Protein AF-A0A0E3L094-F1 (afdb_monomer)

Mean predicted aligned error: 20.72 Å

Nearest PDB structures (foldseek):
  7uvp-assembly1_A  TM=4.834E-01  e=9.120E-01  Bacteroides thetaiotaomicron VPI-5482
  1vi7-assembly1_A  TM=6.948E-01  e=7.039E+00  Escherichia coli
  6xfu-assembly1_B  TM=4.203E-01  e=1.193E+00  Staphylococcus aureus
  7otc-assembly1_w  TM=5.070E-01  e=5.676E+00  Escherichia coli BL21(DE3)
  7w02-assembly1_A  TM=3.014E-01  e=3.499E+00  Homo sapiens

Structure (mmCIF, N/CA/C/O backbone):
data_AF-A0A0E3L094-F1
#
_entry.id   AF-A0A0E3L094-F1
#
loop_
_atom_site.group_PDB
_atom_site.id
_atom_site.type_symbol
_atom_site.label_atom_id
_atom_site.label_alt_id
_atom_site.label_comp_id
_atom_site.label_asym_id
_atom_site.label_entity_id
_atom_site.label_seq_id
_atom_site.pdbx_PDB_ins_code
_atom_site.Cartn_x
_atom_site.Cartn_y
_atom_site.Cartn_z
_atom_site.occupancy
_atom_site.B_iso_or_equiv
_atom_site.auth_seq_id
_atom_site.auth_comp_id
_atom_site.auth_asym_id
_atom_site.auth_atom_id
_atom_site.pdbx_PDB_model_num
ATOM 1 N N . MET A 1 1 ? 43.442 56.906 40.998 1.00 36.00 1 MET A N 1
ATOM 2 C CA . MET A 1 1 ? 44.327 57.584 40.016 1.00 36.00 1 MET A CA 1
ATOM 3 C C . MET A 1 1 ? 43.929 57.095 38.617 1.00 36.00 1 MET A C 1
ATOM 5 O O . MET A 1 1 ? 43.503 55.953 38.519 1.00 36.00 1 MET A O 1
ATOM 9 N N . ARG A 1 2 ? 43.922 57.948 37.580 1.00 37.84 2 ARG A N 1
ATOM 10 C CA . ARG A 1 2 ? 43.215 57.698 36.296 1.00 37.84 2 ARG A CA 1
ATOM 11 C C . ARG A 1 2 ? 43.881 56.640 35.391 1.00 37.84 2 ARG A C 1
ATOM 13 O O . ARG A 1 2 ? 45.066 56.781 35.116 1.00 37.84 2 ARG A O 1
ATOM 20 N N . LYS A 1 3 ? 43.080 55.739 34.800 1.00 34.50 3 LYS A N 1
ATOM 21 C CA . LYS A 1 3 ? 43.189 55.211 33.414 1.00 34.50 3 LYS A CA 1
ATOM 22 C C . LYS A 1 3 ? 41.757 54.926 32.924 1.00 34.50 3 LYS A C 1
ATOM 24 O O . LYS A 1 3 ? 41.025 54.219 33.598 1.00 34.50 3 LYS A O 1
ATOM 29 N N . GLN A 1 4 ? 41.217 55.746 32.023 1.00 35.09 4 GLN A N 1
ATOM 30 C CA . GLN A 1 4 ? 41.241 55.578 30.556 1.00 35.09 4 GLN A CA 1
ATOM 31 C C . GLN A 1 4 ? 40.310 54.472 30.027 1.00 35.09 4 GLN A C 1
ATOM 33 O O . GLN A 1 4 ? 40.725 53.368 29.706 1.00 35.09 4 GLN A O 1
ATOM 38 N N . ILE A 1 5 ? 39.032 54.855 29.953 1.00 41.12 5 ILE A N 1
ATOM 39 C CA . ILE A 1 5 ? 38.087 54.657 28.840 1.00 41.12 5 ILE A CA 1
ATOM 40 C C . ILE A 1 5 ? 38.673 53.922 27.612 1.00 41.12 5 ILE A C 1
ATOM 42 O O . ILE A 1 5 ? 39.533 54.476 26.931 1.00 41.12 5 ILE A O 1
ATOM 46 N N . SER A 1 6 ? 38.078 52.776 27.259 1.00 33.62 6 SER A N 1
ATOM 47 C CA . SER A 1 6 ? 38.105 52.199 25.904 1.00 33.62 6 SER A CA 1
ATOM 48 C C . SER A 1 6 ? 36.672 51.981 25.411 1.00 33.62 6 SER A C 1
ATOM 50 O O . SER A 1 6 ? 36.039 50.971 25.708 1.00 33.62 6 SER A O 1
ATOM 52 N N . VAL A 1 7 ? 36.154 52.953 24.657 1.00 39.12 7 VAL A N 1
ATOM 53 C CA . VAL A 1 7 ? 34.823 52.927 24.022 1.00 39.12 7 VAL A CA 1
ATOM 54 C C . VAL A 1 7 ? 34.957 52.264 22.650 1.00 39.12 7 VAL A C 1
ATOM 56 O O . VAL A 1 7 ? 34.974 52.935 21.628 1.00 39.12 7 VAL A O 1
ATOM 59 N N . PHE A 1 8 ? 35.149 50.941 22.634 1.00 35.56 8 PHE A N 1
ATOM 60 C CA . PHE A 1 8 ? 35.320 50.178 21.383 1.00 35.56 8 PHE A CA 1
ATOM 61 C C . PHE A 1 8 ? 34.729 48.754 21.394 1.00 35.56 8 PHE A C 1
ATOM 63 O O . PHE A 1 8 ? 34.958 47.988 20.466 1.00 35.56 8 PHE A O 1
ATOM 70 N N . LEU A 1 9 ? 33.942 48.399 22.418 1.00 34.09 9 LEU A N 1
ATOM 71 C CA . LEU A 1 9 ? 33.345 47.061 22.592 1.00 34.09 9 LEU A CA 1
ATOM 72 C C . LEU A 1 9 ? 31.808 47.082 22.715 1.00 34.09 9 LEU A C 1
ATOM 74 O O . LEU A 1 9 ? 31.210 46.216 23.342 1.00 34.09 9 LEU A O 1
ATOM 78 N N . LEU A 1 10 ? 31.165 48.089 22.116 1.00 32.78 10 LEU A N 1
ATOM 79 C CA . LEU A 1 10 ? 29.703 48.259 22.124 1.00 32.78 10 LEU A CA 1
ATOM 80 C C . LEU A 1 10 ? 29.109 48.562 20.734 1.00 32.78 10 LEU A C 1
ATOM 82 O O . LEU A 1 10 ? 27.938 48.908 20.634 1.00 32.78 10 LEU A O 1
ATOM 86 N N . LEU A 1 11 ? 29.900 48.400 19.663 1.00 32.09 11 LEU A N 1
ATOM 87 C CA . LEU A 1 11 ? 29.449 48.553 18.268 1.00 32.09 11 LEU A CA 1
ATOM 88 C C . LEU A 1 11 ? 29.483 47.247 17.449 1.00 32.09 11 LEU A C 1
ATOM 90 O O . LEU A 1 11 ? 29.076 47.241 16.295 1.00 32.09 11 LEU A O 1
ATOM 94 N N . SER A 1 12 ? 29.952 46.139 18.032 1.00 33.47 12 SER A N 1
ATOM 95 C CA . SER A 1 12 ? 30.036 44.817 17.388 1.00 33.47 12 SER A CA 1
ATOM 96 C C . SER A 1 12 ? 28.900 43.858 17.776 1.00 33.47 12 SER A C 1
ATOM 98 O O . SER A 1 12 ? 28.813 42.765 17.228 1.00 33.47 12 SER A O 1
ATOM 100 N N . ALA A 1 13 ? 28.012 44.257 18.692 1.00 33.66 13 ALA A N 1
ATOM 101 C CA . ALA A 1 13 ? 26.916 43.424 19.202 1.00 33.66 13 ALA A CA 1
ATOM 102 C C . ALA A 1 13 ? 25.556 43.658 18.503 1.00 33.66 13 ALA A C 1
ATOM 104 O O . ALA A 1 13 ? 24.552 43.107 18.939 1.00 33.66 13 ALA A O 1
ATOM 105 N N . PHE A 1 14 ? 25.506 44.476 17.443 1.00 35.62 14 PHE A N 1
ATOM 106 C CA . PHE A 1 14 ? 24.256 44.900 16.783 1.00 35.62 14 PHE A CA 1
ATOM 107 C C . PHE A 1 14 ? 24.139 44.478 15.302 1.00 35.62 14 PHE A C 1
ATOM 109 O O . PHE A 1 14 ? 23.305 45.005 14.575 1.00 35.62 14 PHE A O 1
ATOM 116 N N . LEU A 1 15 ? 24.973 43.532 14.848 1.00 35.88 15 LEU A N 1
ATOM 117 C CA . LEU A 1 15 ? 25.030 43.047 13.453 1.00 35.88 15 LEU A CA 1
ATOM 118 C C . LEU A 1 15 ? 24.872 41.516 13.315 1.00 35.88 15 LEU A C 1
ATOM 120 O O . LEU A 1 15 ? 25.255 40.946 12.302 1.00 35.88 15 LEU A O 1
ATOM 124 N N . MET A 1 16 ? 24.322 40.840 14.331 1.00 33.81 16 MET A N 1
ATOM 125 C CA . MET A 1 16 ? 24.182 39.368 14.376 1.00 33.81 16 MET A CA 1
ATOM 126 C C . MET A 1 16 ? 22.727 38.889 14.572 1.00 33.81 16 MET A C 1
ATOM 128 O O . MET A 1 16 ? 22.499 37.744 14.945 1.00 33.81 16 MET A O 1
ATOM 132 N N . PHE A 1 17 ? 21.736 39.750 14.312 1.00 35.97 17 PHE A N 1
ATOM 133 C CA . PHE A 1 17 ? 20.305 39.402 14.324 1.00 35.97 17 PHE A CA 1
ATOM 134 C C . PHE A 1 17 ? 19.626 39.818 13.010 1.00 35.97 17 PHE A C 1
ATOM 136 O O . PHE A 1 17 ? 18.722 40.647 12.984 1.00 35.97 17 PHE A O 1
ATOM 143 N N . THR A 1 18 ? 20.085 39.230 11.904 1.00 37.62 18 THR A N 1
ATOM 144 C CA . THR A 1 18 ? 19.430 39.294 10.585 1.00 37.62 18 THR A CA 1
ATOM 145 C C . THR A 1 18 ? 19.339 37.891 9.984 1.00 37.62 18 THR A C 1
ATOM 147 O O . THR A 1 18 ? 19.942 37.597 8.954 1.00 37.62 18 THR A O 1
ATOM 150 N N . GLY A 1 19 ? 18.618 37.002 10.668 1.00 36.41 19 GLY A N 1
ATOM 151 C CA . GLY A 1 19 ? 18.124 35.744 10.107 1.00 36.41 19 GLY A CA 1
ATOM 152 C C . GLY A 1 19 ? 16.609 35.854 9.959 1.00 36.41 19 GLY A C 1
ATOM 153 O O . GLY A 1 19 ? 15.951 36.217 10.928 1.00 36.41 19 GLY A O 1
ATOM 154 N N . CYS A 1 20 ? 16.079 35.568 8.767 1.00 40.06 20 CYS A N 1
ATOM 155 C CA . CYS A 1 20 ? 14.679 35.817 8.382 1.00 40.06 20 CYS A CA 1
ATOM 156 C C . CYS A 1 20 ? 14.289 37.310 8.326 1.00 40.06 20 CYS A C 1
ATOM 158 O O . CYS A 1 20 ? 13.316 37.740 8.939 1.00 40.06 20 CYS A O 1
ATOM 160 N N . ALA A 1 21 ? 15.036 38.102 7.552 1.00 34.75 21 ALA A N 1
ATOM 161 C CA . ALA A 1 21 ? 14.454 39.273 6.903 1.00 34.75 21 ALA A CA 1
ATOM 162 C C . ALA A 1 21 ? 14.001 38.835 5.505 1.00 34.75 21 ALA A C 1
ATOM 164 O O . ALA A 1 21 ? 14.849 38.600 4.643 1.00 34.75 21 ALA A O 1
ATOM 165 N N . GLU A 1 22 ? 12.691 38.693 5.297 1.00 40.03 22 GLU A N 1
ATOM 166 C CA . GLU A 1 22 ? 12.134 38.548 3.951 1.00 40.03 22 GLU A CA 1
ATOM 167 C C . GLU A 1 22 ? 12.565 39.770 3.137 1.00 40.03 22 GLU A C 1
ATOM 169 O O . GLU A 1 22 ? 12.260 40.919 3.474 1.00 40.03 22 GLU A O 1
ATOM 174 N N . ARG A 1 23 ? 13.351 39.526 2.088 1.00 38.91 23 ARG A N 1
ATOM 175 C CA . ARG A 1 23 ? 13.667 40.556 1.105 1.00 38.91 23 ARG A CA 1
ATOM 176 C C . ARG A 1 23 ? 12.340 40.859 0.401 1.00 38.91 23 ARG A C 1
ATOM 178 O O . ARG A 1 23 ? 11.725 39.900 -0.058 1.00 38.91 23 ARG A O 1
ATOM 185 N N . PRO A 1 24 ? 11.872 42.119 0.326 1.00 38.50 24 PRO A N 1
ATOM 186 C CA . PRO A 1 24 ? 10.667 42.415 -0.434 1.00 38.50 24 PRO A CA 1
ATOM 187 C C . PRO A 1 24 ? 10.935 42.001 -1.880 1.00 38.50 24 PRO A C 1
ATOM 189 O O . PRO A 1 24 ? 11.801 42.585 -2.534 1.00 38.50 24 PRO A O 1
ATOM 192 N N . SER A 1 25 ? 10.259 40.947 -2.335 1.00 47.56 25 SER A N 1
ATOM 193 C CA . SER A 1 25 ? 10.293 40.532 -3.729 1.00 47.56 25 SER A CA 1
ATOM 194 C C . SER A 1 25 ? 9.719 41.673 -4.554 1.00 47.56 25 SER A C 1
ATOM 196 O O . SER A 1 25 ? 8.613 42.141 -4.271 1.00 47.56 25 SER A O 1
ATOM 198 N N . GLU A 1 26 ? 10.454 42.129 -5.564 1.00 55.75 26 GLU A N 1
ATOM 199 C CA . GLU A 1 26 ? 9.792 42.831 -6.657 1.00 55.75 26 GLU A CA 1
ATOM 200 C C . GLU A 1 26 ? 8.804 41.832 -7.272 1.00 55.75 26 GLU A C 1
ATOM 202 O O . GLU A 1 26 ? 9.143 40.664 -7.460 1.00 55.75 26 GLU A O 1
ATOM 207 N N . ASP A 1 27 ? 7.558 42.250 -7.486 1.00 63.66 27 ASP A N 1
ATOM 208 C CA . ASP A 1 27 ? 6.545 41.364 -8.054 1.00 63.66 27 ASP A CA 1
ATOM 209 C C . ASP A 1 27 ? 6.923 41.066 -9.512 1.00 63.66 27 ASP A C 1
ATOM 211 O O . ASP A 1 27 ? 6.825 41.933 -10.384 1.00 63.66 27 ASP A O 1
ATOM 215 N N . LEU A 1 28 ? 7.390 39.844 -9.756 1.00 75.25 28 LEU A N 1
ATOM 216 C CA . LEU A 1 28 ? 7.784 39.353 -11.071 1.00 75.25 28 LEU A CA 1
ATOM 217 C C . LEU A 1 28 ? 6.557 38.810 -11.796 1.00 75.25 28 LEU A C 1
ATOM 219 O O . LEU A 1 28 ? 5.824 38.008 -11.225 1.00 75.25 28 LEU A O 1
ATOM 223 N N . TYR A 1 29 ? 6.365 39.207 -13.052 1.00 75.38 29 TYR A N 1
ATOM 224 C CA . TYR A 1 29 ? 5.239 38.774 -13.880 1.00 75.38 29 TYR A CA 1
ATOM 225 C C . TYR A 1 29 ? 5.738 38.139 -15.178 1.00 75.38 29 TYR A C 1
ATOM 227 O O . TYR A 1 29 ? 6.578 38.721 -15.869 1.00 75.38 29 TYR A O 1
ATOM 235 N N . LEU A 1 30 ? 5.175 36.986 -15.531 1.00 75.31 30 LEU A N 1
ATOM 236 C CA . LEU A 1 30 ? 5.299 36.374 -16.852 1.00 75.31 30 LEU A CA 1
ATOM 237 C C . LEU A 1 30 ? 3.997 36.568 -17.633 1.00 75.31 30 LEU A C 1
ATOM 239 O O . LEU A 1 30 ? 2.905 36.376 -17.105 1.00 75.31 30 LEU A O 1
ATOM 243 N N . ASN A 1 31 ? 4.110 36.934 -18.910 1.00 63.41 31 ASN A N 1
ATOM 244 C CA . ASN A 1 31 ? 2.956 37.040 -19.800 1.00 63.41 31 ASN A CA 1
ATOM 245 C C . ASN A 1 31 ? 2.536 35.640 -20.275 1.00 63.41 31 ASN A C 1
ATOM 247 O O . ASN A 1 31 ? 2.891 35.232 -21.378 1.00 63.41 31 ASN A O 1
ATOM 251 N N . SER A 1 32 ? 1.764 34.911 -19.472 1.00 58.75 32 SER A N 1
ATOM 252 C CA . SER A 1 32 ? 1.049 33.724 -19.953 1.00 58.75 32 SER A CA 1
ATOM 253 C C . SER A 1 32 ? -0.185 34.122 -20.767 1.00 58.75 32 SER A C 1
ATOM 255 O O . SER A 1 32 ? -0.898 35.064 -20.410 1.00 58.75 32 SER A O 1
ATOM 257 N N . THR A 1 33 ? -0.494 33.364 -21.818 1.00 58.69 33 THR A N 1
ATOM 258 C CA . THR A 1 33 ? -1.842 33.357 -22.410 1.00 58.69 33 THR A CA 1
ATOM 259 C C . THR A 1 33 ? -2.553 32.061 -22.021 1.00 58.69 33 THR A C 1
ATOM 261 O O . THR A 1 33 ? -1.911 31.116 -21.576 1.00 58.69 33 THR A O 1
ATOM 264 N N . ALA A 1 34 ? -3.875 31.983 -22.195 1.00 52.50 34 ALA A N 1
ATOM 265 C CA . ALA A 1 34 ? -4.668 30.809 -21.801 1.00 52.50 34 ALA A CA 1
ATOM 266 C C . ALA A 1 34 ? -4.335 29.500 -22.562 1.00 52.50 34 ALA A C 1
ATOM 268 O O . ALA A 1 34 ? -4.964 28.483 -22.306 1.00 52.50 34 ALA A O 1
ATOM 269 N N . TYR A 1 35 ? -3.391 29.523 -23.511 1.00 54.59 35 TYR A N 1
ATOM 270 C CA . TYR A 1 35 ? -2.998 28.355 -24.314 1.00 54.59 35 TYR A CA 1
ATOM 271 C C . TYR A 1 35 ? -1.478 28.206 -24.494 1.00 54.59 35 TYR A C 1
ATOM 273 O O . TYR A 1 35 ? -1.032 27.225 -25.076 1.00 54.59 35 TYR A O 1
ATOM 281 N N . GLU A 1 36 ? -0.682 29.153 -23.990 1.00 66.88 36 GLU A N 1
ATOM 282 C CA . GLU A 1 36 ? 0.783 29.106 -24.025 1.00 66.88 36 GLU A CA 1
ATOM 283 C C . GLU A 1 36 ? 1.291 29.380 -22.604 1.00 66.88 36 GLU A C 1
ATOM 285 O O . GLU A 1 36 ? 1.287 30.524 -22.134 1.00 66.88 36 GLU A O 1
ATOM 290 N N . LEU A 1 37 ? 1.689 28.311 -21.907 1.00 75.06 37 LEU A N 1
ATOM 291 C CA . LEU A 1 37 ? 2.358 28.386 -20.610 1.00 75.06 37 LEU A CA 1
ATOM 292 C C . LEU A 1 37 ? 3.866 28.538 -20.855 1.00 75.06 37 LEU A C 1
ATOM 294 O O . LEU A 1 37 ? 4.468 27.597 -21.363 1.00 75.06 37 LEU A O 1
ATOM 298 N N . PRO A 1 38 ? 4.504 29.665 -20.493 1.00 83.94 38 PRO A N 1
ATOM 299 C CA . PRO A 1 38 ? 5.923 29.888 -20.758 1.00 83.94 38 PRO A CA 1
ATOM 300 C C . PRO A 1 38 ? 6.786 29.228 -19.666 1.00 83.94 38 PRO A C 1
ATOM 302 O O . PRO A 1 38 ? 7.510 29.898 -18.931 1.00 83.94 38 PRO A O 1
ATOM 305 N N . LEU A 1 39 ? 6.681 27.906 -19.504 1.00 91.19 39 LEU A N 1
ATOM 306 C CA . LEU A 1 39 ? 7.348 27.149 -18.437 1.00 91.19 39 LEU A CA 1
ATOM 307 C C . LEU A 1 39 ? 8.883 27.159 -18.575 1.00 91.19 39 LEU A C 1
ATOM 309 O O . LEU A 1 39 ? 9.594 27.202 -17.572 1.00 91.19 39 LEU A O 1
ATOM 313 N N . SER A 1 40 ? 9.408 27.187 -19.801 1.00 92.06 40 SER A N 1
ATOM 314 C CA . SER A 1 40 ? 10.835 27.378 -20.078 1.00 92.06 40 SER A CA 1
ATOM 315 C C . SER A 1 40 ? 11.309 28.783 -19.679 1.00 92.06 40 SER A C 1
ATOM 317 O O . SER A 1 40 ? 12.429 28.933 -19.184 1.00 92.06 40 SER A O 1
ATOM 319 N N . GLU A 1 41 ? 10.470 29.816 -19.835 1.00 92.25 41 GLU A N 1
ATOM 320 C CA . GLU A 1 41 ? 10.781 31.172 -19.353 1.00 92.25 41 GLU A CA 1
ATOM 321 C C . GLU A 1 41 ? 10.660 31.263 -17.825 1.00 92.25 41 GLU A C 1
ATOM 323 O O . GLU A 1 41 ? 11.507 31.882 -17.183 1.00 92.25 41 GLU A O 1
ATOM 328 N N . LEU A 1 42 ? 9.675 30.578 -17.229 1.00 93.56 42 LEU A N 1
ATOM 329 C CA . LEU A 1 42 ? 9.541 30.411 -15.779 1.00 93.56 42 LEU A CA 1
ATOM 330 C C . LEU A 1 42 ? 10.774 29.735 -15.175 1.00 93.56 42 LEU A C 1
ATOM 332 O O . LEU A 1 42 ? 11.239 30.169 -14.122 1.00 93.56 42 LEU A O 1
ATOM 336 N N . TRP A 1 43 ? 11.351 28.732 -15.842 1.00 96.50 43 TRP A N 1
ATOM 337 C CA . TRP A 1 43 ? 12.612 28.132 -15.407 1.00 96.50 43 TRP A CA 1
ATOM 338 C C . TRP A 1 43 ? 13.792 29.105 -15.521 1.00 96.50 43 TRP A C 1
ATOM 340 O O . TRP A 1 43 ? 14.549 29.269 -14.565 1.00 96.50 43 TRP A O 1
ATOM 350 N N . ALA A 1 44 ? 13.932 29.808 -16.649 1.00 95.12 44 ALA A N 1
ATOM 351 C CA . ALA A 1 44 ? 14.999 30.794 -16.829 1.00 95.12 44 ALA A CA 1
ATOM 352 C C . ALA A 1 44 ? 14.929 31.927 -15.783 1.00 95.12 44 ALA A C 1
ATOM 354 O O . ALA A 1 44 ? 15.955 32.322 -15.222 1.00 95.12 44 ALA A O 1
ATOM 355 N N . LEU A 1 45 ? 13.718 32.400 -15.472 1.00 94.00 45 LEU A N 1
ATOM 356 C CA . LEU A 1 45 ? 13.454 33.350 -14.395 1.00 94.00 45 LEU A CA 1
ATOM 357 C C . LEU A 1 45 ? 13.789 32.744 -13.024 1.00 94.00 45 LEU A C 1
ATOM 359 O O . LEU A 1 45 ? 14.506 33.360 -12.242 1.00 94.00 45 LEU A O 1
ATOM 363 N N . THR A 1 46 ? 13.341 31.516 -12.752 1.00 95.00 46 THR A N 1
ATOM 364 C CA . THR A 1 46 ? 13.634 30.787 -11.507 1.00 95.00 46 THR A CA 1
ATOM 365 C C . THR A 1 46 ? 15.134 30.714 -11.239 1.00 95.00 46 THR A C 1
ATOM 367 O O . THR A 1 46 ? 15.575 31.056 -10.141 1.00 95.00 46 THR A O 1
ATOM 370 N N . VAL A 1 47 ? 15.936 30.337 -12.237 1.00 96.44 47 VAL A N 1
ATOM 371 C CA . VAL A 1 47 ? 17.400 30.268 -12.120 1.00 96.44 47 VAL A CA 1
ATOM 372 C C . VAL A 1 47 ? 18.004 31.646 -11.832 1.00 96.44 47 VAL A C 1
ATOM 374 O O . VAL A 1 47 ? 18.834 31.771 -10.930 1.00 96.44 47 VAL A O 1
ATOM 377 N N . ASN A 1 48 ? 17.561 32.690 -12.541 1.00 95.56 48 ASN A N 1
ATOM 378 C CA . ASN A 1 48 ? 18.048 34.059 -12.345 1.00 95.56 48 ASN A CA 1
ATOM 379 C C . ASN A 1 48 ? 17.770 34.593 -10.928 1.00 95.56 48 ASN A C 1
ATOM 381 O O . ASN A 1 48 ? 18.648 35.185 -10.302 1.00 95.56 48 ASN A O 1
ATOM 385 N N . GLU A 1 49 ? 16.559 34.365 -10.419 1.00 93.56 49 GLU A N 1
ATOM 386 C CA . GLU A 1 49 ? 16.069 34.968 -9.175 1.00 93.56 49 GLU A CA 1
ATOM 387 C C . GLU A 1 49 ? 16.477 34.189 -7.925 1.00 93.56 49 GLU A C 1
ATOM 389 O O . GLU A 1 49 ? 16.858 34.780 -6.909 1.00 93.56 49 GLU A O 1
ATOM 394 N N . THR A 1 50 ? 16.454 32.855 -7.995 1.00 94.25 50 THR A N 1
ATOM 395 C CA . THR A 1 50 ? 16.965 32.012 -6.908 1.00 94.25 50 THR A CA 1
ATOM 396 C C . THR A 1 50 ? 18.490 32.055 -6.845 1.00 94.25 50 THR A C 1
ATOM 398 O O . THR A 1 50 ? 19.049 31.941 -5.754 1.00 94.25 50 THR A O 1
ATOM 401 N N . GLY A 1 51 ? 19.182 32.244 -7.975 1.00 95.75 51 GLY A N 1
ATOM 402 C CA . GLY A 1 51 ? 20.641 32.152 -8.063 1.00 95.75 51 GLY A CA 1
ATOM 403 C C . GLY A 1 51 ? 21.175 30.727 -7.877 1.00 95.75 51 GLY A C 1
ATOM 404 O O . GLY A 1 51 ? 22.314 30.562 -7.434 1.00 95.75 51 GLY A O 1
ATOM 405 N N . VAL A 1 52 ? 20.346 29.714 -8.150 1.00 96.88 52 VAL A N 1
ATOM 406 C CA . VAL A 1 52 ? 20.751 28.303 -8.189 1.00 96.88 52 VAL A CA 1
ATOM 407 C C . VAL A 1 52 ? 21.634 28.028 -9.412 1.00 96.88 52 VAL A C 1
ATOM 409 O O . VAL A 1 52 ? 21.466 28.619 -10.479 1.00 96.88 52 VAL A O 1
ATOM 412 N N . GLU A 1 53 ? 22.594 27.123 -9.275 1.00 97.12 53 GLU A N 1
ATOM 413 C CA . GLU A 1 53 ? 23.433 26.653 -10.374 1.00 97.12 53 GLU A CA 1
ATOM 414 C C . GLU A 1 53 ? 22.601 25.708 -11.260 1.00 97.12 53 GLU A C 1
ATOM 416 O O . GLU A 1 53 ? 22.337 24.579 -10.855 1.00 97.12 53 GLU A O 1
ATOM 421 N N . ASN A 1 54 ? 22.180 26.159 -12.453 1.00 97.00 54 ASN A N 1
ATOM 422 C CA . ASN A 1 54 ? 21.265 25.429 -13.357 1.00 97.00 54 ASN A CA 1
ATOM 423 C C . ASN A 1 54 ? 21.598 23.930 -13.486 1.00 97.00 54 ASN A C 1
ATOM 425 O O . ASN A 1 54 ? 20.764 23.087 -13.191 1.00 97.00 54 ASN A O 1
ATOM 429 N N . GLU A 1 55 ? 22.850 23.596 -13.813 1.00 95.50 55 GLU A N 1
ATOM 430 C CA . GLU A 1 55 ? 23.317 22.212 -14.020 1.00 95.50 55 GLU A CA 1
ATOM 431 C C . GLU A 1 55 ? 23.245 21.304 -12.774 1.00 95.50 55 GLU A C 1
ATOM 433 O O . GLU A 1 55 ? 23.506 20.107 -12.870 1.00 95.50 55 GLU A O 1
ATOM 438 N N . SER A 1 56 ? 22.944 21.863 -11.598 1.00 95.00 56 SER A N 1
ATOM 439 C CA . SER A 1 56 ? 22.761 21.127 -10.340 1.00 95.00 56 SER A CA 1
ATOM 440 C C . SER A 1 56 ? 21.295 20.950 -9.938 1.00 95.00 56 SER A C 1
ATOM 442 O O . SER A 1 56 ? 21.030 20.372 -8.886 1.00 95.00 56 SER A O 1
ATOM 444 N N . ALA A 1 57 ? 20.356 21.486 -10.724 1.00 96.12 57 ALA A N 1
ATOM 445 C CA . ALA A 1 57 ? 18.941 21.437 -10.400 1.00 96.12 57 ALA A CA 1
ATOM 446 C C . ALA A 1 57 ? 18.359 20.031 -10.607 1.00 96.12 57 ALA A C 1
ATOM 448 O O . ALA A 1 57 ? 18.477 19.445 -11.682 1.00 96.12 57 ALA A O 1
ATOM 449 N N . GLU A 1 58 ? 17.680 19.539 -9.578 1.00 94.38 58 GLU A N 1
ATOM 450 C CA . GLU A 1 58 ? 17.019 18.238 -9.499 1.00 94.38 58 GLU A CA 1
ATOM 451 C C . GLU A 1 58 ? 15.552 18.482 -9.121 1.00 94.38 58 GLU A C 1
ATOM 453 O O . GLU A 1 58 ? 15.279 19.019 -8.049 1.00 94.38 58 GLU A O 1
ATOM 458 N N . LEU A 1 59 ? 14.612 18.162 -10.017 1.00 94.81 59 LEU A N 1
ATOM 459 C CA . LEU A 1 59 ? 13.177 18.356 -9.791 1.00 94.81 59 LEU A CA 1
ATOM 460 C C . LEU A 1 59 ? 12.667 17.388 -8.716 1.00 94.81 59 LEU A C 1
ATOM 462 O O . LEU A 1 59 ? 12.944 16.196 -8.800 1.00 94.81 59 LEU A O 1
ATOM 466 N N . ASP A 1 60 ? 11.888 17.874 -7.758 1.00 89.31 60 ASP A N 1
ATOM 467 C CA . ASP A 1 60 ? 11.210 17.031 -6.768 1.00 89.31 60 ASP A CA 1
ATOM 468 C C . ASP A 1 60 ? 9.724 16.868 -7.110 1.00 89.31 60 ASP A C 1
ATOM 470 O O . ASP A 1 60 ? 9.219 15.748 -7.112 1.00 89.31 60 ASP A O 1
ATOM 474 N N . GLN A 1 61 ? 9.040 17.965 -7.458 1.00 89.56 61 GLN A N 1
ATOM 475 C CA . GLN A 1 61 ? 7.618 17.962 -7.810 1.00 89.56 61 GLN A CA 1
ATOM 476 C C . GLN A 1 61 ? 7.304 19.048 -8.849 1.00 89.56 61 GLN A C 1
ATOM 478 O O . GLN A 1 61 ? 7.822 20.167 -8.792 1.00 89.56 61 GLN A O 1
ATOM 483 N N . LEU A 1 62 ? 6.395 18.752 -9.776 1.00 94.44 62 LEU A N 1
ATOM 484 C CA . LEU A 1 62 ? 5.732 19.746 -10.623 1.00 94.44 62 LEU A CA 1
ATOM 485 C C . LEU A 1 62 ? 4.224 19.539 -10.518 1.00 94.44 62 LEU A C 1
ATOM 487 O O . LEU A 1 62 ? 3.762 18.419 -10.696 1.00 94.44 62 LEU A O 1
ATOM 491 N N . VAL A 1 63 ? 3.464 20.611 -10.292 1.00 92.50 63 VAL A N 1
ATOM 492 C CA . VAL A 1 63 ? 1.996 20.610 -10.355 1.00 92.50 63 VAL A CA 1
ATOM 493 C C . VAL A 1 63 ? 1.527 21.828 -11.145 1.00 92.50 63 VAL A C 1
ATOM 495 O O . VAL A 1 63 ? 1.844 22.965 -10.802 1.00 92.50 63 VAL A O 1
ATOM 498 N N . ILE A 1 64 ? 0.749 21.613 -12.201 1.00 91.31 64 ILE A N 1
ATOM 499 C CA . ILE A 1 64 ? 0.135 22.671 -13.012 1.00 91.31 64 ILE A CA 1
ATOM 500 C C . ILE A 1 64 ? -1.365 22.428 -13.034 1.00 91.31 64 ILE A C 1
ATOM 502 O O . ILE A 1 64 ? -1.814 21.342 -13.398 1.00 91.31 64 ILE A O 1
ATOM 506 N N . ARG A 1 65 ? -2.146 23.444 -12.673 1.00 88.75 65 ARG A N 1
ATOM 507 C CA . ARG A 1 65 ? -3.606 23.359 -12.628 1.00 88.75 65 ARG A CA 1
ATOM 508 C C . ARG A 1 65 ? -4.226 24.434 -13.510 1.00 88.75 65 ARG A C 1
ATOM 510 O O . ARG A 1 65 ? -3.933 25.616 -13.349 1.00 88.75 65 ARG A O 1
ATOM 517 N N . MET A 1 66 ? -5.089 24.017 -14.429 1.00 86.44 66 MET A N 1
ATOM 518 C CA . MET A 1 66 ? -5.878 24.867 -15.318 1.00 86.44 66 MET A CA 1
ATOM 519 C C . MET A 1 66 ? -7.367 24.555 -15.162 1.00 86.44 66 MET A C 1
ATOM 521 O O . MET A 1 66 ? -7.766 23.398 -15.024 1.00 86.44 66 MET A O 1
ATOM 525 N N . GLN A 1 67 ? -8.187 25.600 -15.201 1.00 82.94 67 GLN A N 1
ATOM 526 C CA . GLN A 1 67 ? -9.644 25.528 -15.105 1.00 82.94 67 GLN A CA 1
ATOM 527 C C . GLN A 1 67 ? -10.270 25.002 -16.408 1.00 82.94 67 GLN A C 1
ATOM 529 O O . GLN A 1 67 ? -9.637 25.021 -17.463 1.00 82.94 67 GLN A O 1
ATOM 534 N N . ASP A 1 68 ? -11.556 24.635 -16.368 1.00 79.06 68 ASP A N 1
ATOM 535 C CA . ASP A 1 68 ? -12.354 24.239 -17.548 1.00 79.06 68 ASP A CA 1
ATOM 536 C C . ASP A 1 68 ? -12.427 25.322 -18.646 1.00 79.06 68 ASP A C 1
ATOM 538 O O . ASP A 1 68 ? -12.848 25.053 -19.765 1.00 79.06 68 ASP A O 1
ATOM 542 N N . SER A 1 69 ? -12.028 26.561 -18.347 1.00 78.62 69 SER A N 1
ATOM 543 C CA . SER A 1 69 ? -11.898 27.663 -19.310 1.00 78.62 69 SER A CA 1
ATOM 544 C C . SER A 1 69 ? -10.569 27.675 -20.083 1.00 78.62 69 SER A C 1
ATOM 546 O O . SER A 1 69 ? -10.359 28.576 -20.898 1.00 78.62 69 SER A O 1
ATOM 548 N N . GLY A 1 70 ? -9.637 26.768 -19.769 1.00 77.00 70 GLY A N 1
ATOM 549 C CA . GLY A 1 70 ? -8.227 26.844 -20.172 1.00 77.00 70 GLY A CA 1
ATOM 550 C C . GLY A 1 70 ? -7.409 27.883 -19.389 1.00 77.00 70 GLY A C 1
ATOM 551 O O . GLY A 1 70 ? -6.221 28.052 -19.631 1.00 77.00 70 GLY A O 1
ATOM 552 N N . THR A 1 71 ? -8.008 28.611 -18.440 1.00 82.75 71 THR A N 1
ATOM 553 C CA . THR A 1 71 ? -7.270 29.597 -17.633 1.00 82.75 71 THR A CA 1
ATOM 554 C C . THR A 1 71 ? -6.378 28.896 -16.608 1.00 82.75 71 THR A C 1
ATOM 556 O O . THR A 1 71 ? -6.849 28.031 -15.869 1.00 82.75 71 THR A O 1
ATOM 559 N N . LEU A 1 72 ? -5.105 29.293 -16.539 1.00 85.75 72 LEU A N 1
ATOM 560 C CA . LEU A 1 72 ? -4.176 28.861 -15.495 1.00 85.75 72 LEU A CA 1
ATOM 561 C C . LEU A 1 72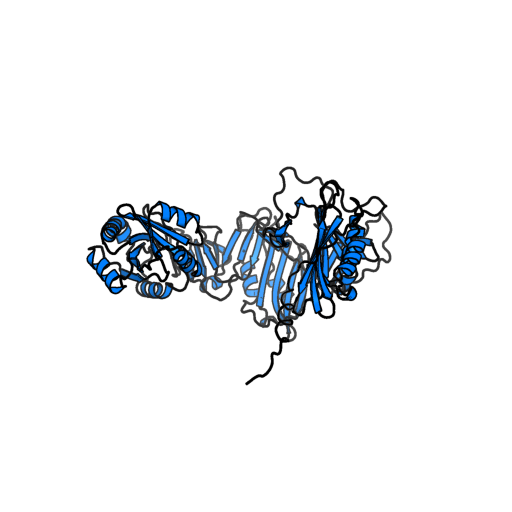 ? -4.701 29.256 -14.108 1.00 85.75 72 LEU A C 1
ATOM 563 O O . LEU A 1 72 ? -5.026 30.415 -13.882 1.00 85.75 72 LEU A O 1
ATOM 567 N N . GLU A 1 73 ? -4.732 28.304 -13.178 1.00 88.81 73 GLU A N 1
ATOM 568 C CA . GLU A 1 73 ? -4.996 28.547 -11.756 1.00 88.81 73 GLU A CA 1
ATOM 569 C C . GLU A 1 73 ? -3.670 28.747 -11.002 1.00 88.81 73 GLU A C 1
ATOM 571 O O . GLU A 1 73 ? -3.497 29.732 -10.282 1.00 88.81 73 GLU A O 1
ATOM 576 N N . TYR A 1 74 ? -2.710 27.832 -11.196 1.00 90.75 74 TYR A N 1
ATOM 577 C CA . TYR A 1 74 ? -1.323 27.989 -10.747 1.00 90.75 74 TYR A CA 1
ATOM 578 C C . TYR A 1 74 ? -0.357 27.002 -11.421 1.00 90.75 74 TYR A C 1
ATOM 580 O O . TYR A 1 74 ? -0.749 25.931 -11.890 1.00 90.75 74 TYR A O 1
ATOM 588 N N . VAL A 1 75 ? 0.931 27.346 -11.376 1.00 93.06 75 VAL A N 1
ATOM 589 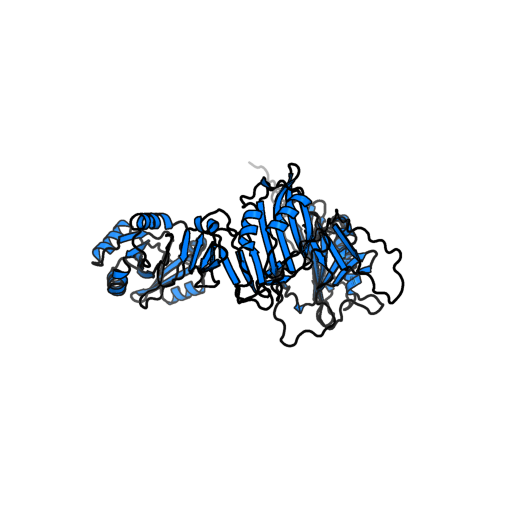C CA . VAL A 1 75 ? 2.063 26.412 -11.479 1.00 93.06 75 VAL A CA 1
ATOM 590 C C . VAL A 1 75 ? 2.755 26.360 -10.121 1.00 93.06 75 VAL A C 1
ATOM 592 O O . VAL A 1 75 ? 3.019 27.406 -9.528 1.00 93.06 75 VAL A O 1
ATOM 595 N N . PHE A 1 76 ? 3.070 25.165 -9.640 1.00 94.19 76 PHE A N 1
ATOM 596 C CA . PHE A 1 76 ? 3.911 24.908 -8.477 1.00 94.19 76 PHE A CA 1
ATOM 597 C C . PHE A 1 76 ? 5.070 24.001 -8.896 1.00 94.19 76 PHE A C 1
ATOM 599 O O . PHE A 1 76 ? 4.868 23.006 -9.587 1.00 94.19 76 PHE A O 1
ATOM 606 N N . LEU A 1 77 ? 6.282 24.385 -8.514 1.00 95.06 77 LEU A N 1
ATOM 607 C CA . LEU A 1 77 ? 7.533 23.747 -8.902 1.00 95.06 77 LEU A CA 1
ATOM 608 C C . LEU A 1 77 ? 8.410 23.627 -7.655 1.00 95.06 77 LEU A C 1
ATOM 610 O O . LEU A 1 77 ? 8.815 24.641 -7.087 1.00 95.06 77 LEU A O 1
ATOM 614 N N . GLU A 1 78 ? 8.722 22.403 -7.254 1.00 94.38 78 GLU A N 1
ATOM 615 C CA . GLU A 1 78 ? 9.604 22.097 -6.130 1.00 94.38 78 GLU A CA 1
ATOM 616 C C . GLU A 1 78 ? 10.854 21.379 -6.645 1.00 94.38 78 GLU A C 1
ATOM 618 O O . GLU A 1 78 ? 10.762 20.452 -7.450 1.00 94.38 78 GLU A O 1
ATOM 623 N N . PHE A 1 79 ? 12.038 21.849 -6.253 1.00 95.31 79 PHE A N 1
ATOM 624 C CA . PHE A 1 79 ? 13.309 21.311 -6.738 1.00 95.31 79 PHE A CA 1
ATOM 625 C C . PHE A 1 79 ? 14.460 21.575 -5.761 1.00 95.31 79 PHE A C 1
ATOM 627 O O . PHE A 1 79 ? 14.438 22.517 -4.966 1.00 95.31 79 PHE A O 1
ATOM 634 N N . ARG A 1 80 ? 15.528 20.788 -5.864 1.00 95.25 80 ARG A N 1
ATOM 635 C CA . ARG A 1 80 ? 16.794 20.994 -5.143 1.00 95.25 80 ARG A CA 1
ATOM 636 C C . ARG A 1 80 ? 17.856 21.506 -6.096 1.00 95.25 80 ARG A C 1
ATOM 638 O O . ARG A 1 80 ? 17.808 21.247 -7.292 1.00 95.25 80 ARG A O 1
ATOM 645 N N . GLY A 1 81 ? 18.851 22.202 -5.567 1.00 95.88 81 GLY A N 1
ATOM 646 C CA . GLY A 1 81 ? 20.031 22.575 -6.340 1.00 95.88 81 GLY A CA 1
ATOM 647 C C . GLY A 1 81 ? 21.101 23.246 -5.496 1.00 95.88 81 GLY A C 1
ATOM 648 O O . GLY A 1 81 ? 20.872 23.633 -4.348 1.00 95.88 81 GLY A O 1
ATOM 649 N N . ILE A 1 82 ? 22.291 23.390 -6.064 1.00 95.06 82 ILE A N 1
ATOM 650 C CA . ILE A 1 82 ? 23.423 24.048 -5.421 1.00 95.06 82 ILE A CA 1
ATOM 651 C C . ILE A 1 82 ? 23.300 25.559 -5.617 1.00 95.06 82 ILE A C 1
ATOM 653 O O . ILE A 1 82 ? 23.138 26.056 -6.728 1.00 95.06 82 ILE A O 1
ATOM 657 N N . LYS A 1 83 ? 23.417 26.310 -4.525 1.00 94.94 83 LYS A N 1
ATOM 658 C CA . LYS A 1 83 ? 23.481 27.770 -4.520 1.00 94.94 83 LYS A CA 1
ATOM 659 C C . LYS A 1 83 ? 24.679 28.205 -3.693 1.00 94.94 83 LYS A C 1
ATOM 661 O O . LYS A 1 83 ? 24.749 27.954 -2.493 1.00 94.94 83 LYS A O 1
ATOM 666 N N . SER A 1 84 ? 25.632 28.886 -4.332 1.00 94.50 84 SER A N 1
ATOM 667 C CA . SER A 1 84 ? 26.881 29.325 -3.682 1.00 94.50 84 SER A CA 1
ATOM 668 C C . SER A 1 84 ? 27.656 28.181 -2.997 1.00 94.50 84 SER A C 1
ATOM 670 O O . SER A 1 84 ? 28.277 28.392 -1.954 1.00 94.50 84 SER A O 1
ATOM 672 N N . GLY A 1 85 ? 27.622 26.973 -3.574 1.00 93.00 85 GLY A N 1
ATOM 673 C CA . GLY A 1 85 ? 28.306 25.789 -3.039 1.00 93.00 85 GLY A CA 1
ATOM 674 C C . GLY A 1 85 ? 27.588 25.024 -1.915 1.00 93.00 85 GLY A C 1
ATOM 675 O O . GLY A 1 85 ? 28.171 24.079 -1.387 1.00 93.00 85 GLY A O 1
ATOM 676 N N . GLU A 1 86 ? 26.355 25.382 -1.541 1.00 93.31 86 GLU A N 1
ATOM 677 C CA . GLU A 1 86 ? 25.521 24.608 -0.603 1.00 93.31 86 GLU A CA 1
ATOM 678 C C . GLU A 1 86 ? 24.229 24.125 -1.280 1.00 93.31 86 GLU A C 1
ATOM 680 O O . GLU A 1 86 ? 23.675 24.829 -2.121 1.00 93.31 86 GLU A O 1
ATOM 685 N N . TRP A 1 87 ? 23.724 22.946 -0.897 1.00 94.00 87 TRP A N 1
ATOM 686 C CA . TRP A 1 87 ? 22.421 22.457 -1.359 1.00 94.00 87 TRP A CA 1
ATOM 687 C C . TRP A 1 87 ? 21.269 23.236 -0.706 1.00 94.00 87 TRP A C 1
ATOM 689 O O . TRP A 1 87 ? 21.129 23.279 0.522 1.00 94.00 87 TRP A O 1
ATOM 699 N N . GLY A 1 88 ? 20.428 23.821 -1.552 1.00 93.56 88 GLY A N 1
ATOM 700 C CA . GLY A 1 88 ? 19.138 24.399 -1.206 1.00 93.56 88 GLY A CA 1
ATOM 701 C C . GLY A 1 88 ? 17.992 23.575 -1.787 1.00 93.56 88 GLY A C 1
ATOM 702 O O . GLY A 1 88 ? 18.163 22.830 -2.751 1.00 93.56 88 GLY A O 1
ATOM 703 N N . HIS A 1 89 ? 16.826 23.732 -1.180 1.00 94.19 89 HIS A N 1
ATOM 704 C CA . HIS A 1 89 ? 15.544 23.235 -1.651 1.00 94.19 89 HIS A CA 1
ATOM 705 C C . HIS A 1 89 ? 14.637 24.441 -1.891 1.00 94.19 89 HIS A C 1
ATOM 707 O O . HIS A 1 89 ? 14.557 25.348 -1.056 1.00 94.19 89 HIS A O 1
ATOM 713 N N . PHE A 1 90 ? 14.012 24.481 -3.058 1.00 95.06 90 PHE A N 1
ATOM 714 C CA . PHE A 1 90 ? 13.374 25.654 -3.628 1.00 95.06 90 PHE A CA 1
ATOM 715 C C . PHE A 1 90 ? 11.937 25.323 -4.009 1.00 95.06 90 PHE A C 1
ATOM 717 O O . PHE A 1 90 ? 11.683 24.363 -4.727 1.00 95.06 90 PHE A O 1
ATOM 724 N N . GLN A 1 91 ? 11.012 26.165 -3.562 1.00 94.50 91 GLN A N 1
ATOM 725 C CA . GLN A 1 91 ? 9.609 26.125 -3.961 1.00 94.50 91 GLN A CA 1
ATOM 726 C C . GLN A 1 91 ? 9.323 27.371 -4.788 1.00 94.50 91 GLN A C 1
ATOM 728 O O . GLN A 1 91 ? 9.574 28.481 -4.317 1.00 94.50 91 GLN A O 1
ATOM 733 N N . VAL A 1 92 ? 8.787 27.212 -5.992 1.00 94.44 92 VAL A N 1
ATOM 734 C CA . VAL A 1 92 ? 8.395 28.299 -6.893 1.00 94.44 92 VAL A CA 1
ATOM 735 C C . VAL A 1 92 ? 6.919 28.150 -7.222 1.00 94.44 92 VAL A C 1
ATOM 737 O O . VAL A 1 92 ? 6.445 27.059 -7.530 1.00 94.44 92 VAL A O 1
ATOM 740 N N . ARG A 1 93 ? 6.183 29.258 -7.173 1.00 92.94 93 ARG A N 1
ATOM 741 C CA . ARG A 1 93 ? 4.765 29.309 -7.513 1.00 92.94 93 ARG A CA 1
ATOM 742 C C . ARG A 1 93 ? 4.482 30.466 -8.459 1.00 92.94 93 ARG A C 1
ATOM 744 O O . ARG A 1 93 ? 4.806 31.607 -8.132 1.00 92.94 93 ARG A O 1
ATOM 751 N N . MET A 1 94 ? 3.834 30.167 -9.580 1.00 92.12 94 MET A N 1
ATOM 752 C CA . MET A 1 94 ? 3.202 31.146 -10.466 1.00 92.12 94 MET A CA 1
ATOM 753 C C . MET A 1 94 ? 1.683 31.076 -10.278 1.00 92.12 94 MET A C 1
ATOM 755 O O . MET A 1 94 ? 1.131 29.977 -10.271 1.00 92.12 94 MET A O 1
ATOM 759 N N . ASP A 1 95 ? 1.009 32.210 -10.096 1.00 88.69 95 ASP A N 1
ATOM 760 C CA . ASP A 1 95 ? -0.457 32.270 -9.972 1.00 88.69 95 ASP A CA 1
ATOM 761 C C . ASP A 1 95 ? -1.170 32.604 -11.300 1.00 88.69 95 ASP A C 1
ATOM 763 O O . ASP A 1 95 ? -0.531 32.830 -12.329 1.00 88.69 95 ASP A O 1
ATOM 767 N N . GLU A 1 96 ? -2.508 32.642 -11.272 1.00 87.38 96 GLU A N 1
ATOM 768 C CA . GLU A 1 96 ? -3.380 32.999 -12.406 1.00 87.38 96 GLU A CA 1
ATOM 769 C C . GLU A 1 96 ? -3.081 34.371 -13.048 1.00 87.38 96 GLU A C 1
ATOM 771 O O . GLU A 1 96 ? -3.453 34.610 -14.196 1.00 87.38 96 GLU A O 1
ATOM 776 N N . SER A 1 97 ? -2.398 35.280 -12.339 1.00 85.38 97 SER A N 1
ATOM 777 C CA . SER A 1 97 ? -1.989 36.590 -12.863 1.00 85.38 97 SER A CA 1
ATOM 778 C C . SER A 1 97 ? -0.617 36.570 -13.549 1.00 85.38 97 SER A C 1
ATOM 780 O O . SER A 1 97 ? -0.148 37.608 -14.021 1.00 85.38 97 SER A O 1
ATOM 782 N N . GLY A 1 98 ? 0.040 35.406 -13.587 1.00 85.88 98 GLY A N 1
ATOM 783 C CA . GLY A 1 98 ? 1.423 35.252 -14.031 1.00 85.88 98 GLY A CA 1
ATOM 784 C C . GLY A 1 98 ? 2.445 35.744 -13.005 1.00 85.88 98 GLY A C 1
ATOM 785 O O . GLY A 1 98 ? 3.630 35.838 -13.333 1.00 85.88 98 GLY A O 1
ATOM 786 N N . LYS A 1 99 ? 2.023 36.073 -11.773 1.00 88.69 99 LYS A N 1
ATOM 787 C CA . LYS A 1 99 ? 2.927 36.526 -10.713 1.00 88.69 99 LYS A CA 1
ATOM 788 C C . LYS A 1 99 ? 3.724 35.345 -10.174 1.00 88.69 99 LYS A C 1
ATOM 790 O O . LYS A 1 99 ? 3.145 34.357 -9.725 1.00 88.69 99 LYS A O 1
ATOM 795 N N . VAL A 1 100 ? 5.048 35.471 -10.172 1.00 90.12 100 VAL A N 1
ATOM 796 C CA . VAL A 1 100 ? 5.979 34.444 -9.692 1.00 90.12 100 VAL A CA 1
ATOM 797 C C . VAL A 1 100 ? 6.481 34.793 -8.292 1.00 90.12 100 VAL A C 1
ATOM 799 O O . VAL A 1 100 ? 6.932 35.905 -8.022 1.00 90.12 100 VAL A O 1
ATOM 802 N N . SER A 1 101 ? 6.424 33.811 -7.399 1.00 90.19 101 SER A N 1
ATOM 803 C CA . SER A 1 101 ? 6.935 33.860 -6.029 1.00 90.19 101 SER A CA 1
ATOM 804 C C . SER A 1 101 ? 7.800 32.631 -5.759 1.00 90.19 101 SER A C 1
ATOM 806 O O . SER A 1 101 ? 7.578 31.578 -6.357 1.00 90.19 101 SER A O 1
ATOM 808 N N . TRP A 1 102 ? 8.795 32.743 -4.878 1.00 92.88 102 TRP A N 1
ATOM 809 C CA . TRP A 1 102 ? 9.652 31.612 -4.528 1.00 92.88 102 TRP A CA 1
ATOM 810 C C . TRP A 1 102 ? 10.128 31.646 -3.075 1.00 92.88 102 TRP A C 1
ATOM 812 O O . TRP A 1 102 ? 10.146 32.695 -2.428 1.00 92.88 102 TRP A O 1
ATOM 822 N N . ARG A 1 103 ? 10.509 30.475 -2.561 1.00 90.44 103 ARG A N 1
ATOM 823 C CA . ARG A 1 103 ? 11.041 30.248 -1.212 1.00 90.44 103 ARG A CA 1
ATOM 824 C C . ARG A 1 103 ? 12.250 29.318 -1.292 1.00 90.44 103 ARG A C 1
ATOM 826 O O . ARG A 1 103 ? 12.332 28.482 -2.184 1.00 90.44 103 ARG A O 1
ATOM 833 N N . GLU A 1 104 ? 13.176 29.467 -0.351 1.00 92.00 104 GLU A N 1
ATOM 834 C CA . GLU A 1 104 ? 14.380 28.639 -0.219 1.00 92.00 104 GLU A CA 1
ATOM 835 C C . GLU A 1 104 ? 14.485 28.117 1.215 1.00 92.00 104 GLU A C 1
ATOM 837 O O . GLU A 1 104 ? 14.334 28.873 2.180 1.00 92.00 104 GLU A O 1
ATOM 842 N N . SER A 1 105 ? 14.808 26.835 1.356 1.00 90.12 105 SER A N 1
ATOM 843 C CA . SER A 1 105 ? 15.212 26.203 2.606 1.00 90.12 105 SER A CA 1
ATOM 844 C C . SER A 1 105 ? 16.570 25.515 2.434 1.00 90.12 105 SER A C 1
ATOM 846 O O . SER A 1 105 ? 16.890 24.964 1.384 1.00 90.12 105 SER A O 1
ATOM 848 N N . LYS A 1 106 ? 17.413 25.555 3.473 1.00 89.31 106 LYS A N 1
ATOM 849 C CA . LYS A 1 106 ? 18.690 24.826 3.459 1.00 89.31 106 LYS A CA 1
ATOM 850 C C . LYS A 1 106 ? 18.455 23.361 3.781 1.00 89.31 106 LYS A C 1
ATOM 852 O O . LYS A 1 106 ? 17.844 23.061 4.807 1.00 89.31 106 LYS A O 1
ATOM 857 N N . VAL A 1 107 ? 19.025 22.470 2.977 1.00 87.25 107 VAL A N 1
ATOM 858 C CA . VAL A 1 107 ? 18.923 21.021 3.174 1.00 87.25 107 VAL A CA 1
ATOM 859 C C . VAL A 1 107 ? 20.285 20.390 3.451 1.00 87.25 107 VAL A C 1
ATOM 861 O O . VAL A 1 107 ? 21.338 20.948 3.145 1.00 87.25 107 VAL A O 1
ATOM 864 N N . LYS A 1 108 ? 20.269 19.232 4.115 1.00 81.25 108 LYS A N 1
ATOM 865 C CA . LYS A 1 108 ? 21.456 18.426 4.417 1.00 81.25 108 LYS A CA 1
ATOM 866 C C . LYS A 1 108 ? 21.107 16.954 4.263 1.00 81.25 108 LYS A C 1
ATOM 868 O O . LYS A 1 108 ? 20.212 16.476 4.951 1.00 81.25 108 LYS A O 1
ATOM 873 N N . GLY A 1 109 ? 21.861 16.257 3.429 1.00 73.56 109 GLY A N 1
ATOM 874 C CA . GLY A 1 109 ? 21.694 14.838 3.150 1.00 73.56 109 GLY A CA 1
ATOM 875 C C . GLY A 1 109 ? 2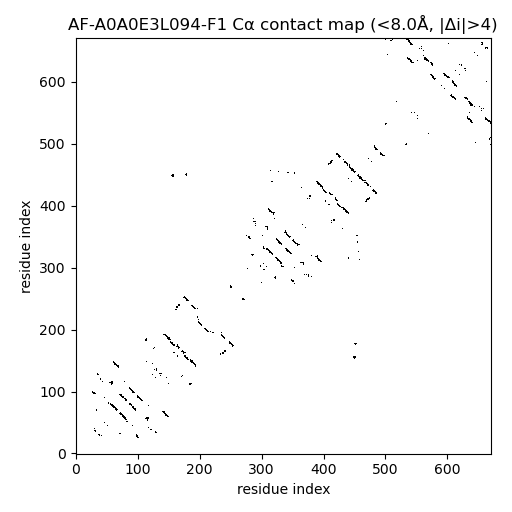2.259 14.512 1.775 1.00 73.56 109 GLY A C 1
ATOM 876 O O . GLY A 1 109 ? 22.489 15.422 0.977 1.00 73.56 109 GLY A O 1
ATOM 877 N N . ASP A 1 110 ? 22.475 13.227 1.523 1.00 73.62 110 ASP A N 1
ATOM 878 C CA . ASP A 1 110 ? 22.564 12.718 0.159 1.00 73.62 110 ASP A CA 1
ATOM 879 C C . ASP A 1 110 ? 21.131 12.464 -0.317 1.00 73.62 110 ASP A C 1
ATOM 881 O O . ASP A 1 110 ? 20.346 11.823 0.387 1.00 73.62 110 ASP A O 1
ATOM 885 N N . PHE A 1 111 ? 20.785 12.990 -1.489 1.00 74.44 111 PHE A N 1
ATOM 886 C CA . PHE A 1 111 ? 19.460 12.849 -2.085 1.00 74.44 111 PHE A CA 1
ATOM 887 C C . PHE A 1 111 ? 19.516 11.889 -3.281 1.00 74.44 111 PHE A C 1
ATOM 889 O O . PHE A 1 111 ? 20.540 11.839 -3.971 1.00 74.44 111 PHE A O 1
ATOM 896 N N . PRO A 1 112 ? 18.452 11.108 -3.546 1.00 75.12 112 PRO A N 1
ATOM 897 C CA . PRO A 1 112 ? 18.357 10.359 -4.789 1.00 75.12 112 PRO A CA 1
ATOM 898 C C . PRO A 1 112 ? 18.252 11.354 -5.946 1.00 75.12 112 PRO A C 1
ATOM 900 O O . PRO A 1 112 ? 17.384 12.229 -5.932 1.00 75.12 112 PRO A O 1
ATOM 903 N N . LYS A 1 113 ? 19.140 11.210 -6.933 1.00 82.00 113 LYS A N 1
ATOM 904 C CA . LYS A 1 113 ? 19.130 12.049 -8.131 1.00 82.00 113 LYS A CA 1
ATOM 905 C C . LYS A 1 113 ? 17.802 11.917 -8.863 1.00 82.00 113 LYS A C 1
ATOM 907 O O . LYS A 1 113 ? 17.374 10.799 -9.146 1.00 82.00 113 LYS A O 1
ATOM 912 N N . SER A 1 114 ? 17.215 13.046 -9.217 1.00 86.81 114 SER A N 1
ATOM 913 C CA . SER A 1 114 ? 16.064 13.137 -10.112 1.00 86.81 114 SER A CA 1
ATOM 914 C C . SER A 1 114 ? 16.451 13.857 -11.407 1.00 86.81 114 SER A C 1
ATOM 916 O O . SER A 1 114 ? 17.629 14.139 -11.657 1.00 86.81 114 SER A O 1
ATOM 918 N N . ASN A 1 115 ? 15.471 14.122 -12.268 1.00 89.75 115 ASN A N 1
ATOM 919 C CA . ASN A 1 115 ? 15.722 14.753 -13.557 1.00 89.75 115 ASN A CA 1
ATOM 920 C C . ASN A 1 115 ? 15.765 16.278 -13.404 1.00 89.75 115 ASN A C 1
ATOM 922 O O . ASN A 1 115 ? 15.101 16.864 -12.549 1.00 89.75 115 ASN A O 1
ATOM 926 N N . HIS A 1 116 ? 16.533 16.941 -14.266 1.00 95.19 116 HIS A N 1
ATOM 927 C CA . HIS A 1 116 ? 16.565 18.399 -14.307 1.00 95.19 116 HIS A CA 1
ATOM 928 C C . HIS A 1 116 ? 15.167 18.956 -14.674 1.00 95.19 116 HIS A C 1
ATOM 930 O O . HIS A 1 116 ? 14.516 18.390 -15.557 1.00 95.19 116 HIS A O 1
ATOM 936 N N . PRO A 1 117 ? 14.693 20.074 -14.083 1.00 95.56 117 PRO A N 1
ATOM 937 C CA . PRO A 1 117 ? 13.348 20.601 -14.350 1.00 95.56 117 PRO A CA 1
ATOM 938 C C . PRO A 1 117 ? 13.056 20.923 -15.826 1.00 95.56 117 PRO A C 1
ATOM 940 O O . PRO A 1 117 ? 11.970 20.646 -16.326 1.00 95.56 117 PRO A O 1
ATOM 943 N N . LEU A 1 118 ? 14.021 21.499 -16.554 1.00 94.44 118 LEU A N 1
ATOM 944 C CA . LEU A 1 118 ? 13.792 22.014 -17.914 1.00 94.44 118 LEU A CA 1
ATOM 945 C C . LEU A 1 118 ? 13.310 20.968 -18.953 1.00 94.44 118 LEU A C 1
ATOM 947 O O . LEU A 1 118 ? 12.384 21.301 -19.690 1.00 94.44 118 LEU A O 1
ATOM 951 N N . PRO A 1 119 ? 13.874 19.742 -19.058 1.00 92.56 119 PRO A N 1
ATOM 952 C CA . PRO A 1 119 ? 13.279 18.661 -19.852 1.00 92.56 119 PRO A CA 1
ATOM 953 C C . PRO A 1 119 ? 11.792 18.418 -19.561 1.00 92.56 119 PRO A C 1
ATOM 955 O O . PRO A 1 119 ? 10.990 18.448 -20.490 1.00 92.56 119 PRO A O 1
ATOM 958 N N . VAL A 1 120 ? 11.418 18.269 -18.284 1.00 94.19 120 VAL A N 1
ATOM 959 C CA . VAL A 1 120 ? 10.032 18.025 -17.839 1.00 94.19 120 VAL A CA 1
ATOM 960 C C . VAL A 1 120 ? 9.114 19.164 -18.284 1.00 94.19 120 VAL A C 1
ATOM 962 O O . VAL A 1 120 ? 8.089 18.937 -18.925 1.00 94.19 120 VAL A O 1
ATOM 965 N N . LEU A 1 121 ? 9.521 20.407 -18.013 1.00 93.62 121 LEU A N 1
ATOM 966 C CA . LEU A 1 121 ? 8.751 21.601 -18.362 1.00 93.62 121 LEU A CA 1
ATOM 967 C C . LEU A 1 121 ? 8.528 21.712 -19.878 1.00 93.62 121 LEU A C 1
ATOM 969 O O . LEU A 1 121 ? 7.406 21.976 -20.300 1.00 93.62 121 LEU A O 1
ATOM 973 N N . LYS A 1 122 ? 9.541 21.412 -20.703 1.00 90.75 122 LYS A N 1
ATOM 974 C CA . LYS A 1 122 ? 9.412 21.398 -22.173 1.00 90.75 122 LYS A CA 1
ATOM 975 C C . LYS A 1 122 ? 8.428 20.354 -22.691 1.00 90.75 122 LYS A C 1
ATOM 977 O O . LYS A 1 122 ? 7.757 20.612 -23.693 1.00 90.75 122 LYS A O 1
ATOM 982 N N . VAL A 1 123 ? 8.335 19.189 -22.046 1.00 90.44 123 VAL A N 1
ATOM 983 C CA . VAL A 1 123 ? 7.317 18.186 -22.397 1.00 90.44 123 VAL A CA 1
ATOM 984 C C . VAL A 1 123 ? 5.932 18.759 -22.149 1.00 90.44 123 VAL A C 1
ATOM 986 O O . VAL A 1 123 ? 5.096 18.727 -23.048 1.00 90.44 123 VAL A O 1
ATOM 989 N N . VAL A 1 124 ? 5.706 19.356 -20.976 1.00 89.38 124 VAL A N 1
ATOM 990 C CA . VAL A 1 124 ? 4.406 19.947 -20.638 1.00 89.38 124 VAL A CA 1
ATOM 991 C C . VAL A 1 124 ? 4.058 21.127 -21.551 1.00 89.38 124 VAL A C 1
ATOM 993 O O . VAL A 1 124 ? 2.922 21.204 -22.009 1.00 89.38 124 VAL A O 1
ATOM 996 N N . GLU A 1 125 ? 5.018 21.987 -21.909 1.00 86.69 125 GLU A N 1
ATOM 997 C CA . GLU A 1 125 ? 4.816 23.032 -22.927 1.00 86.69 125 GLU A CA 1
ATOM 998 C C . GLU A 1 125 ? 4.392 22.431 -24.272 1.00 86.69 125 GLU A C 1
ATOM 1000 O O . GLU A 1 125 ? 3.425 22.887 -24.879 1.00 86.69 125 GLU A O 1
ATOM 1005 N N . THR A 1 126 ? 5.087 21.394 -24.741 1.00 82.88 126 THR A N 1
ATOM 1006 C CA . THR A 1 126 ? 4.871 20.830 -26.083 1.00 82.88 126 THR A CA 1
ATOM 1007 C C . THR A 1 126 ? 3.568 20.031 -26.181 1.00 82.88 126 THR A C 1
ATOM 1009 O O . THR A 1 126 ? 2.852 20.137 -27.177 1.00 82.88 126 THR A O 1
ATOM 1012 N N . VAL A 1 127 ? 3.247 19.244 -25.151 1.00 76.88 127 VAL A N 1
ATOM 1013 C CA . VAL A 1 127 ? 2.019 18.436 -25.056 1.00 76.88 127 VAL A CA 1
ATOM 1014 C C . VAL A 1 127 ? 0.807 19.330 -24.768 1.00 76.88 127 VAL A C 1
ATOM 1016 O O . VAL A 1 127 ? -0.239 19.170 -25.397 1.00 76.88 127 VAL A O 1
ATOM 1019 N N . GLY A 1 128 ? 0.957 20.304 -23.863 1.00 67.81 128 GLY A N 1
ATOM 1020 C CA . GLY A 1 128 ? -0.115 21.193 -23.412 1.00 67.81 128 GLY A CA 1
ATOM 1021 C C . GLY A 1 128 ? -0.491 22.299 -24.401 1.00 67.81 128 GLY A C 1
ATOM 1022 O O . GLY A 1 128 ? -1.674 22.599 -24.533 1.00 67.81 128 GLY A O 1
ATOM 1023 N N . SER A 1 129 ? 0.465 22.866 -25.150 1.00 62.38 129 SER A N 1
ATOM 1024 C CA . SER A 1 129 ? 0.184 23.986 -26.076 1.00 62.38 129 SER A CA 1
ATOM 1025 C C . SER A 1 129 ? -0.565 23.574 -27.352 1.00 62.38 129 SER A C 1
ATOM 1027 O O . SER A 1 129 ? -0.809 24.418 -28.208 1.00 62.38 129 SER A O 1
ATOM 1029 N N . GLY A 1 130 ? -0.903 22.286 -27.514 1.00 56.09 130 GLY A N 1
ATOM 1030 C CA . GLY A 1 130 ? -1.697 21.776 -28.633 1.00 56.09 130 GLY A CA 1
ATOM 1031 C C . GLY A 1 130 ? -1.087 22.113 -29.993 1.00 56.09 130 GLY A C 1
ATOM 1032 O O . GLY A 1 130 ? -1.530 23.049 -30.659 1.00 56.09 130 GLY A O 1
ATOM 1033 N N . GLY A 1 131 ? -0.083 21.334 -30.414 1.00 43.53 131 GLY A N 1
ATOM 1034 C CA . GLY A 1 131 ? 0.651 21.543 -31.668 1.00 43.53 131 GLY A CA 1
ATOM 1035 C C . GLY A 1 131 ? -0.247 21.956 -32.844 1.00 43.53 131 GLY A C 1
ATOM 1036 O O . GLY A 1 131 ? -1.356 21.442 -33.011 1.00 43.53 131 GLY A O 1
ATOM 1037 N N . SER A 1 132 ? 0.243 22.892 -33.670 1.00 37.53 132 SER A N 1
ATOM 1038 C CA . SER A 1 132 ? -0.532 23.730 -34.612 1.00 37.53 132 SER A CA 1
ATOM 1039 C C . SER A 1 132 ? -1.339 22.991 -35.703 1.00 37.53 132 SER A C 1
ATOM 1041 O O . SER A 1 132 ? -1.943 23.626 -36.566 1.00 37.53 132 SER A O 1
ATOM 1043 N N . SER A 1 133 ? -1.336 21.660 -35.681 1.00 38.06 133 SER A N 1
ATOM 1044 C CA . SER A 1 133 ? -2.166 20.729 -36.445 1.00 38.06 133 SER A CA 1
ATOM 1045 C C . SER A 1 133 ? -3.576 20.509 -35.873 1.00 38.06 133 SER A C 1
ATOM 1047 O O . SER A 1 133 ? -4.377 19.848 -36.528 1.00 38.06 133 SER A O 1
ATOM 1049 N N . GLY A 1 134 ? -3.913 21.059 -34.699 1.00 35.44 134 GLY A N 1
ATOM 1050 C CA . GLY A 1 134 ? -5.282 21.020 -34.152 1.00 35.44 134 GLY A CA 1
ATOM 1051 C C . GLY A 1 134 ? -5.672 19.702 -33.472 1.00 35.44 134 GLY A C 1
ATOM 1052 O O . GLY A 1 134 ? -6.855 19.431 -33.291 1.00 35.44 134 GLY A O 1
ATOM 1053 N N . SER A 1 135 ? -4.678 18.897 -33.097 1.00 41.88 135 SER A N 1
ATOM 1054 C CA . SER A 1 135 ? -4.809 17.609 -32.409 1.00 41.88 135 SER A CA 1
ATOM 1055 C C . SER A 1 135 ? -4.169 17.679 -31.016 1.00 41.88 135 SER A C 1
ATOM 1057 O O . SER A 1 135 ? -3.266 16.906 -30.701 1.00 41.88 135 SER A O 1
ATOM 1059 N N . GLY A 1 136 ? -4.562 18.673 -30.214 1.00 53.53 136 GLY A N 1
ATOM 1060 C CA . GLY A 1 136 ? -4.154 18.735 -28.809 1.00 53.53 136 GLY A CA 1
ATOM 1061 C C . GLY A 1 136 ? -4.769 17.570 -28.035 1.00 53.53 136 GLY A C 1
ATOM 1062 O O . GLY A 1 136 ? -5.937 17.251 -28.248 1.00 53.53 136 GLY A O 1
ATOM 1063 N N . PHE A 1 137 ? -3.994 16.952 -27.142 1.00 56.88 137 PHE A N 1
ATOM 1064 C CA . PHE A 1 137 ? -4.428 15.784 -26.365 1.00 56.88 137 PHE A CA 1
ATOM 1065 C C . PHE A 1 137 ? -5.641 16.054 -25.463 1.00 56.88 137 PHE A C 1
ATOM 1067 O O . PHE A 1 137 ? -6.384 15.135 -25.137 1.00 56.88 137 PHE A O 1
ATOM 1074 N N . PHE A 1 138 ? -5.876 17.319 -25.107 1.00 58.62 138 PHE A N 1
ATOM 1075 C CA . PHE A 1 138 ? -6.993 17.734 -24.268 1.00 58.62 138 PHE A CA 1
ATOM 1076 C C . PHE A 1 138 ? -7.961 18.628 -25.038 1.00 58.62 138 PHE A C 1
ATOM 1078 O O . PHE A 1 138 ? -7.607 19.709 -25.513 1.00 58.62 138 PHE A O 1
ATOM 1085 N N . ALA A 1 139 ? -9.217 18.187 -25.121 1.00 54.59 139 ALA A N 1
ATOM 1086 C CA . ALA A 1 139 ? -10.320 19.059 -25.496 1.00 54.59 139 ALA A CA 1
ATOM 1087 C C . ALA A 1 139 ? -10.586 20.039 -24.332 1.00 54.59 139 ALA A C 1
ATOM 1089 O O . ALA A 1 139 ? -10.811 19.578 -23.213 1.00 54.59 139 ALA A O 1
ATOM 1090 N N . PRO A 1 140 ? -10.610 21.368 -24.559 1.00 52.75 140 PRO A N 1
ATOM 1091 C CA . PRO A 1 140 ? -10.661 22.384 -23.497 1.00 52.75 140 PRO A CA 1
ATOM 1092 C C . PRO A 1 140 ? -12.053 22.541 -22.843 1.00 52.75 140 PRO A C 1
ATOM 1094 O O . PRO A 1 140 ? -12.463 23.646 -22.512 1.00 52.75 140 PRO A O 1
ATOM 1097 N N . SER A 1 141 ? -12.827 21.459 -22.725 1.00 58.81 141 SER A N 1
ATOM 1098 C CA . SER A 1 141 ? -14.161 21.419 -22.101 1.00 58.81 141 SER A CA 1
ATOM 1099 C C . SER A 1 141 ? -14.159 20.850 -20.679 1.00 58.81 141 SER A C 1
ATOM 1101 O O . SER A 1 141 ? -15.177 20.911 -19.991 1.00 58.81 141 SER A O 1
ATOM 1103 N N . ARG A 1 142 ? -13.027 20.289 -20.255 1.00 66.69 142 ARG A N 1
ATOM 1104 C CA . ARG A 1 142 ? -12.684 19.886 -18.889 1.00 66.69 142 ARG A CA 1
ATOM 1105 C C . ARG A 1 142 ? -11.271 20.429 -18.664 1.00 66.69 142 ARG A C 1
ATOM 1107 O O . ARG A 1 142 ? -10.484 20.422 -19.610 1.00 66.69 142 ARG A O 1
ATOM 1114 N N . GLY A 1 143 ? -10.972 20.961 -17.482 1.00 76.31 143 GLY A N 1
ATOM 1115 C CA . GLY A 1 143 ? -9.680 21.592 -17.203 1.00 76.31 143 GLY A CA 1
ATOM 1116 C C . GLY A 1 143 ? -8.509 20.609 -17.270 1.00 76.31 143 GLY A C 1
ATOM 1117 O O . GLY A 1 143 ? -8.667 19.453 -17.665 1.00 76.31 143 GLY A O 1
ATOM 1118 N N . LEU A 1 144 ? -7.330 21.039 -16.822 1.00 84.69 144 LEU A N 1
ATOM 1119 C CA . LEU A 1 144 ? -6.137 20.191 -16.829 1.00 84.69 144 LEU A CA 1
ATOM 1120 C C . LEU A 1 144 ? -5.420 20.219 -15.483 1.00 84.69 144 LEU A C 1
ATOM 1122 O O . LEU A 1 144 ? -5.096 21.287 -14.970 1.00 84.69 144 LEU A O 1
ATOM 1126 N N . LEU A 1 145 ? -5.127 19.040 -14.944 1.00 87.69 145 LEU A N 1
ATOM 1127 C CA . LEU A 1 145 ? -4.153 18.850 -13.880 1.00 87.69 145 LEU A CA 1
ATOM 1128 C C . LEU A 1 145 ? -2.964 18.089 -14.466 1.00 87.69 145 LEU A C 1
ATOM 1130 O O . LEU A 1 145 ? -3.106 16.930 -14.848 1.00 87.69 145 LEU A O 1
ATOM 1134 N N . VAL A 1 146 ? -1.801 18.731 -14.520 1.00 90.38 146 VAL A N 1
ATOM 1135 C CA . VAL A 1 146 ? -0.533 18.066 -14.834 1.00 90.38 146 VAL A CA 1
ATOM 1136 C C . VAL A 1 146 ? 0.243 17.890 -13.540 1.00 90.38 146 VAL A C 1
ATOM 1138 O O . VAL A 1 146 ? 0.395 18.859 -12.795 1.00 90.38 146 VAL A O 1
ATOM 1141 N N . HIS A 1 147 ? 0.755 16.692 -13.285 1.00 92.00 147 HIS A N 1
ATOM 1142 C CA . HIS A 1 147 ? 1.774 16.469 -12.263 1.00 92.00 147 HIS A CA 1
ATOM 1143 C C . HIS A 1 147 ? 2.972 15.718 -12.842 1.00 92.00 147 HIS A C 1
ATOM 1145 O O . HIS A 1 147 ? 2.837 15.012 -13.841 1.00 92.00 147 HIS A O 1
ATOM 1151 N N . ALA A 1 148 ? 4.151 15.905 -12.252 1.00 92.06 148 ALA A N 1
ATOM 1152 C CA . ALA A 1 148 ? 5.321 15.090 -12.556 1.00 92.06 148 ALA A CA 1
ATOM 1153 C C . ALA A 1 148 ? 5.897 14.512 -11.264 1.00 92.06 148 ALA A C 1
ATOM 1155 O O . ALA A 1 148 ? 6.340 15.271 -10.399 1.00 92.06 148 ALA A O 1
ATOM 1156 N N . ASP A 1 149 ? 5.901 13.183 -11.189 1.00 82.50 149 ASP A N 1
ATOM 1157 C CA . ASP A 1 149 ? 6.364 12.405 -10.044 1.00 82.50 149 ASP A CA 1
ATOM 1158 C C . ASP A 1 149 ? 7.653 11.648 -10.379 1.00 82.50 149 ASP A C 1
ATOM 1160 O O . ASP A 1 149 ? 7.952 11.354 -11.543 1.00 82.50 149 ASP A O 1
ATOM 1164 N N . PHE A 1 150 ? 8.410 11.299 -9.337 1.00 85.56 150 PHE A N 1
ATOM 1165 C CA . PHE A 1 150 ? 9.634 10.511 -9.441 1.00 85.56 150 PHE A CA 1
ATOM 1166 C C . PHE A 1 150 ? 9.471 9.156 -8.765 1.00 85.56 150 PHE A C 1
ATOM 1168 O O . PHE A 1 150 ? 9.352 9.058 -7.544 1.00 85.56 150 PHE A O 1
ATOM 1175 N N . LEU A 1 151 ? 9.500 8.101 -9.575 1.00 82.75 151 LEU A N 1
ATOM 1176 C CA . LEU A 1 151 ? 9.285 6.724 -9.143 1.00 82.75 151 LEU A CA 1
ATOM 1177 C C . LEU A 1 151 ? 10.562 5.902 -9.313 1.00 82.75 151 LEU A C 1
ATOM 1179 O O . LEU A 1 151 ? 11.352 6.156 -10.215 1.00 82.75 151 LEU A O 1
ATOM 1183 N N . ALA A 1 152 ? 10.762 4.916 -8.440 1.00 79.31 152 ALA A N 1
ATOM 1184 C CA . ALA A 1 152 ? 11.875 3.970 -8.481 1.00 79.31 152 ALA A CA 1
ATOM 1185 C C . ALA A 1 152 ? 11.376 2.565 -8.103 1.00 79.31 152 ALA A C 1
ATOM 1187 O O . ALA A 1 152 ? 10.415 2.432 -7.347 1.00 79.31 152 ALA A O 1
ATOM 1188 N N . GLY A 1 153 ? 12.038 1.513 -8.592 1.00 75.25 153 GLY A N 1
ATOM 1189 C CA . GLY A 1 153 ? 11.617 0.119 -8.412 1.00 75.25 153 GLY A CA 1
ATOM 1190 C C . GLY A 1 153 ? 11.450 -0.619 -9.741 1.00 75.25 153 GLY A C 1
ATOM 1191 O O . GLY A 1 153 ? 12.117 -0.287 -10.722 1.00 75.25 153 GLY A O 1
ATOM 1192 N N . SER A 1 154 ? 10.580 -1.633 -9.762 1.00 72.69 154 SER A N 1
ATOM 1193 C CA . SER A 1 154 ? 10.098 -2.267 -10.999 1.00 72.69 154 SER A CA 1
ATOM 1194 C C . SER A 1 154 ? 8.619 -1.918 -11.155 1.00 72.69 154 SER A C 1
ATOM 1196 O O . SER A 1 154 ? 7.846 -2.250 -10.264 1.00 72.69 154 SER A O 1
ATOM 1198 N N . ILE A 1 155 ? 8.255 -1.171 -12.201 1.00 76.25 155 ILE A N 1
ATOM 1199 C CA . ILE A 1 155 ? 6.894 -0.651 -12.433 1.00 76.25 155 ILE A CA 1
ATOM 1200 C C . ILE A 1 155 ? 6.671 -0.513 -13.938 1.00 76.25 155 ILE A C 1
ATOM 1202 O O . ILE A 1 155 ? 7.543 0.013 -14.640 1.00 76.25 155 ILE A O 1
ATOM 1206 N N . GLY A 1 156 ? 5.485 -0.896 -14.407 1.00 80.62 156 GLY A N 1
ATOM 1207 C CA . GLY A 1 156 ? 5.094 -0.781 -15.804 1.00 80.62 156 GLY A CA 1
ATOM 1208 C C . GLY A 1 156 ? 3.735 -0.186 -16.075 1.00 80.62 156 GLY A C 1
ATOM 1209 O O . GLY A 1 156 ? 2.879 0.003 -15.207 1.00 80.62 156 GLY A O 1
ATOM 1210 N N . TYR A 1 157 ? 3.585 0.118 -17.354 1.00 83.75 157 TYR A N 1
ATOM 1211 C CA . TYR A 1 157 ? 2.488 0.865 -17.922 1.00 83.75 157 TYR A CA 1
ATOM 1212 C C . TYR A 1 157 ? 2.117 0.200 -19.249 1.00 83.75 157 TYR A C 1
ATOM 1214 O O . TYR A 1 157 ? 2.978 -0.015 -20.105 1.00 83.75 157 TYR A O 1
ATOM 1222 N N . GLY A 1 158 ? 0.833 -0.117 -19.419 1.00 79.88 158 GLY A N 1
ATOM 1223 C CA . GLY A 1 158 ? 0.246 -0.558 -20.686 1.00 79.88 158 GLY A CA 1
ATOM 1224 C C . GLY A 1 158 ? -0.783 0.451 -21.202 1.00 79.88 158 GLY A C 1
ATOM 1225 O O . GLY A 1 158 ? -1.374 1.181 -20.406 1.00 79.88 158 GLY A O 1
ATOM 1226 N N . GLY A 1 159 ? -0.999 0.463 -22.521 1.00 66.38 159 GLY A N 1
ATOM 1227 C CA . GLY A 1 159 ? -1.883 1.395 -23.245 1.00 66.38 159 GLY A CA 1
ATOM 1228 C C . GLY A 1 159 ? -3.387 1.341 -22.924 1.00 66.38 159 GLY A C 1
ATOM 1229 O O . GLY A 1 159 ? -4.172 2.015 -23.577 1.00 66.38 159 GLY A O 1
ATOM 1230 N N . GLU A 1 160 ? -3.813 0.537 -21.948 1.00 65.69 160 GLU A N 1
ATOM 1231 C CA . GLU A 1 160 ? -5.152 0.593 -21.352 1.00 65.69 160 GLU A CA 1
ATOM 1232 C C . GLU A 1 160 ? -4.997 0.395 -19.828 1.00 65.69 160 GLU A C 1
ATOM 1234 O O . GLU A 1 160 ? -4.258 -0.502 -19.412 1.00 65.69 160 GLU A O 1
ATOM 1239 N N . PRO A 1 161 ? -5.642 1.209 -18.965 1.00 68.75 161 PRO A N 1
ATOM 1240 C CA . PRO A 1 161 ? -6.585 2.293 -19.269 1.00 68.75 161 PRO A CA 1
ATOM 1241 C C . PRO A 1 161 ? -5.931 3.659 -19.582 1.00 68.75 161 PRO A C 1
ATOM 1243 O O . PRO A 1 161 ? -6.640 4.663 -19.621 1.00 68.75 161 PRO A O 1
ATOM 1246 N N . TYR A 1 162 ? -4.606 3.726 -19.748 1.00 78.56 162 TYR A N 1
ATOM 1247 C CA . TYR A 1 162 ? -3.860 4.976 -19.941 1.00 78.56 162 TYR A CA 1
ATOM 1248 C C . TYR A 1 162 ? -3.397 5.139 -21.388 1.00 78.56 162 TYR A C 1
ATOM 1250 O O . TYR A 1 162 ? -2.773 4.222 -21.916 1.00 78.56 162 TYR A O 1
ATOM 1258 N N . ASP A 1 163 ? -3.546 6.328 -21.976 1.00 84.88 163 ASP A N 1
ATOM 1259 C CA . ASP A 1 163 ? -2.757 6.653 -23.170 1.00 84.88 163 ASP A CA 1
ATOM 1260 C C . ASP A 1 163 ? -1.298 6.882 -22.746 1.00 84.88 163 ASP A C 1
ATOM 1262 O O . ASP A 1 163 ? -1.015 7.705 -21.868 1.00 84.88 163 ASP A O 1
ATOM 1266 N N . LEU A 1 164 ? -0.363 6.159 -23.366 1.00 90.00 164 LEU A N 1
ATOM 1267 C CA . LEU A 1 164 ? 1.063 6.240 -23.057 1.00 90.00 164 LEU A CA 1
ATOM 1268 C C . LEU A 1 164 ? 1.840 6.920 -24.182 1.00 90.00 164 LEU A C 1
ATOM 1270 O O . LEU A 1 164 ? 1.680 6.580 -25.355 1.00 90.00 164 LEU A O 1
ATOM 1274 N N . TYR A 1 165 ? 2.765 7.805 -23.815 1.00 91.75 165 TYR A N 1
ATOM 1275 C CA . TYR A 1 165 ? 3.684 8.438 -24.753 1.00 91.75 165 TYR A CA 1
ATOM 1276 C C . TYR A 1 165 ? 5.119 8.466 -24.230 1.00 91.75 165 TYR A C 1
ATOM 1278 O O . TYR A 1 165 ? 5.382 8.725 -23.056 1.00 91.75 165 TYR A O 1
ATOM 1286 N N . LEU A 1 166 ? 6.068 8.290 -25.141 1.00 92.12 166 LEU A N 1
ATOM 1287 C CA . LEU A 1 166 ? 7.451 8.702 -24.958 1.00 92.12 166 LEU A CA 1
ATOM 1288 C C . LEU A 1 166 ? 7.627 10.094 -25.562 1.00 92.12 166 LEU A C 1
ATOM 1290 O O . LEU A 1 166 ? 7.288 10.307 -26.725 1.00 92.12 166 LEU A O 1
ATOM 1294 N N . PHE A 1 167 ? 8.193 11.035 -24.815 1.00 91.75 167 PHE A N 1
ATOM 1295 C CA . PHE A 1 167 ? 8.619 12.309 -25.373 1.00 91.75 167 PHE A CA 1
ATOM 1296 C C . PHE A 1 167 ? 10.053 12.203 -25.903 1.00 91.75 167 PHE A C 1
ATOM 1298 O O . PHE A 1 167 ? 11.016 12.356 -25.151 1.00 91.75 167 PHE A O 1
ATOM 1305 N N . GLU A 1 168 ? 10.173 11.942 -27.204 1.00 84.44 168 GLU A N 1
ATOM 1306 C CA . GLU A 1 168 ? 11.438 11.763 -27.925 1.00 84.44 168 GLU A CA 1
ATOM 1307 C C . GLU A 1 168 ? 11.566 12.829 -29.020 1.00 84.44 168 GLU A C 1
ATOM 1309 O O . GLU A 1 168 ? 10.584 13.171 -29.687 1.00 84.44 168 GLU A O 1
ATOM 1314 N N . ASN A 1 169 ? 12.765 13.384 -29.231 1.00 83.50 169 ASN A N 1
ATOM 1315 C CA . ASN A 1 169 ? 13.036 14.313 -30.342 1.00 83.50 169 ASN A CA 1
ATOM 1316 C C . ASN A 1 169 ? 12.051 15.514 -30.454 1.00 83.50 169 ASN A C 1
ATOM 1318 O O . ASN A 1 169 ? 11.817 16.054 -31.541 1.00 83.50 169 ASN A O 1
ATOM 1322 N N . GLY A 1 170 ? 11.471 15.952 -29.329 1.00 81.75 170 GLY A N 1
ATOM 1323 C CA . GLY A 1 170 ? 10.496 17.049 -29.274 1.00 81.75 170 GLY A CA 1
ATOM 1324 C C . GLY A 1 170 ? 9.063 16.670 -29.674 1.00 81.75 170 GLY A C 1
ATOM 1325 O O . GLY A 1 170 ? 8.290 17.553 -30.047 1.00 81.75 170 GLY A O 1
ATOM 1326 N N . LYS A 1 171 ? 8.703 15.381 -29.646 1.00 84.50 171 LYS A N 1
ATOM 1327 C CA . LYS A 1 171 ? 7.362 14.873 -29.967 1.00 84.50 171 LYS A CA 1
ATOM 1328 C C . LYS A 1 171 ? 6.919 13.810 -28.969 1.00 84.50 171 LYS A C 1
ATOM 1330 O O . LYS A 1 171 ? 7.722 12.995 -28.537 1.00 84.50 171 LYS A O 1
ATOM 1335 N N . ALA A 1 172 ? 5.620 13.770 -28.684 1.00 85.88 172 ALA A N 1
ATOM 1336 C CA . ALA A 1 172 ? 4.994 12.620 -28.044 1.00 85.88 172 ALA A CA 1
ATOM 1337 C C . ALA A 1 172 ? 4.824 11.492 -29.081 1.00 85.88 172 ALA A C 1
ATOM 1339 O O . ALA A 1 172 ? 4.105 11.656 -30.068 1.00 85.88 172 ALA A O 1
ATOM 1340 N N . VAL A 1 173 ? 5.509 10.371 -28.869 1.00 88.50 173 VAL A N 1
ATOM 1341 C CA . VAL A 1 173 ? 5.430 9.141 -29.667 1.00 88.50 173 VAL A CA 1
ATOM 1342 C C . VAL A 1 173 ? 4.597 8.126 -28.877 1.00 88.50 173 VAL A C 1
ATOM 1344 O O . VAL A 1 173 ? 4.941 7.870 -27.724 1.00 88.50 173 VAL A O 1
ATOM 1347 N N . PRO A 1 174 ? 3.502 7.572 -29.428 1.00 88.12 174 PRO A N 1
ATOM 1348 C CA . PRO A 1 174 ? 2.628 6.672 -28.679 1.00 88.12 174 PRO A CA 1
ATOM 1349 C C . PRO A 1 174 ? 3.317 5.342 -28.351 1.00 88.12 174 PRO A C 1
ATOM 1351 O O . PRO A 1 174 ? 4.074 4.797 -29.161 1.00 88.12 174 PRO A O 1
ATOM 1354 N N . LEU A 1 175 ? 3.020 4.806 -27.170 1.00 85.88 175 LEU A N 1
ATOM 1355 C CA . LEU A 1 175 ? 3.505 3.519 -26.675 1.00 85.88 175 LEU A CA 1
ATOM 1356 C C . LEU A 1 175 ? 2.328 2.568 -26.426 1.00 85.88 175 LEU A C 1
ATOM 1358 O O . LEU A 1 175 ? 1.309 2.975 -25.877 1.00 85.88 175 LEU A O 1
ATOM 1362 N N . ASP A 1 176 ? 2.499 1.290 -26.759 1.00 83.94 176 ASP A N 1
ATOM 1363 C CA . ASP A 1 176 ? 1.623 0.214 -26.278 1.00 83.94 176 ASP A CA 1
ATOM 1364 C C . ASP A 1 176 ? 2.040 -0.237 -24.861 1.00 83.94 176 ASP A C 1
ATOM 1366 O O . ASP A 1 176 ? 1.195 -0.672 -24.069 1.00 83.94 176 ASP A O 1
ATOM 1370 N N . ARG A 1 177 ? 3.346 -0.152 -24.540 1.00 81.25 177 ARG A N 1
ATOM 1371 C CA . ARG A 1 177 ? 3.943 -0.611 -23.270 1.00 81.25 177 ARG A CA 1
ATOM 1372 C C . ARG A 1 177 ? 5.222 0.166 -22.907 1.00 81.25 177 ARG A C 1
ATOM 1374 O O . ARG A 1 177 ? 6.003 0.527 -23.789 1.00 81.25 177 ARG A O 1
ATOM 1381 N N . ILE A 1 178 ? 5.504 0.317 -21.613 1.00 85.88 178 ILE A N 1
ATOM 1382 C CA . ILE A 1 178 ? 6.844 0.635 -21.079 1.00 85.88 178 ILE A CA 1
ATOM 1383 C C . ILE A 1 178 ? 6.982 0.142 -19.633 1.00 85.88 178 ILE A C 1
ATOM 1385 O O . ILE A 1 178 ? 6.059 0.302 -18.837 1.00 85.88 178 ILE A O 1
ATOM 1389 N N . GLU A 1 179 ? 8.142 -0.410 -19.270 1.00 81.75 179 GLU A N 1
ATOM 1390 C CA . GLU A 1 179 ? 8.510 -0.670 -17.868 1.00 81.75 179 GLU A CA 1
ATOM 1391 C C . GLU A 1 179 ? 9.848 -0.083 -17.501 1.00 81.75 179 GLU A C 1
ATOM 1393 O O . GLU A 1 179 ? 10.809 -0.110 -18.270 1.00 81.75 179 GLU A O 1
ATOM 1398 N N . PHE A 1 180 ? 9.930 0.266 -16.228 1.00 80.56 180 PHE A N 1
ATOM 1399 C CA . PHE A 1 180 ? 11.144 0.597 -15.526 1.00 80.56 180 PHE A CA 1
ATOM 1400 C C . PHE A 1 180 ? 11.490 -0.495 -14.531 1.00 80.56 180 PHE A C 1
ATOM 1402 O O . PHE A 1 180 ? 10.648 -1.268 -14.079 1.00 80.56 180 PHE A O 1
ATOM 1409 N N . GLY A 1 181 ? 12.773 -0.570 -14.207 1.00 72.31 181 GLY A N 1
ATOM 1410 C CA . GLY A 1 181 ? 13.306 -1.617 -13.351 1.00 72.31 181 GLY A CA 1
ATOM 1411 C C . GLY A 1 181 ? 14.611 -1.209 -12.696 1.00 72.31 181 GLY A C 1
ATOM 1412 O O . GLY A 1 181 ? 15.553 -2.008 -12.632 1.00 72.31 181 GLY A O 1
ATOM 1413 N N . SER A 1 182 ? 14.667 0.053 -12.280 1.00 74.00 182 SER A N 1
ATOM 1414 C CA . SER A 1 182 ? 15.851 0.748 -11.799 1.00 74.00 182 SER A CA 1
ATOM 1415 C C . SER A 1 182 ? 15.671 1.206 -10.355 1.00 74.00 182 SER A C 1
ATOM 1417 O O . SER A 1 182 ? 14.577 1.561 -9.922 1.00 74.00 182 SER A O 1
ATOM 1419 N N . ARG A 1 183 ? 16.777 1.232 -9.605 1.00 75.94 183 ARG A N 1
ATOM 1420 C CA . ARG A 1 183 ? 16.841 1.912 -8.300 1.00 75.94 183 ARG A CA 1
ATOM 1421 C C . ARG A 1 183 ? 17.085 3.419 -8.445 1.00 75.94 183 ARG A C 1
ATOM 1423 O O . ARG A 1 183 ? 16.961 4.141 -7.463 1.00 75.94 183 ARG A O 1
ATOM 1430 N N . GLU A 1 184 ? 17.453 3.878 -9.640 1.00 82.44 184 GLU A N 1
ATOM 1431 C CA . GLU A 1 184 ? 17.515 5.299 -9.979 1.00 82.44 184 GLU A CA 1
ATOM 1432 C C . GLU A 1 184 ? 16.113 5.774 -10.390 1.00 82.44 184 GLU A C 1
ATOM 1434 O O . GLU A 1 184 ? 15.509 5.120 -11.248 1.00 82.44 184 GLU A O 1
ATOM 1439 N N . PRO A 1 185 ? 15.587 6.872 -9.813 1.00 86.38 185 PRO A N 1
ATOM 1440 C CA . PRO A 1 185 ? 14.253 7.351 -10.148 1.00 86.38 185 PRO A CA 1
ATOM 1441 C C . PRO A 1 185 ? 14.110 7.765 -11.614 1.00 86.38 185 PRO A C 1
ATOM 1443 O O . PRO A 1 185 ? 15.013 8.396 -12.165 1.00 86.38 185 PRO A O 1
ATOM 1446 N N . TRP A 1 186 ? 12.967 7.471 -12.230 1.00 93.19 186 TRP A N 1
ATOM 1447 C CA . TRP A 1 186 ? 12.536 8.033 -13.517 1.00 93.19 186 TRP A CA 1
ATOM 1448 C C . TRP A 1 186 ? 11.393 9.031 -13.303 1.00 93.19 186 TRP A C 1
ATOM 1450 O O . TRP A 1 186 ? 10.719 8.993 -12.272 1.00 93.19 186 TRP A O 1
ATOM 1460 N N . CYS A 1 187 ? 11.168 9.919 -14.272 1.00 93.81 187 CYS A N 1
ATOM 1461 C CA . CYS A 1 187 ? 10.062 10.865 -14.247 1.00 93.81 187 CYS A CA 1
ATOM 1462 C C . CYS A 1 187 ? 8.820 10.267 -14.923 1.00 93.81 187 CYS A C 1
ATOM 1464 O O . CYS A 1 187 ? 8.891 9.770 -16.050 1.00 93.81 187 CYS A O 1
ATOM 1466 N N . GLN A 1 188 ? 7.673 10.350 -14.255 1.00 93.56 188 GLN A N 1
ATOM 1467 C CA . GLN A 1 188 ? 6.361 10.100 -14.844 1.00 93.56 188 GLN A CA 1
ATOM 1468 C C . GLN A 1 188 ? 5.601 11.426 -14.891 1.00 93.56 188 GLN A C 1
ATOM 1470 O O . GLN A 1 188 ? 5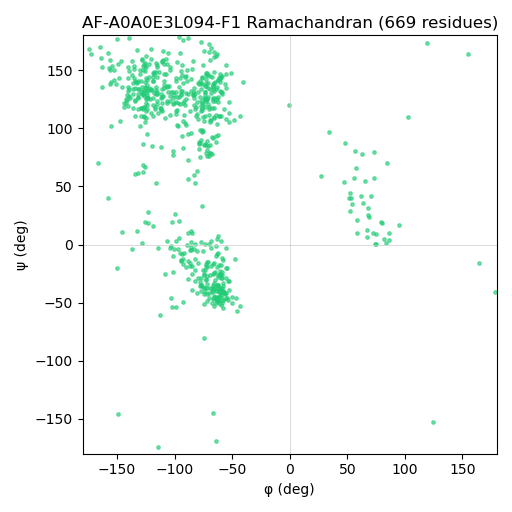.313 12.004 -13.846 1.00 93.56 188 GLN A O 1
ATOM 1475 N N . ILE A 1 189 ? 5.262 11.907 -16.089 1.00 94.44 189 ILE A N 1
ATOM 1476 C CA . ILE A 1 189 ? 4.427 13.101 -16.262 1.00 94.44 189 ILE A CA 1
ATOM 1477 C C . ILE A 1 189 ? 3.001 12.641 -16.546 1.00 94.44 189 ILE A C 1
ATOM 1479 O O . ILE A 1 189 ? 2.754 11.910 -17.503 1.00 94.44 189 ILE A O 1
ATOM 1483 N N . VAL A 1 190 ? 2.062 13.069 -15.715 1.00 91.19 190 VAL A N 1
ATOM 1484 C CA . VAL A 1 190 ? 0.668 12.634 -15.735 1.00 91.19 190 VAL A CA 1
ATOM 1485 C C . VAL A 1 190 ? -0.220 13.825 -16.059 1.00 91.19 190 VAL A C 1
ATOM 1487 O O . VAL A 1 190 ? -0.128 14.867 -15.411 1.00 91.19 190 VAL A O 1
ATOM 1490 N N . PHE A 1 191 ? -1.108 13.665 -17.035 1.00 89.69 191 PHE A N 1
ATOM 1491 C CA . PHE A 1 191 ? -2.088 14.669 -17.429 1.00 89.69 191 PHE A CA 1
ATOM 1492 C C . PHE A 1 191 ? -3.499 14.114 -17.187 1.00 89.69 191 PHE A C 1
ATOM 1494 O O . PHE A 1 191 ? -3.899 13.134 -17.815 1.00 89.69 191 PHE A O 1
ATOM 1501 N N . ASN A 1 192 ? -4.245 14.754 -16.285 1.00 85.56 192 ASN A N 1
ATOM 1502 C CA . ASN A 1 192 ? -5.556 14.319 -15.800 1.00 85.56 192 ASN A CA 1
ATOM 1503 C C . ASN A 1 192 ? -6.615 15.414 -15.967 1.00 85.56 192 ASN A C 1
ATOM 1505 O O . ASN A 1 192 ? -6.307 16.609 -15.906 1.00 85.56 192 ASN A O 1
ATOM 1509 N N . SER A 1 193 ? -7.890 15.022 -16.035 1.00 79.62 193 SER A N 1
ATOM 1510 C CA . SER A 1 193 ? -8.981 15.972 -15.788 1.00 79.62 193 SER A CA 1
ATOM 1511 C C . SER A 1 193 ? -9.040 16.355 -14.286 1.00 79.62 193 SER A C 1
ATOM 1513 O O . SER A 1 193 ? -8.890 15.484 -13.425 1.00 79.62 193 SER A O 1
ATOM 1515 N N . PRO A 1 194 ? -9.271 17.633 -13.910 1.00 64.56 194 PRO A N 1
ATOM 1516 C CA . PRO A 1 194 ? -9.303 18.082 -12.511 1.00 64.56 194 PRO A CA 1
ATOM 1517 C C . PRO A 1 194 ? -10.349 17.403 -11.622 1.00 64.56 194 PRO A C 1
ATOM 1519 O O . PRO A 1 194 ? -10.238 17.476 -10.402 1.00 64.56 194 PRO A O 1
ATOM 1522 N N . GLY A 1 195 ? -11.360 16.755 -12.210 1.00 61.34 195 GLY A N 1
ATOM 1523 C CA . GLY A 1 195 ? -12.342 15.960 -11.470 1.00 61.34 195 GLY A CA 1
ATOM 1524 C C . GLY A 1 195 ? -11.784 14.640 -10.926 1.00 61.34 195 GLY A C 1
ATOM 1525 O O . GLY A 1 195 ? -12.358 14.099 -9.988 1.00 61.34 195 GLY A O 1
ATOM 1526 N N . ALA A 1 196 ? -10.669 14.139 -11.470 1.00 56.09 196 ALA A N 1
ATOM 1527 C CA . ALA A 1 196 ? -10.086 12.859 -11.070 1.00 56.09 196 ALA A CA 1
ATOM 1528 C C . ALA A 1 196 ? -9.201 12.939 -9.808 1.00 56.09 196 ALA A C 1
ATOM 1530 O O . ALA A 1 196 ? -8.985 11.921 -9.152 1.00 56.09 196 ALA A O 1
ATOM 1531 N N . CYS A 1 197 ? -8.677 14.121 -9.444 1.00 53.72 197 CYS A N 1
ATOM 1532 C CA . CYS A 1 197 ? -7.829 14.303 -8.255 1.00 53.72 197 CYS A CA 1
ATOM 1533 C C . CYS A 1 197 ? -8.077 15.657 -7.561 1.00 53.72 197 CYS A C 1
ATOM 1535 O O . CYS A 1 197 ? -7.783 16.720 -8.109 1.00 53.72 197 CYS A O 1
ATOM 1537 N N . ASN A 1 198 ? -8.531 15.627 -6.303 1.00 49.53 198 ASN A N 1
ATOM 1538 C CA . ASN A 1 198 ? -8.782 16.820 -5.480 1.00 49.53 198 ASN A CA 1
ATOM 1539 C C . ASN A 1 198 ? -7.510 17.392 -4.808 1.00 49.53 198 ASN A C 1
ATOM 1541 O O . ASN A 1 198 ? -7.480 17.643 -3.603 1.00 49.53 198 ASN A O 1
ATOM 1545 N N . THR A 1 199 ? -6.456 17.660 -5.581 1.00 52.69 199 THR A N 1
ATOM 1546 C CA . THR A 1 199 ? -5.234 18.293 -5.055 1.00 52.69 199 THR A CA 1
ATOM 1547 C C . THR A 1 199 ? -5.451 19.789 -4.803 1.00 52.69 199 THR A C 1
ATOM 1549 O O . THR A 1 199 ? -5.750 20.549 -5.731 1.00 52.69 199 THR A O 1
ATOM 1552 N N . THR A 1 200 ? -5.268 20.243 -3.553 1.00 52.59 200 THR A N 1
ATOM 1553 C CA . THR A 1 200 ? -5.235 21.678 -3.205 1.00 52.59 200 THR A CA 1
ATOM 1554 C C . THR A 1 200 ? -4.005 22.051 -2.378 1.00 52.59 200 THR A C 1
ATOM 1556 O O . THR A 1 200 ? -3.838 21.625 -1.234 1.00 52.59 200 THR A O 1
ATOM 1559 N N . ILE A 1 201 ? -3.170 22.929 -2.938 1.00 51.84 201 ILE A N 1
ATOM 1560 C CA . ILE A 1 201 ? -2.020 23.523 -2.249 1.00 51.84 201 ILE A CA 1
ATOM 1561 C C . ILE A 1 201 ? -2.507 24.699 -1.396 1.00 51.84 201 ILE A C 1
ATOM 1563 O O . ILE A 1 201 ? -3.011 25.697 -1.922 1.00 51.84 201 ILE A O 1
ATOM 1567 N N . LYS A 1 202 ? -2.348 24.604 -0.072 1.00 55.91 202 LYS A N 1
ATOM 1568 C CA . LYS A 1 202 ? -2.728 25.666 0.869 1.00 55.91 202 LYS A CA 1
ATOM 1569 C C . LYS A 1 202 ? -1.479 26.358 1.396 1.00 55.91 202 LYS A C 1
ATOM 1571 O O . LYS A 1 202 ? -0.607 25.736 1.994 1.00 55.91 202 LYS A O 1
ATOM 1576 N N . GLU A 1 203 ? -1.416 27.670 1.207 1.00 48.38 203 GLU A N 1
ATOM 1577 C CA . GLU A 1 203 ? -0.425 28.501 1.884 1.00 48.38 203 GLU A CA 1
ATOM 1578 C C . GLU A 1 203 ? -0.870 28.718 3.338 1.00 48.38 203 GLU A C 1
ATOM 1580 O O . GLU A 1 203 ? -1.995 29.156 3.600 1.00 48.38 203 GLU A O 1
ATOM 1585 N N . ASP A 1 204 ? -0.019 28.355 4.300 1.00 55.38 204 ASP A N 1
ATOM 1586 C CA . ASP A 1 204 ? -0.312 28.547 5.719 1.00 55.38 204 ASP A CA 1
ATOM 1587 C C . ASP A 1 204 ? -0.114 30.015 6.155 1.00 55.38 204 ASP A C 1
ATOM 1589 O O . ASP A 1 204 ? 0.370 30.869 5.413 1.00 55.38 204 ASP A O 1
ATOM 1593 N N . LYS A 1 205 ? -0.467 30.344 7.404 1.00 48.44 205 LYS A N 1
ATOM 1594 C CA . LYS A 1 205 ? -0.336 31.721 7.930 1.00 48.44 205 LYS A CA 1
ATOM 1595 C C . LYS A 1 205 ? 1.114 32.203 8.117 1.00 48.44 205 LYS A C 1
ATOM 1597 O O . LYS A 1 205 ? 1.310 33.342 8.537 1.00 48.44 205 LYS A O 1
ATOM 1602 N N . LYS A 1 206 ? 2.111 31.353 7.866 1.00 48.97 206 LYS A N 1
ATOM 1603 C CA . LYS A 1 206 ? 3.545 31.673 7.822 1.00 48.97 206 LYS A CA 1
ATOM 1604 C C . LYS A 1 206 ? 4.075 31.675 6.381 1.00 48.97 206 LYS A C 1
ATO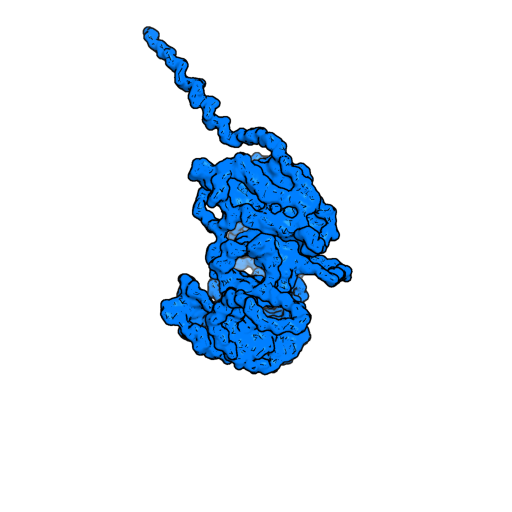M 1606 O O . LYS A 1 206 ? 5.274 31.850 6.184 1.00 48.97 206 LYS A O 1
ATOM 1611 N N . GLY A 1 207 ? 3.202 31.469 5.394 1.00 49.09 207 GLY A N 1
ATOM 1612 C CA . GLY A 1 207 ? 3.558 31.370 3.990 1.00 49.09 207 GLY A CA 1
ATOM 1613 C C . GLY A 1 207 ? 4.030 29.984 3.542 1.00 49.09 207 GLY A C 1
ATOM 1614 O O . GLY A 1 207 ? 4.394 29.815 2.385 1.00 49.09 207 GLY A O 1
ATOM 1615 N N . VAL A 1 208 ? 4.067 28.974 4.414 1.00 47.91 208 VAL A N 1
ATOM 1616 C CA . VAL A 1 208 ? 4.516 27.637 4.005 1.00 47.91 208 VAL A CA 1
ATOM 1617 C C . VAL A 1 208 ? 3.454 27.035 3.089 1.00 47.91 208 VAL A C 1
ATOM 1619 O O . VAL A 1 208 ? 2.310 26.838 3.510 1.00 47.91 208 VAL A O 1
ATOM 1622 N N . PHE A 1 209 ? 3.829 26.742 1.844 1.00 50.09 209 PHE A N 1
ATOM 1623 C CA . PHE A 1 209 ? 3.001 25.958 0.938 1.00 50.09 209 PHE A CA 1
ATOM 1624 C C . PHE A 1 209 ? 2.978 24.524 1.463 1.00 50.09 209 PHE A C 1
ATOM 1626 O O . PHE A 1 209 ? 3.983 23.822 1.414 1.00 50.09 209 PHE A O 1
ATOM 1633 N N . ASN A 1 210 ? 1.843 24.124 2.030 1.00 47.34 210 ASN A N 1
ATOM 1634 C CA . ASN A 1 210 ? 1.597 22.747 2.421 1.00 47.34 210 ASN A CA 1
ATOM 1635 C C . ASN A 1 210 ? 0.603 22.168 1.421 1.00 47.34 210 ASN A C 1
ATOM 1637 O O . ASN A 1 210 ? -0.513 22.681 1.264 1.00 47.34 210 ASN A O 1
ATOM 1641 N N . GLU A 1 211 ? 1.000 21.099 0.746 1.00 46.97 211 GLU A N 1
ATOM 1642 C CA . GLU A 1 211 ? 0.058 20.310 -0.025 1.00 46.97 211 GLU A CA 1
ATOM 1643 C C . GLU A 1 211 ? -0.920 19.636 0.943 1.00 46.97 211 GLU A C 1
ATOM 1645 O O . GLU A 1 211 ? -0.518 18.957 1.889 1.00 46.97 211 GLU A O 1
ATOM 1650 N N . VAL A 1 212 ? -2.222 19.847 0.736 1.00 38.50 212 VAL A N 1
ATOM 1651 C CA . VAL A 1 212 ? -3.246 19.023 1.379 1.00 38.50 212 VAL A CA 1
ATOM 1652 C C . VAL A 1 212 ? -3.725 18.028 0.338 1.00 38.50 212 VAL A C 1
ATOM 1654 O O . VAL A 1 212 ? -4.799 18.176 -0.243 1.00 38.50 212 VAL A O 1
ATOM 1657 N N . ILE A 1 213 ? -2.892 17.009 0.122 1.00 40.34 213 ILE A N 1
ATOM 1658 C CA . ILE A 1 213 ? -3.338 15.729 -0.416 1.00 40.34 213 ILE A CA 1
ATOM 1659 C C . ILE A 1 213 ? -4.341 15.185 0.605 1.00 40.34 213 ILE A C 1
ATOM 1661 O O . ILE A 1 213 ? -3.968 14.849 1.733 1.00 40.34 213 ILE A O 1
ATOM 1665 N N . SER A 1 214 ? -5.630 15.132 0.261 1.00 32.06 214 SER A N 1
ATOM 1666 C CA . SER A 1 214 ? -6.567 14.333 1.050 1.00 32.06 214 SER A CA 1
ATOM 1667 C C . SER A 1 214 ? -6.125 12.878 0.929 1.00 32.06 214 SER A C 1
ATOM 1669 O O . SER A 1 214 ? -5.993 12.366 -0.182 1.00 32.06 214 SER A O 1
ATOM 1671 N N . SER A 1 215 ? -5.902 12.204 2.059 1.00 29.53 215 SER A N 1
ATOM 1672 C CA . SER A 1 215 ? -5.312 10.854 2.150 1.00 29.53 215 SER A CA 1
ATOM 1673 C C . SER A 1 215 ? -6.117 9.729 1.473 1.00 29.53 215 SER A C 1
ATOM 1675 O O . SER A 1 215 ? -5.775 8.563 1.607 1.00 29.53 215 SER A O 1
ATOM 1677 N N . GLU A 1 216 ? -7.177 10.078 0.749 1.00 29.06 216 GLU A N 1
ATOM 1678 C CA . GLU A 1 216 ? -7.977 9.230 -0.141 1.00 29.06 216 GLU A CA 1
ATOM 1679 C C . GLU A 1 216 ? -7.397 9.152 -1.572 1.00 29.06 216 GLU A C 1
ATOM 1681 O O . GLU A 1 216 ? -7.916 8.416 -2.410 1.00 29.06 216 GLU A O 1
ATOM 1686 N N . SER A 1 217 ? -6.329 9.904 -1.877 1.00 33.19 217 SER A N 1
ATOM 1687 C CA . SER A 1 217 ? -5.754 10.024 -3.231 1.00 33.19 217 SER A CA 1
ATOM 1688 C C . SER A 1 217 ? -4.508 9.166 -3.504 1.00 33.19 217 SER A C 1
ATOM 1690 O O . SER A 1 217 ? -3.774 9.408 -4.457 1.00 33.19 217 SER A O 1
ATOM 1692 N N . SER A 1 218 ? -4.357 8.051 -2.785 1.00 28.70 218 SER A N 1
ATOM 1693 C CA . SER A 1 218 ? -3.766 6.846 -3.382 1.00 28.70 218 SER A CA 1
ATOM 1694 C C . SER A 1 218 ? -4.754 6.254 -4.404 1.00 28.70 218 SER A C 1
ATOM 1696 O O . SER A 1 218 ? -5.461 5.308 -4.076 1.00 28.70 218 SER A O 1
ATOM 1698 N N . LEU A 1 219 ? -4.857 6.868 -5.594 1.00 35.22 219 LEU A N 1
ATOM 1699 C CA . LEU A 1 219 ? -5.680 6.457 -6.754 1.00 35.22 219 LEU A CA 1
ATOM 1700 C C . LEU A 1 219 ? -6.953 5.644 -6.418 1.00 35.22 219 LEU A C 1
ATOM 1702 O O . LEU A 1 219 ? -7.149 4.529 -6.905 1.00 35.22 219 LEU A O 1
ATOM 1706 N N . THR A 1 220 ? -7.852 6.223 -5.620 1.00 26.75 220 THR A N 1
ATOM 1707 C CA . THR A 1 220 ? -9.188 5.658 -5.389 1.00 26.75 220 THR A CA 1
ATOM 1708 C C . THR A 1 220 ? -10.186 6.373 -6.296 1.00 26.75 220 THR A C 1
ATOM 1710 O O . THR A 1 220 ? -10.400 7.575 -6.150 1.00 26.75 220 THR A O 1
ATOM 1713 N N . ILE A 1 221 ? -10.797 5.650 -7.240 1.00 29.39 221 ILE A N 1
ATOM 1714 C CA . ILE A 1 221 ? -11.811 6.204 -8.152 1.00 29.39 221 ILE A CA 1
ATOM 1715 C C . ILE A 1 221 ? -13.042 6.599 -7.326 1.00 29.39 221 ILE A C 1
ATOM 1717 O O . ILE A 1 221 ? -13.771 5.734 -6.839 1.00 29.39 221 ILE A O 1
ATOM 1721 N N . SER A 1 222 ? -13.281 7.898 -7.164 1.00 25.12 222 SER A N 1
ATOM 1722 C CA . SER A 1 222 ? -14.473 8.417 -6.493 1.00 25.12 222 SER A CA 1
ATOM 1723 C C . SER A 1 222 ? -15.670 8.487 -7.446 1.00 25.12 222 SER A C 1
ATOM 1725 O O . SER A 1 222 ? -15.566 9.077 -8.516 1.00 25.12 222 SER A O 1
ATOM 1727 N N . GLU A 1 223 ? -16.789 7.907 -7.007 1.00 27.14 223 GLU A N 1
ATOM 1728 C CA . GLU A 1 223 ? -18.171 8.047 -7.505 1.00 27.14 223 GLU A CA 1
ATOM 1729 C C . GLU A 1 223 ? -18.374 8.254 -9.020 1.00 27.14 223 GLU A C 1
ATOM 1731 O O . GLU A 1 223 ? -18.429 9.371 -9.539 1.00 27.14 223 GLU A O 1
ATOM 1736 N N . VAL A 1 224 ? -18.652 7.146 -9.717 1.00 30.11 224 VAL A N 1
ATOM 1737 C CA . VAL A 1 224 ? -19.286 7.178 -11.042 1.00 30.11 224 VAL A CA 1
ATOM 1738 C C . VAL A 1 224 ? -20.670 7.821 -10.914 1.00 30.11 224 VAL A C 1
ATOM 1740 O O . VAL A 1 224 ? -21.594 7.243 -10.345 1.00 30.11 224 VAL A O 1
ATOM 1743 N N . ASN A 1 225 ? -20.810 9.022 -11.472 1.00 30.16 225 ASN A N 1
ATOM 1744 C CA . ASN A 1 225 ? -22.089 9.701 -11.659 1.00 30.16 225 ASN A CA 1
ATOM 1745 C C . ASN A 1 225 ? -23.047 8.786 -12.452 1.00 30.16 225 ASN A C 1
ATOM 1747 O O . ASN A 1 225 ? -22.644 8.219 -13.466 1.00 30.16 225 ASN A O 1
ATOM 1751 N N . GLU A 1 226 ? -24.315 8.660 -12.036 1.00 31.02 226 GLU A N 1
ATOM 1752 C CA . GLU A 1 226 ? -25.303 7.742 -12.651 1.00 31.02 226 GLU A CA 1
ATOM 1753 C C . GLU A 1 226 ? -25.559 8.011 -14.152 1.00 31.02 226 GLU A C 1
ATOM 1755 O O . GLU A 1 226 ? -26.148 7.191 -14.857 1.00 31.02 226 GLU A O 1
ATOM 1760 N N . ASN A 1 227 ? -25.080 9.148 -14.660 1.00 34.22 227 ASN A N 1
ATOM 1761 C CA . ASN A 1 227 ? -24.932 9.420 -16.083 1.00 34.22 227 ASN A CA 1
ATOM 1762 C C . ASN A 1 227 ? -23.503 9.043 -16.507 1.00 34.22 227 ASN A C 1
ATOM 1764 O O . ASN A 1 227 ? -22.586 9.854 -16.372 1.00 34.22 227 ASN A O 1
ATOM 1768 N N . GLY A 1 228 ? -23.323 7.808 -16.991 1.00 30.56 228 GLY A N 1
ATOM 1769 C CA . GLY A 1 228 ? -22.013 7.283 -17.393 1.00 30.56 228 GLY A CA 1
ATOM 1770 C C . GLY A 1 228 ? -21.292 8.156 -18.438 1.00 30.56 228 GLY A C 1
ATOM 1771 O O . GLY A 1 228 ? -21.950 8.883 -19.189 1.00 30.56 228 GLY A O 1
ATOM 1772 N N . PRO A 1 229 ? -19.947 8.103 -18.496 1.00 33.25 229 PRO A N 1
ATOM 1773 C CA . PRO A 1 229 ? -19.153 9.000 -19.329 1.00 33.25 229 PRO A CA 1
ATOM 1774 C C . PRO A 1 229 ? -19.488 8.862 -20.820 1.00 33.25 229 PRO A C 1
ATOM 1776 O O . PRO A 1 229 ? -19.654 7.757 -21.341 1.00 33.25 229 PRO A O 1
ATOM 1779 N N . GLU A 1 230 ? -19.542 9.996 -21.527 1.00 37.03 230 GLU A N 1
ATOM 1780 C CA . GLU A 1 230 ? -19.563 9.991 -22.993 1.00 37.03 230 GLU A CA 1
ATOM 1781 C C . GLU A 1 230 ? -18.292 9.300 -23.525 1.00 37.03 230 GLU A C 1
ATOM 1783 O O . GLU A 1 230 ? -17.189 9.644 -23.089 1.00 37.03 230 GLU A O 1
ATOM 1788 N N . PRO A 1 231 ? -18.407 8.345 -24.465 1.00 33.34 231 PRO A N 1
ATOM 1789 C CA . PRO A 1 231 ? -17.252 7.620 -24.979 1.00 33.34 231 PRO A CA 1
ATOM 1790 C C . PRO A 1 231 ? -16.404 8.518 -25.891 1.00 33.34 231 PRO A C 1
ATOM 1792 O O . PRO A 1 231 ? -16.914 9.024 -26.893 1.00 33.34 231 PRO A O 1
ATOM 1795 N N . GLY A 1 232 ? -15.103 8.663 -25.608 1.00 46.88 232 GLY A N 1
ATOM 1796 C CA . GLY A 1 232 ? -14.186 9.256 -26.593 1.00 46.88 232 GLY A CA 1
ATOM 1797 C C . GLY A 1 232 ? -12.805 9.740 -26.142 1.00 46.88 232 GLY A C 1
ATOM 1798 O O . GLY A 1 232 ? -11.975 9.957 -27.019 1.00 46.88 232 GLY A O 1
ATOM 1799 N N . LEU A 1 233 ? -12.536 9.923 -24.845 1.00 49.22 233 LEU A N 1
ATOM 1800 C CA . LEU A 1 233 ? -11.230 10.379 -24.337 1.00 49.22 233 LEU A CA 1
ATOM 1801 C C . LEU A 1 233 ? -10.867 9.621 -23.048 1.00 49.22 233 LEU A C 1
ATOM 1803 O O . LEU A 1 233 ? -11.745 9.494 -22.192 1.00 49.22 233 LEU A O 1
ATOM 1807 N N . PRO A 1 234 ? -9.622 9.138 -22.885 1.00 55.03 234 PRO A N 1
ATOM 1808 C CA . PRO A 1 234 ? -9.154 8.598 -21.615 1.00 55.03 234 PRO A CA 1
ATOM 1809 C C . PRO A 1 234 ? -8.928 9.732 -20.608 1.00 55.03 234 PRO A C 1
ATOM 1811 O O . PRO A 1 234 ? -8.401 10.790 -20.947 1.00 55.03 234 PRO A O 1
ATOM 1814 N N . ASP A 1 235 ? -9.314 9.511 -19.351 1.00 68.25 235 ASP A N 1
ATOM 1815 C CA . ASP A 1 235 ? -9.203 10.524 -18.288 1.00 68.25 235 ASP A CA 1
ATOM 1816 C C . ASP A 1 235 ? -7.758 10.728 -17.774 1.00 68.25 235 ASP A C 1
ATOM 1818 O O . ASP A 1 235 ? -7.517 11.631 -16.964 1.00 68.25 235 ASP A O 1
ATOM 1822 N N . HIS A 1 236 ? -6.807 9.913 -18.255 1.00 80.62 236 HIS A N 1
ATOM 1823 C CA . HIS A 1 236 ? -5.413 9.852 -17.810 1.00 80.62 236 HIS A CA 1
ATOM 1824 C C . HIS A 1 236 ? -4.444 9.623 -18.983 1.00 80.62 236 HIS A C 1
ATOM 1826 O O . HIS A 1 236 ? -4.508 8.588 -19.650 1.00 80.62 236 HIS A O 1
ATOM 1832 N N . ILE A 1 237 ? -3.497 10.545 -19.181 1.00 88.31 237 ILE A N 1
ATOM 1833 C CA . ILE A 1 237 ? -2.389 10.400 -20.141 1.00 88.31 237 ILE A CA 1
ATOM 1834 C C . ILE A 1 237 ? -1.059 10.379 -19.390 1.00 88.31 237 ILE A C 1
ATOM 1836 O O . ILE A 1 237 ? -0.815 11.232 -18.535 1.00 88.31 237 ILE A O 1
ATOM 1840 N N . LEU A 1 238 ? -0.188 9.428 -19.730 1.00 92.06 238 LEU A N 1
ATOM 1841 C CA . LEU A 1 238 ? 1.147 9.274 -19.157 1.00 92.06 238 LEU A CA 1
ATOM 1842 C C . LEU A 1 238 ? 2.220 9.579 -20.201 1.00 92.06 238 LEU A C 1
ATOM 1844 O O . LEU A 1 238 ? 2.204 9.026 -21.300 1.00 92.06 238 LEU A O 1
ATOM 1848 N N . VAL A 1 239 ? 3.178 10.434 -19.847 1.00 93.94 239 VAL A N 1
ATOM 1849 C CA . VAL A 1 239 ? 4.298 10.814 -20.710 1.00 93.94 239 VAL A CA 1
ATOM 1850 C C . VAL A 1 239 ? 5.625 10.593 -19.986 1.00 93.94 239 VAL A C 1
ATOM 1852 O O . VAL A 1 239 ? 5.832 11.083 -18.875 1.00 93.94 239 VAL A O 1
ATOM 1855 N N . PHE A 1 240 ? 6.532 9.870 -20.639 1.00 94.69 240 PHE A N 1
ATOM 1856 C CA . PHE A 1 240 ? 7.876 9.549 -20.152 1.00 94.69 240 PHE A CA 1
ATOM 1857 C C . PHE A 1 240 ? 8.947 10.296 -20.952 1.00 94.69 240 PHE A C 1
ATOM 1859 O O . PHE A 1 240 ? 8.704 10.725 -22.081 1.00 94.69 240 PHE A O 1
ATOM 1866 N N . LEU A 1 241 ? 10.142 10.454 -20.383 1.00 93.69 241 LEU A N 1
ATOM 1867 C CA . LEU A 1 241 ? 11.249 11.184 -21.008 1.00 93.69 241 LEU A CA 1
ATOM 1868 C C . LEU A 1 241 ? 12.207 10.251 -21.759 1.00 93.69 241 LEU A C 1
ATOM 1870 O O . LEU A 1 241 ? 12.546 9.179 -21.264 1.00 93.69 241 LEU A O 1
ATOM 1874 N N . GLU A 1 242 ? 12.735 10.712 -22.896 1.00 91.06 242 GLU A N 1
ATOM 1875 C CA . GLU A 1 242 ? 13.855 10.066 -23.606 1.00 91.06 242 GLU A CA 1
ATOM 1876 C C . GLU A 1 242 ? 15.071 9.827 -22.682 1.00 91.06 242 GLU A C 1
ATOM 1878 O O . GLU A 1 242 ? 15.666 8.749 -22.699 1.00 91.06 242 GLU A O 1
ATOM 1883 N N . ASP A 1 243 ? 15.374 10.785 -21.796 1.00 88.50 243 ASP A N 1
ATOM 1884 C CA . ASP A 1 243 ? 16.458 10.697 -20.801 1.00 88.50 243 ASP A CA 1
ATOM 1885 C C . ASP A 1 243 ? 16.272 9.561 -19.769 1.00 88.50 243 ASP A C 1
ATOM 1887 O O . ASP A 1 243 ? 17.244 9.153 -19.131 1.00 88.50 243 ASP A O 1
ATOM 1891 N N . ASP A 1 244 ? 15.050 9.042 -19.599 1.00 90.62 244 ASP A N 1
ATOM 1892 C CA . ASP A 1 244 ? 14.734 7.953 -18.666 1.00 90.62 244 ASP A CA 1
ATOM 1893 C C . ASP A 1 244 ? 14.745 6.563 -19.325 1.00 90.62 244 ASP A C 1
ATOM 1895 O O . ASP A 1 244 ? 14.676 5.548 -18.630 1.00 90.62 244 ASP A O 1
ATOM 1899 N N . LEU A 1 245 ? 14.887 6.470 -20.652 1.00 87.06 245 LEU A N 1
ATOM 1900 C CA . LEU A 1 245 ? 14.875 5.190 -21.376 1.00 87.06 245 LEU A CA 1
ATOM 1901 C C . LEU A 1 245 ? 15.993 4.229 -20.961 1.00 87.06 245 LEU A C 1
ATOM 1903 O O . LEU A 1 245 ? 15.848 3.017 -21.078 1.00 87.06 245 LEU A O 1
ATOM 1907 N N . ASN A 1 246 ? 17.107 4.745 -20.446 1.00 83.19 246 ASN A N 1
ATOM 1908 C CA . ASN A 1 246 ? 18.189 3.927 -19.894 1.00 83.19 246 ASN A CA 1
ATOM 1909 C C . ASN A 1 246 ? 17.838 3.273 -18.538 1.00 83.19 246 ASN A C 1
ATOM 1911 O O . ASN A 1 246 ? 18.539 2.353 -18.115 1.00 83.19 246 ASN A O 1
ATOM 1915 N N . LYS A 1 247 ? 16.772 3.735 -17.867 1.00 87.50 247 LYS A N 1
ATOM 1916 C CA . LYS A 1 247 ? 16.179 3.151 -16.649 1.00 87.50 247 LYS A CA 1
ATOM 1917 C C . LYS A 1 247 ? 15.052 2.162 -16.991 1.00 87.50 247 LYS A C 1
ATOM 1919 O O . LYS A 1 247 ? 14.659 1.365 -16.130 1.00 87.50 247 LYS A O 1
ATOM 1924 N N . ALA A 1 248 ? 14.542 2.213 -18.225 1.00 82.56 248 ALA A N 1
ATOM 1925 C CA . ALA A 1 248 ? 13.532 1.301 -18.738 1.00 82.56 248 ALA A CA 1
ATOM 1926 C C . ALA A 1 248 ? 14.118 -0.100 -19.002 1.00 82.56 248 ALA A C 1
ATOM 1928 O O . ALA A 1 248 ? 15.253 -0.243 -19.461 1.00 82.56 248 ALA A O 1
ATOM 1929 N N . ARG A 1 249 ? 13.344 -1.154 -18.716 1.00 78.19 249 ARG A N 1
ATOM 1930 C CA . ARG A 1 249 ? 13.688 -2.545 -19.065 1.00 78.19 249 ARG A CA 1
ATOM 1931 C C . ARG A 1 249 ? 13.188 -2.935 -20.457 1.00 78.19 249 ARG A C 1
ATOM 1933 O O . ARG A 1 249 ? 13.838 -3.757 -21.097 1.00 78.19 249 ARG A O 1
ATOM 1940 N N . CYS A 1 250 ? 12.086 -2.345 -20.927 1.00 81.19 250 CYS A N 1
ATOM 1941 C CA . CYS A 1 250 ? 11.727 -2.269 -22.341 1.00 81.19 250 CYS A CA 1
ATOM 1942 C C . CYS A 1 250 ? 10.636 -1.235 -22.618 1.00 81.19 250 CYS A C 1
ATOM 1944 O O . CYS A 1 250 ? 10.034 -0.659 -21.710 1.00 81.19 250 CYS A O 1
ATOM 1946 N N . VAL A 1 251 ? 10.443 -1.003 -23.914 1.00 82.19 251 VAL A N 1
ATOM 1947 C CA . VAL A 1 251 ? 9.555 -0.016 -24.516 1.00 82.19 251 VAL A CA 1
ATOM 1948 C C . VAL A 1 251 ? 8.933 -0.675 -25.745 1.00 82.19 251 VAL A C 1
ATOM 1950 O O . VAL A 1 251 ? 9.655 -1.211 -26.587 1.00 82.19 251 VAL A O 1
ATOM 1953 N N . GLU A 1 252 ? 7.611 -0.635 -25.864 1.00 83.75 252 GLU A N 1
ATOM 1954 C CA . GLU A 1 252 ? 6.869 -1.097 -27.038 1.00 83.75 252 GLU A CA 1
ATOM 1955 C C . GLU A 1 252 ? 6.118 0.099 -27.610 1.00 83.75 252 GLU A C 1
ATOM 1957 O O . GLU A 1 252 ? 5.206 0.641 -26.988 1.00 83.75 252 GLU A O 1
ATOM 1962 N N . TYR A 1 253 ? 6.549 0.544 -28.786 1.00 84.81 253 TYR A N 1
ATOM 1963 C CA . TYR A 1 253 ? 5.917 1.637 -29.513 1.00 84.81 253 TYR A CA 1
ATOM 1964 C C . TYR A 1 253 ? 4.594 1.178 -30.115 1.00 84.81 253 TYR A C 1
ATOM 1966 O O . TYR A 1 253 ? 4.543 0.111 -30.729 1.00 84.81 253 TYR A O 1
ATOM 1974 N N . ALA A 1 254 ? 3.558 2.009 -30.002 1.00 81.50 254 ALA A N 1
ATOM 1975 C CA . ALA A 1 254 ? 2.263 1.694 -30.583 1.00 81.50 254 ALA A CA 1
ATOM 1976 C C . ALA A 1 254 ? 2.366 1.635 -32.110 1.00 81.50 254 ALA A C 1
ATOM 1978 O O . ALA A 1 254 ? 2.782 2.595 -32.768 1.00 81.50 254 ALA A O 1
ATOM 1979 N N . VAL A 1 255 ? 1.977 0.502 -32.694 1.00 76.06 255 VAL A N 1
ATOM 1980 C CA . VAL A 1 255 ? 1.999 0.343 -34.151 1.00 76.06 255 VAL A CA 1
ATOM 1981 C C . VAL A 1 255 ? 0.824 1.111 -34.753 1.00 76.06 255 VAL A C 1
ATOM 1983 O O . VAL A 1 255 ? -0.328 0.684 -34.638 1.00 76.06 255 VAL A O 1
ATOM 1986 N N . GLU A 1 256 ? 1.105 2.215 -35.456 1.00 59.78 256 GLU A N 1
ATOM 1987 C CA . GLU A 1 256 ? 0.097 2.894 -36.276 1.00 59.78 256 GLU A CA 1
ATOM 1988 C C . GLU A 1 256 ? -0.559 1.879 -37.227 1.00 59.78 256 GLU A C 1
ATOM 1990 O O . GLU A 1 256 ? 0.077 1.351 -38.148 1.00 59.78 256 GLU A O 1
ATOM 1995 N N . LYS A 1 257 ? -1.857 1.615 -37.016 1.00 45.25 257 LYS A N 1
ATOM 1996 C CA . LYS A 1 257 ? -2.692 0.784 -37.894 1.00 45.25 257 LYS A CA 1
ATOM 1997 C C . LYS A 1 257 ? -2.892 1.495 -39.233 1.00 45.25 257 LYS A C 1
ATOM 1999 O O . LYS A 1 257 ? -3.930 2.094 -39.494 1.00 45.25 257 LYS A O 1
ATOM 2004 N N . THR A 1 258 ? -1.874 1.434 -40.081 1.00 44.19 258 THR A N 1
ATOM 2005 C CA . THR A 1 258 ? -1.931 1.925 -41.455 1.00 44.19 258 THR A CA 1
ATOM 2006 C C . THR A 1 258 ? -2.714 0.939 -42.317 1.00 44.19 258 THR A C 1
ATOM 2008 O O . THR A 1 258 ? -2.367 -0.239 -42.430 1.00 44.19 258 THR A O 1
ATOM 2011 N N . ASP A 1 259 ? -3.792 1.421 -42.937 1.00 44.19 259 ASP A N 1
ATOM 2012 C CA . ASP A 1 259 ? -4.657 0.618 -43.803 1.00 44.19 259 ASP A CA 1
ATOM 2013 C C . ASP A 1 259 ? -3.902 0.113 -45.052 1.00 44.19 259 ASP A C 1
ATOM 2015 O O . ASP A 1 259 ? -3.860 0.759 -46.101 1.00 44.19 259 ASP A O 1
ATOM 2019 N N . GLY A 1 260 ? -3.349 -1.100 -44.964 1.00 45.97 260 GLY A N 1
ATOM 2020 C CA . GLY A 1 260 ? -3.048 -1.938 -46.129 1.00 45.97 260 GLY A CA 1
ATOM 2021 C C . GLY A 1 260 ? -1.632 -1.886 -46.716 1.00 45.97 260 GLY A C 1
ATOM 2022 O O . GLY A 1 260 ? -1.452 -2.367 -47.837 1.00 45.97 260 GLY A O 1
ATOM 2023 N N . SER A 1 261 ? -0.619 -1.379 -46.005 1.00 36.00 261 SER A N 1
ATOM 2024 C CA . SER A 1 261 ? 0.796 -1.493 -46.418 1.00 36.00 261 SER A CA 1
ATOM 2025 C C . SER A 1 261 ? 1.604 -2.444 -45.528 1.00 36.00 261 SER A C 1
ATOM 2027 O O . SER A 1 261 ? 1.511 -2.398 -44.308 1.00 36.00 261 SER A O 1
ATOM 2029 N N . SER A 1 262 ? 2.408 -3.313 -46.153 1.00 36.59 262 SER A N 1
ATOM 2030 C CA . SER A 1 262 ? 3.214 -4.333 -45.464 1.00 36.59 262 SER A CA 1
ATOM 2031 C C . SER A 1 262 ? 4.263 -3.704 -44.533 1.00 36.59 262 SER A C 1
ATOM 2033 O O . SER A 1 262 ? 4.969 -2.799 -44.983 1.00 36.59 262 SER A O 1
ATOM 2035 N N . PRO A 1 263 ? 4.440 -4.206 -43.295 1.00 37.97 263 PRO A N 1
ATOM 2036 C CA . PRO A 1 263 ? 5.437 -3.677 -42.373 1.00 37.97 263 PRO A CA 1
ATOM 2037 C C . PRO A 1 263 ? 6.849 -4.062 -42.827 1.00 37.97 263 PRO A C 1
ATOM 2039 O O . PRO A 1 263 ? 7.150 -5.241 -43.020 1.00 37.97 263 PRO A O 1
ATOM 2042 N N . LEU A 1 264 ? 7.712 -3.060 -42.983 1.00 34.62 264 LEU A N 1
ATOM 2043 C CA . LEU A 1 264 ? 9.157 -3.215 -43.127 1.00 34.62 264 LEU A CA 1
ATOM 2044 C C . LEU A 1 264 ? 9.851 -2.129 -42.299 1.00 34.62 264 LEU A C 1
ATOM 2046 O O . LEU A 1 264 ? 9.582 -0.944 -42.475 1.00 34.62 264 LEU A O 1
ATOM 2050 N N . ASP A 1 265 ? 10.748 -2.580 -41.425 1.00 35.62 265 ASP A N 1
ATOM 2051 C CA . ASP A 1 265 ? 11.813 -1.819 -40.768 1.00 35.62 265 ASP A CA 1
ATOM 2052 C C . ASP A 1 265 ? 11.408 -0.563 -39.966 1.00 35.62 265 ASP A C 1
ATOM 2054 O O . ASP A 1 265 ? 11.972 0.518 -40.140 1.00 35.62 265 ASP A O 1
ATOM 2058 N N . LEU A 1 266 ? 10.524 -0.745 -38.978 1.00 37.25 266 LEU A N 1
ATOM 2059 C CA . LEU A 1 266 ? 10.623 0.003 -37.718 1.00 37.25 266 LEU A CA 1
ATOM 2060 C C . LEU A 1 266 ? 11.454 -0.826 -36.731 1.00 37.25 266 LEU A C 1
ATOM 2062 O O . LEU A 1 266 ? 11.162 -1.996 -36.480 1.00 37.25 266 LEU A O 1
ATOM 2066 N N . ILE A 1 267 ? 12.532 -0.233 -36.217 1.00 38.78 267 ILE A N 1
ATOM 2067 C CA . ILE A 1 267 ? 13.495 -0.920 -35.353 1.00 38.78 267 ILE A CA 1
ATOM 2068 C C . ILE A 1 267 ? 12.871 -1.083 -33.965 1.00 38.78 267 ILE A C 1
ATOM 2070 O O . ILE A 1 267 ? 12.922 -0.173 -33.145 1.00 38.78 267 ILE A O 1
ATOM 2074 N N . SER A 1 268 ? 12.313 -2.265 -33.700 1.00 37.56 268 SER A N 1
ATOM 2075 C CA . SER A 1 268 ? 11.955 -2.704 -32.349 1.00 37.56 268 SER A CA 1
ATOM 2076 C C . SER A 1 268 ? 13.224 -2.799 -31.492 1.00 37.56 268 SER A C 1
ATOM 2078 O O . SER A 1 268 ? 13.948 -3.799 -31.512 1.00 37.56 268 SER A O 1
ATOM 2080 N N . THR A 1 269 ? 13.536 -1.730 -30.756 1.00 42.19 269 THR A N 1
ATOM 2081 C CA . THR A 1 269 ? 14.611 -1.717 -29.760 1.00 42.19 269 THR A CA 1
ATOM 2082 C C . THR A 1 269 ? 14.162 -2.401 -28.476 1.00 42.19 269 THR A C 1
ATOM 2084 O O . THR A 1 269 ? 13.940 -1.761 -27.455 1.00 42.19 269 THR A O 1
ATOM 2087 N N . GLY A 1 270 ? 14.104 -3.729 -28.537 1.00 43.12 270 GLY A N 1
ATOM 2088 C CA . GLY A 1 270 ? 14.451 -4.586 -27.412 1.00 43.12 270 GLY A CA 1
ATOM 2089 C C . GLY A 1 270 ? 13.601 -4.453 -26.151 1.00 43.12 270 GLY A C 1
ATOM 2090 O O . GLY A 1 270 ? 14.116 -4.076 -25.103 1.00 43.12 270 GLY A O 1
ATOM 2091 N N . CYS A 1 271 ? 12.407 -5.041 -26.179 1.00 40.88 271 CYS A N 1
ATOM 2092 C CA . CYS A 1 271 ? 12.126 -6.015 -25.126 1.00 40.88 271 CYS A CA 1
ATOM 2093 C C . CYS A 1 271 ? 13.071 -7.193 -25.364 1.00 40.88 271 CYS A C 1
ATOM 2095 O O . CYS A 1 271 ? 12.788 -8.076 -26.171 1.00 40.88 271 CYS A O 1
ATOM 2097 N N . THR A 1 272 ? 14.254 -7.166 -24.738 1.00 41.53 272 THR A N 1
ATOM 2098 C CA . THR A 1 272 ? 15.125 -8.344 -24.717 1.00 41.53 272 THR A CA 1
ATOM 2099 C C . THR A 1 272 ? 14.461 -9.392 -23.844 1.00 41.53 272 THR A C 1
ATOM 2101 O O . THR A 1 272 ? 14.749 -9.478 -22.650 1.00 41.53 272 THR A O 1
ATOM 2104 N N . GLU A 1 273 ? 13.573 -10.178 -24.457 1.00 41.97 273 GLU A N 1
ATOM 2105 C CA . GLU A 1 273 ? 13.081 -11.430 -23.904 1.00 41.97 273 GLU A CA 1
ATOM 2106 C C . GLU A 1 273 ? 14.285 -12.239 -23.439 1.00 41.97 273 GLU A C 1
ATOM 2108 O O . GLU A 1 273 ? 15.058 -12.793 -24.229 1.00 41.97 273 GLU A O 1
ATOM 2113 N N . LYS A 1 274 ? 14.450 -12.319 -22.123 1.00 34.25 274 LYS A N 1
ATOM 2114 C CA . LYS A 1 274 ? 15.396 -13.231 -21.503 1.00 34.25 274 LYS A CA 1
ATOM 2115 C C . LYS A 1 274 ? 14.748 -14.615 -21.457 1.00 34.25 274 LYS A C 1
ATOM 2117 O O . LYS A 1 274 ? 14.485 -15.132 -20.381 1.00 34.25 274 LYS A O 1
ATOM 2122 N N . THR A 1 275 ? 14.478 -15.147 -22.654 1.00 36.22 275 THR A N 1
ATOM 2123 C CA . THR A 1 275 ? 13.847 -16.447 -22.935 1.00 36.22 275 THR A CA 1
ATOM 2124 C C . THR A 1 275 ? 12.572 -16.708 -22.135 1.00 36.22 275 THR A C 1
ATOM 2126 O O . THR A 1 275 ? 12.605 -17.376 -21.106 1.00 36.22 275 THR A O 1
ATOM 2129 N N . LEU A 1 276 ? 11.434 -16.261 -22.679 1.00 41.47 276 LEU A N 1
ATOM 2130 C CA . LEU A 1 276 ? 10.151 -16.920 -22.439 1.00 41.47 276 LEU A CA 1
ATOM 2131 C C . LEU A 1 276 ? 10.218 -18.336 -23.043 1.00 41.47 276 LEU A C 1
ATOM 2133 O O . LEU A 1 276 ? 9.854 -18.548 -24.199 1.00 41.47 276 LEU A O 1
ATOM 2137 N N . GLU A 1 277 ? 10.691 -19.319 -22.275 1.00 43.66 277 GLU A N 1
ATOM 2138 C CA . GLU A 1 277 ? 10.348 -20.718 -22.553 1.00 43.66 277 GLU A CA 1
ATOM 2139 C C . GLU A 1 277 ? 8.895 -20.922 -22.110 1.00 43.66 277 GLU A C 1
ATOM 2141 O O . GLU A 1 277 ? 8.597 -21.263 -20.969 1.00 43.66 277 GLU A O 1
ATOM 2146 N N . THR A 1 278 ? 7.964 -20.601 -23.015 1.00 51.12 278 THR A N 1
ATOM 2147 C CA . THR A 1 278 ? 6.527 -20.695 -22.752 1.00 51.12 278 THR A CA 1
ATOM 2148 C C . THR A 1 278 ? 6.097 -22.157 -22.711 1.00 51.12 278 THR A C 1
ATOM 2150 O O . THR A 1 278 ? 5.689 -22.736 -23.722 1.00 51.12 278 THR A O 1
ATOM 2153 N N . VAL A 1 279 ? 6.169 -22.762 -21.531 1.00 60.28 279 VAL A N 1
ATOM 2154 C CA . VAL A 1 279 ? 5.501 -24.036 -21.271 1.00 60.28 279 VAL A CA 1
ATOM 2155 C C . VAL A 1 279 ? 4.018 -23.760 -21.022 1.00 60.28 279 VAL A C 1
ATOM 2157 O O . VAL A 1 279 ? 3.647 -22.767 -20.393 1.00 60.28 279 VAL A O 1
ATOM 2160 N N . ALA A 1 280 ? 3.161 -24.605 -21.593 1.00 67.19 280 ALA A N 1
ATOM 2161 C CA . ALA A 1 280 ? 1.716 -24.496 -21.457 1.00 67.19 280 ALA A CA 1
ATOM 2162 C C . ALA A 1 280 ? 1.220 -25.471 -20.387 1.00 67.19 280 ALA A C 1
ATOM 2164 O O . ALA A 1 280 ? 1.286 -26.684 -20.586 1.00 67.19 280 ALA A O 1
ATOM 2165 N N . LEU A 1 281 ? 0.681 -24.934 -19.296 1.00 73.75 281 LEU A N 1
ATOM 2166 C CA . LEU A 1 281 ? -0.240 -25.661 -18.428 1.00 73.75 281 LEU A CA 1
ATOM 2167 C C . LEU A 1 281 ? -1.605 -25.716 -19.121 1.00 73.75 281 LEU A C 1
ATOM 2169 O O . LEU A 1 281 ? -2.013 -24.757 -19.773 1.00 73.75 281 LEU A O 1
ATOM 2173 N N . THR A 1 282 ? -2.347 -26.810 -18.983 1.00 68.88 282 THR A N 1
ATOM 2174 C CA . THR A 1 282 ? -3.731 -26.894 -19.480 1.00 68.88 282 THR A CA 1
ATOM 2175 C C . THR A 1 282 ? -4.691 -26.978 -18.298 1.00 68.88 282 THR A C 1
ATOM 2177 O O . THR A 1 282 ? -5.056 -28.088 -17.913 1.00 68.88 282 THR A O 1
ATOM 2180 N N . PRO A 1 283 ? -5.085 -25.841 -17.690 1.00 65.62 283 PRO A N 1
ATOM 2181 C CA . PRO A 1 283 ? -6.000 -25.855 -16.559 1.00 65.62 283 PRO A CA 1
ATOM 2182 C C . PRO A 1 283 ? -7.391 -26.327 -17.001 1.00 65.62 283 PRO A C 1
ATOM 2184 O O . PRO A 1 283 ? -8.057 -25.679 -17.814 1.00 65.62 283 PRO A O 1
ATOM 2187 N N . GLU A 1 284 ? -7.839 -27.453 -16.452 1.00 76.00 284 GLU A N 1
ATOM 2188 C CA . GLU A 1 284 ? -9.213 -27.926 -16.615 1.00 76.00 284 GLU A CA 1
ATOM 2189 C C . GLU A 1 284 ? -10.182 -27.054 -15.789 1.00 76.00 284 GLU A C 1
ATOM 2191 O O . GLU A 1 284 ? -9.827 -26.558 -14.715 1.00 76.00 284 GLU A O 1
ATOM 2196 N N . PRO A 1 285 ? -11.435 -26.847 -16.237 1.00 74.00 285 PRO A N 1
ATOM 2197 C CA . PRO A 1 285 ? -12.417 -26.115 -15.451 1.00 74.00 285 PRO A CA 1
ATOM 2198 C C . PRO A 1 285 ? -12.623 -26.738 -14.065 1.00 74.00 285 PRO A C 1
ATOM 2200 O O . PRO A 1 285 ? -12.796 -27.954 -13.918 1.00 74.00 285 PRO A O 1
ATOM 2203 N N . TYR A 1 286 ? -12.719 -25.868 -13.060 1.00 77.38 286 TYR A N 1
ATOM 2204 C CA . TYR A 1 286 ? -12.840 -26.195 -11.639 1.00 77.38 286 TYR A CA 1
ATOM 2205 C C . TYR A 1 286 ? -11.613 -26.858 -10.988 1.00 77.38 286 TYR A C 1
ATOM 2207 O O . TYR A 1 286 ? -11.718 -27.249 -9.826 1.00 77.38 286 TYR A O 1
ATOM 2215 N N . GLU A 1 287 ? -10.487 -26.972 -11.690 1.00 81.88 287 GLU A N 1
ATOM 2216 C CA . GLU A 1 287 ? -9.228 -27.499 -11.159 1.00 81.88 287 GLU A CA 1
ATOM 2217 C C . GLU A 1 287 ? -8.149 -26.405 -11.232 1.00 81.88 287 GLU A C 1
ATOM 2219 O O . GLU A 1 287 ? -8.135 -25.575 -12.144 1.00 81.88 287 GLU A O 1
ATOM 2224 N N . LEU A 1 288 ? -7.268 -26.363 -10.232 1.00 84.00 288 LEU A N 1
ATOM 2225 C CA . LEU A 1 288 ? -6.130 -25.446 -10.181 1.00 84.00 288 LEU A CA 1
ATOM 2226 C C . LEU A 1 288 ? -4.863 -26.302 -10.310 1.00 84.00 288 LEU A C 1
ATOM 2228 O O . LEU A 1 288 ? -4.663 -27.143 -9.445 1.00 84.00 288 LEU A O 1
ATOM 2232 N N . PRO A 1 289 ? -4.027 -26.148 -11.353 1.00 87.38 289 PRO A N 1
ATOM 2233 C CA . PRO A 1 289 ? -2.812 -26.949 -11.525 1.00 87.38 289 PRO A CA 1
ATOM 2234 C C . PRO A 1 289 ? -1.618 -26.292 -10.808 1.00 87.38 289 PRO A C 1
ATOM 2236 O O . PRO A 1 289 ? -0.617 -25.944 -11.432 1.00 87.38 289 PRO A O 1
ATOM 2239 N N . LEU A 1 290 ? -1.733 -26.043 -9.502 1.00 93.62 290 LEU A N 1
ATOM 2240 C CA . LEU A 1 290 ? -0.731 -25.302 -8.725 1.00 93.62 290 LEU A CA 1
ATOM 2241 C C . LEU A 1 290 ? 0.493 -26.153 -8.364 1.00 93.62 290 LEU A C 1
ATOM 2243 O O . LEU A 1 290 ? 1.612 -25.645 -8.384 1.00 93.62 290 LEU A O 1
ATOM 2247 N N . SER A 1 291 ? 0.309 -27.442 -8.082 1.00 93.44 291 SER A N 1
ATOM 2248 C CA . SER A 1 291 ? 1.407 -28.392 -7.881 1.00 93.44 291 SER A CA 1
ATOM 2249 C C . SER A 1 291 ? 2.171 -28.632 -9.188 1.00 93.44 291 SER A C 1
ATOM 2251 O O . SER A 1 291 ? 3.399 -28.666 -9.188 1.00 93.44 291 SER A O 1
ATOM 2253 N N . GLU A 1 292 ? 1.468 -28.705 -10.325 1.00 92.31 292 GLU A N 1
ATOM 2254 C CA . GLU A 1 292 ? 2.097 -28.798 -11.654 1.00 92.31 292 GLU A CA 1
ATOM 2255 C C . GLU A 1 292 ? 2.836 -27.497 -12.019 1.00 92.31 292 GLU A C 1
ATOM 2257 O O . GLU A 1 292 ? 3.964 -27.540 -12.512 1.00 92.31 292 GLU A O 1
ATOM 2262 N N . LEU A 1 293 ? 2.251 -26.333 -11.702 1.00 93.38 293 LEU A N 1
ATOM 2263 C CA . LEU A 1 293 ? 2.918 -25.033 -11.803 1.00 93.38 293 LEU A CA 1
ATOM 2264 C C . LEU A 1 293 ? 4.181 -24.969 -10.936 1.00 93.38 293 LEU A C 1
ATOM 2266 O O . LEU A 1 293 ? 5.170 -24.378 -11.368 1.00 93.38 293 LEU A O 1
ATOM 2270 N N . TRP A 1 294 ? 4.181 -25.567 -9.743 1.00 96.50 294 TRP A N 1
ATOM 2271 C CA . TRP A 1 294 ? 5.368 -25.617 -8.892 1.00 96.50 294 TRP A CA 1
ATOM 2272 C C . TRP A 1 294 ? 6.478 -26.487 -9.488 1.00 96.50 294 TRP A C 1
ATOM 2274 O O . TRP A 1 294 ? 7.608 -26.016 -9.628 1.00 96.50 294 TRP A O 1
ATOM 2284 N N . ASP A 1 295 ? 6.161 -27.716 -9.904 1.00 93.50 295 ASP A N 1
ATOM 2285 C CA . ASP A 1 295 ? 7.125 -28.608 -10.561 1.00 93.50 295 ASP A CA 1
ATOM 2286 C C . ASP A 1 295 ? 7.731 -27.940 -11.805 1.00 93.50 295 ASP A C 1
ATOM 2288 O O . ASP A 1 295 ? 8.945 -27.981 -12.024 1.00 93.50 295 ASP A O 1
ATOM 2292 N N . LEU A 1 296 ? 6.903 -27.262 -12.603 1.00 91.31 296 LEU A N 1
ATOM 2293 C CA . LEU A 1 296 ? 7.354 -26.471 -13.742 1.00 91.31 296 LEU A CA 1
ATOM 2294 C C . LEU A 1 296 ? 8.258 -25.305 -13.310 1.00 91.31 296 LEU A C 1
ATOM 2296 O O . LEU A 1 296 ? 9.353 -25.138 -13.841 1.00 91.31 296 LEU A O 1
ATOM 2300 N N . THR A 1 297 ? 7.838 -24.534 -12.306 1.00 93.00 297 THR A N 1
ATOM 2301 C CA . THR A 1 297 ? 8.590 -23.397 -11.754 1.00 93.00 297 THR A CA 1
ATOM 2302 C C . THR A 1 297 ? 9.994 -23.803 -11.324 1.00 93.00 297 THR A C 1
ATOM 2304 O O . THR A 1 297 ? 10.962 -23.124 -11.669 1.00 93.00 297 THR A O 1
ATOM 2307 N N . VAL A 1 298 ? 10.138 -24.917 -10.603 1.00 94.88 298 VAL A N 1
ATOM 2308 C CA . VAL A 1 298 ? 11.444 -25.413 -10.150 1.00 94.88 298 VAL A CA 1
ATOM 2309 C C . VAL A 1 298 ? 12.340 -25.759 -11.339 1.00 94.88 298 VAL A C 1
ATOM 2311 O O . VAL A 1 298 ? 13.501 -25.340 -11.380 1.00 94.88 298 VAL A O 1
ATOM 2314 N N . ASN A 1 299 ? 11.795 -26.479 -12.324 1.00 91.88 299 ASN A N 1
ATOM 2315 C CA . ASN A 1 299 ? 12.538 -26.907 -13.507 1.00 91.88 299 ASN A CA 1
ATOM 2316 C C . ASN A 1 299 ? 13.005 -25.721 -14.371 1.00 91.88 299 ASN A C 1
ATOM 2318 O O . ASN A 1 299 ? 14.176 -25.674 -14.751 1.00 91.88 299 ASN A O 1
ATOM 2322 N N . GLU A 1 300 ? 12.127 -24.750 -14.637 1.00 86.94 300 GLU A N 1
ATOM 2323 C CA . GLU A 1 300 ? 12.404 -23.633 -15.552 1.00 86.94 300 GLU A CA 1
ATOM 2324 C C . GLU A 1 300 ? 13.236 -22.513 -14.908 1.00 86.94 300 GLU A C 1
ATOM 2326 O O . GLU A 1 300 ? 14.174 -21.986 -15.511 1.00 86.94 300 GLU A O 1
ATOM 2331 N N . THR A 1 301 ? 12.944 -22.146 -13.655 1.00 87.50 301 THR A N 1
ATOM 2332 C CA . THR A 1 301 ? 13.665 -21.051 -12.975 1.00 87.50 301 THR A CA 1
ATOM 2333 C C . THR A 1 301 ? 15.080 -21.447 -12.542 1.00 87.50 301 THR A C 1
ATOM 2335 O O . THR A 1 301 ? 15.953 -20.576 -12.386 1.00 87.50 301 THR A O 1
ATOM 2338 N N . GLY A 1 302 ? 15.303 -22.750 -12.326 1.00 91.31 302 GLY A N 1
ATOM 2339 C CA . GLY A 1 302 ? 16.514 -23.318 -11.741 1.00 91.31 302 GLY A CA 1
ATOM 2340 C C . GLY A 1 302 ? 16.716 -22.967 -10.264 1.00 91.31 302 GLY A C 1
ATOM 2341 O O . GLY A 1 302 ? 17.867 -22.904 -9.822 1.00 91.31 302 GLY A O 1
ATOM 2342 N N . VAL A 1 303 ? 15.638 -22.667 -9.530 1.00 94.62 303 VAL A N 1
ATOM 2343 C CA . VAL A 1 303 ? 15.666 -22.471 -8.073 1.00 94.62 303 VAL A CA 1
ATOM 2344 C C . VAL A 1 303 ? 15.936 -23.791 -7.342 1.00 94.62 303 VAL A C 1
ATOM 2346 O O . VAL A 1 303 ? 15.509 -24.865 -7.762 1.00 94.62 303 VAL A O 1
ATOM 2349 N N . GLU A 1 304 ? 16.666 -23.715 -6.237 1.00 95.62 304 GLU A N 1
ATOM 2350 C CA . GLU A 1 304 ? 16.952 -24.834 -5.346 1.00 95.62 304 GLU A CA 1
ATOM 2351 C C . GLU A 1 304 ? 15.705 -25.072 -4.477 1.00 95.62 304 GLU A C 1
ATOM 2353 O O . GLU A 1 304 ? 15.465 -24.340 -3.517 1.00 95.62 304 GLU A O 1
ATOM 2358 N N . ASN A 1 305 ? 14.877 -26.052 -4.862 1.00 96.19 305 ASN A N 1
ATOM 2359 C CA . ASN A 1 305 ? 13.549 -26.335 -4.297 1.00 96.19 305 ASN A CA 1
ATOM 2360 C C . ASN A 1 305 ? 13.533 -26.336 -2.757 1.00 96.19 305 ASN A C 1
ATOM 2362 O O . ASN A 1 305 ? 12.711 -25.673 -2.139 1.00 96.19 305 ASN A O 1
ATOM 2366 N N . GLU A 1 306 ? 14.509 -26.988 -2.123 1.00 94.69 306 GLU A N 1
ATOM 2367 C CA . GLU A 1 306 ? 14.637 -27.093 -0.664 1.00 94.69 306 GLU A CA 1
ATOM 2368 C C . GLU A 1 306 ? 14.881 -25.750 0.056 1.00 94.69 306 GLU A C 1
ATOM 2370 O O . GLU A 1 306 ? 14.835 -25.695 1.285 1.00 94.69 306 GLU A O 1
ATOM 2375 N N . THR A 1 307 ? 15.160 -24.676 -0.687 1.00 93.81 307 THR A N 1
ATOM 2376 C CA . THR A 1 307 ? 15.354 -23.309 -0.173 1.00 93.81 307 THR A CA 1
ATOM 2377 C C . THR A 1 307 ? 14.160 -22.389 -0.432 1.00 93.81 307 THR A C 1
ATOM 2379 O O . THR A 1 307 ? 14.188 -21.230 -0.016 1.00 93.81 307 THR A O 1
ATOM 2382 N N . ALA A 1 308 ? 13.128 -22.873 -1.132 1.00 94.94 308 ALA A N 1
ATOM 2383 C CA . ALA A 1 308 ? 11.990 -22.058 -1.516 1.00 94.94 308 ALA A CA 1
ATOM 2384 C C . ALA A 1 308 ? 11.139 -21.654 -0.302 1.00 94.94 308 ALA A C 1
ATOM 2386 O O . ALA A 1 308 ? 10.737 -22.493 0.503 1.00 94.94 308 ALA A O 1
ATOM 2387 N N . ALA A 1 309 ? 10.834 -20.362 -0.207 1.00 94.00 309 ALA A N 1
ATOM 2388 C CA . ALA A 1 309 ? 10.093 -19.744 0.884 1.00 94.00 309 ALA A CA 1
ATOM 2389 C C . ALA A 1 309 ? 8.989 -18.846 0.304 1.00 94.00 309 ALA A C 1
ATOM 2391 O O . ALA A 1 309 ? 9.267 -17.874 -0.403 1.00 94.00 309 ALA A O 1
ATOM 2392 N N . PHE A 1 310 ? 7.731 -19.189 0.571 1.00 94.50 310 PHE A N 1
ATOM 2393 C CA . PHE A 1 310 ? 6.557 -18.541 -0.017 1.00 94.50 310 PHE A CA 1
ATOM 2394 C C . PHE A 1 310 ? 6.439 -17.045 0.334 1.00 94.50 310 PHE A C 1
ATOM 2396 O O . PHE A 1 310 ? 6.718 -16.639 1.464 1.00 94.50 310 PHE A O 1
ATOM 2403 N N . SER A 1 311 ? 5.970 -16.223 -0.614 1.00 92.00 311 SER A N 1
ATOM 2404 C CA . SER A 1 311 ? 5.611 -14.818 -0.368 1.00 92.00 311 SER A CA 1
ATOM 2405 C C . SER A 1 311 ? 4.107 -14.577 -0.507 1.00 92.00 311 SER A C 1
ATOM 2407 O O . SER A 1 311 ? 3.496 -14.151 0.473 1.00 92.00 311 SER A O 1
ATOM 2409 N N . ASN A 1 312 ? 3.527 -14.836 -1.686 1.00 92.62 312 ASN A N 1
ATOM 2410 C CA . ASN A 1 312 ? 2.119 -14.563 -2.001 1.00 92.62 312 ASN A CA 1
ATOM 2411 C C . ASN A 1 312 ? 1.623 -15.478 -3.146 1.00 92.62 312 ASN A C 1
ATOM 2413 O O . ASN A 1 312 ? 2.406 -15.860 -4.018 1.00 92.62 312 ASN A O 1
ATOM 2417 N N . LEU A 1 313 ? 0.330 -15.815 -3.155 1.00 96.25 313 LEU A N 1
ATOM 2418 C CA . LEU A 1 313 ? -0.379 -16.420 -4.287 1.00 96.25 313 LEU A CA 1
ATOM 2419 C C . LEU A 1 313 ? -1.658 -15.626 -4.558 1.00 96.25 313 LEU A C 1
ATOM 2421 O O . LEU A 1 313 ? -2.481 -15.454 -3.660 1.00 96.25 313 LEU A O 1
ATOM 2425 N N . LYS A 1 314 ? -1.888 -15.267 -5.820 1.00 94.25 314 LYS A N 1
ATOM 2426 C CA . LYS A 1 314 ? -3.141 -14.684 -6.306 1.00 94.25 314 LYS A CA 1
ATOM 2427 C C . LYS A 1 314 ? -3.673 -15.517 -7.466 1.00 94.25 314 LYS A C 1
ATOM 2429 O O . LYS A 1 314 ? -2.925 -15.873 -8.370 1.00 94.25 314 LYS A O 1
ATOM 2434 N N . VAL A 1 315 ? -4.967 -15.821 -7.463 1.00 93.19 315 VAL A N 1
ATOM 2435 C CA . VAL A 1 315 ? -5.638 -16.581 -8.527 1.00 93.19 315 VAL A CA 1
ATOM 2436 C C . VAL A 1 315 ? -6.918 -15.859 -8.929 1.00 93.19 315 VAL A C 1
ATOM 2438 O O . VAL A 1 315 ? -7.777 -15.601 -8.088 1.00 93.19 315 VAL A O 1
ATOM 2441 N N . SER A 1 316 ? -7.074 -15.568 -10.220 1.00 90.81 316 SER A N 1
ATOM 2442 C CA . SER A 1 316 ? -8.321 -15.071 -10.808 1.00 90.81 316 SER A CA 1
ATOM 2443 C C . SER A 1 316 ? -9.009 -16.194 -11.575 1.00 90.81 316 SER A C 1
ATOM 2445 O O . SER A 1 316 ? -8.407 -16.846 -12.433 1.00 90.81 316 SER A O 1
ATOM 2447 N N . ILE A 1 317 ? -10.282 -16.428 -11.270 1.00 89.81 317 ILE A N 1
ATOM 2448 C CA . ILE A 1 317 ? -11.069 -17.540 -11.799 1.00 89.81 317 ILE A CA 1
ATOM 2449 C C . ILE A 1 317 ? -12.288 -16.968 -12.522 1.00 89.81 317 ILE A C 1
ATOM 2451 O O . ILE A 1 317 ? -13.081 -16.227 -11.941 1.00 89.81 317 ILE A O 1
ATOM 2455 N N . GLY A 1 318 ? -12.463 -17.344 -13.785 1.00 87.12 318 GLY A N 1
ATOM 2456 C CA . GLY A 1 318 ? -13.547 -16.864 -14.635 1.00 87.12 318 GLY A CA 1
ATOM 2457 C C . GLY A 1 318 ? -14.944 -17.376 -14.261 1.00 87.12 318 GLY A C 1
ATOM 2458 O O . GLY A 1 318 ? -15.082 -18.302 -13.453 1.00 87.12 318 GLY A O 1
ATOM 2459 N N . PRO A 1 319 ? -16.006 -16.850 -14.907 1.00 84.38 319 PRO A N 1
ATOM 2460 C CA . PRO A 1 319 ? -17.389 -17.306 -14.715 1.00 84.38 319 PRO A CA 1
ATOM 2461 C C . PRO A 1 319 ? -17.581 -18.820 -14.908 1.00 84.38 319 PRO A C 1
ATOM 2463 O O . PRO A 1 319 ? -18.402 -19.444 -14.242 1.00 84.38 319 PRO A O 1
ATOM 2466 N N . GLN A 1 320 ? -16.792 -19.442 -15.793 1.00 82.56 320 GLN A N 1
ATOM 2467 C CA . GLN A 1 320 ? -16.832 -20.888 -16.062 1.00 82.56 320 GLN A CA 1
ATOM 2468 C C . GLN A 1 320 ? -15.970 -21.721 -15.095 1.00 82.56 320 GLN A C 1
ATOM 2470 O O . GLN A 1 320 ? -15.737 -22.901 -15.346 1.00 82.56 320 GLN A O 1
ATOM 2475 N N . ARG A 1 321 ? -15.479 -21.118 -14.001 1.00 80.19 321 ARG A N 1
ATOM 2476 C CA . ARG A 1 321 ? -14.537 -21.719 -13.038 1.00 80.19 321 ARG A CA 1
ATOM 2477 C C . ARG A 1 321 ? -13.208 -22.182 -13.656 1.00 80.19 321 ARG A C 1
ATOM 2479 O O . ARG A 1 321 ? -12.510 -23.003 -13.072 1.00 80.19 321 ARG A O 1
ATOM 2486 N N . SER A 1 322 ? -12.843 -21.638 -14.813 1.00 83.12 322 SER A N 1
ATOM 2487 C CA . SER A 1 322 ? -11.513 -21.764 -15.410 1.00 83.12 322 SER A CA 1
ATOM 2488 C C . SER A 1 322 ? -10.558 -20.730 -14.798 1.00 83.12 322 SER A C 1
ATOM 2490 O O . SER A 1 322 ? -10.944 -19.558 -14.721 1.00 83.12 322 SER A O 1
ATOM 2492 N N . PRO A 1 323 ? -9.327 -21.099 -14.412 1.00 85.19 323 PRO A N 1
ATOM 2493 C CA . PRO A 1 323 ? -8.261 -20.138 -14.143 1.00 85.19 323 PRO A CA 1
ATOM 2494 C C . PRO A 1 323 ? -8.076 -19.192 -15.333 1.00 85.19 323 PRO A C 1
ATOM 2496 O O . PRO A 1 323 ? -7.854 -19.630 -16.460 1.00 85.19 323 PRO A O 1
ATOM 2499 N N . GLU A 1 324 ? -8.200 -17.892 -15.089 1.00 85.75 324 GLU A N 1
ATOM 2500 C CA . GLU A 1 324 ? -7.852 -16.850 -16.061 1.00 85.75 324 GLU A CA 1
ATOM 2501 C C . GLU A 1 324 ? -6.493 -16.226 -15.753 1.00 85.75 324 GLU A C 1
ATOM 2503 O O . GLU A 1 324 ? -5.863 -15.657 -16.644 1.00 85.75 324 GLU A O 1
ATOM 2508 N N . HIS A 1 325 ? -6.059 -16.311 -14.495 1.00 87.88 325 HIS A N 1
ATOM 2509 C CA . HIS A 1 325 ? -4.800 -15.753 -14.040 1.00 87.88 325 HIS A CA 1
ATOM 2510 C C . HIS A 1 325 ? -4.296 -16.465 -12.783 1.00 87.88 325 HIS A C 1
ATOM 2512 O O . HIS A 1 325 ? -5.092 -16.741 -11.883 1.00 87.88 325 HIS A O 1
ATOM 2518 N N . ILE A 1 326 ? -2.998 -16.746 -12.713 1.00 92.25 326 ILE A N 1
ATOM 2519 C CA . ILE A 1 326 ? -2.300 -17.193 -11.503 1.00 92.25 326 ILE A CA 1
ATOM 2520 C C . ILE A 1 326 ? -1.034 -16.349 -11.370 1.00 92.25 326 ILE A C 1
ATOM 2522 O O . ILE A 1 326 ? -0.294 -16.203 -12.336 1.00 92.25 326 ILE A O 1
ATOM 2526 N N . LEU A 1 327 ? -0.769 -15.849 -10.170 1.00 93.31 327 LEU A N 1
ATOM 2527 C CA . LEU A 1 327 ? 0.458 -15.171 -9.772 1.00 93.31 327 LEU A CA 1
ATOM 2528 C C . LEU A 1 327 ? 0.991 -15.862 -8.516 1.00 93.31 327 LEU A C 1
ATOM 2530 O O . LEU A 1 327 ? 0.325 -15.859 -7.485 1.00 93.31 327 LEU A O 1
ATOM 2534 N N . LEU A 1 328 ? 2.191 -16.434 -8.604 1.00 95.62 328 LEU A N 1
ATOM 2535 C CA . LEU A 1 328 ? 2.945 -17.003 -7.489 1.00 95.62 328 LEU A CA 1
ATOM 2536 C C . LEU A 1 328 ? 4.243 -16.215 -7.257 1.00 95.62 328 LEU A C 1
ATOM 2538 O O . LEU A 1 328 ? 5.099 -16.138 -8.137 1.00 95.62 328 LEU A O 1
ATOM 2542 N N . GLU A 1 329 ? 4.426 -15.707 -6.040 1.00 93.62 329 GLU A N 1
ATOM 2543 C CA . GLU A 1 329 ? 5.645 -15.030 -5.596 1.00 93.62 329 GLU A CA 1
ATOM 2544 C C . GLU A 1 329 ? 6.339 -15.796 -4.471 1.00 93.62 329 GLU A C 1
ATOM 2546 O O . GLU A 1 329 ? 5.710 -16.210 -3.490 1.00 93.62 329 GLU A O 1
ATOM 2551 N N . PHE A 1 330 ? 7.661 -15.937 -4.563 1.00 94.56 330 PHE A N 1
ATOM 2552 C CA . PHE A 1 330 ? 8.459 -16.634 -3.556 1.00 94.56 330 PHE A CA 1
ATOM 2553 C C . PHE A 1 330 ? 9.935 -16.215 -3.579 1.00 94.56 330 PHE A C 1
ATOM 2555 O O . PHE A 1 330 ? 10.441 -15.605 -4.520 1.00 94.56 330 PHE A O 1
ATOM 2562 N N . TRP A 1 331 ? 10.642 -16.567 -2.513 1.00 94.06 331 TRP A N 1
ATOM 2563 C CA . TRP A 1 331 ? 12.089 -16.434 -2.382 1.00 94.06 331 TRP A CA 1
ATOM 2564 C C . TRP A 1 331 ? 12.752 -17.796 -2.547 1.00 94.06 331 TRP A C 1
ATOM 2566 O O . TRP A 1 331 ? 12.173 -18.808 -2.167 1.00 94.06 331 TRP A O 1
ATOM 2576 N N . GLY A 1 332 ? 13.982 -17.833 -3.049 1.00 94.06 332 GLY A N 1
ATOM 2577 C CA . GLY A 1 332 ? 14.787 -19.054 -3.031 1.00 94.06 332 GLY A CA 1
ATOM 2578 C C . GLY A 1 332 ? 16.221 -18.825 -3.488 1.00 94.06 332 GLY A C 1
ATOM 2579 O O . GLY A 1 332 ? 16.544 -17.800 -4.101 1.00 94.06 332 GLY A O 1
ATOM 2580 N N . GLU A 1 333 ? 17.100 -19.780 -3.203 1.00 93.44 333 GLU A N 1
ATOM 2581 C CA . GLU A 1 333 ? 18.455 -19.779 -3.736 1.00 93.44 333 GLU A CA 1
ATOM 2582 C C . GLU A 1 333 ? 18.484 -20.298 -5.174 1.00 93.44 333 GLU A C 1
ATOM 2584 O O . GLU A 1 333 ? 17.838 -21.276 -5.534 1.00 93.44 333 GLU A O 1
ATOM 2589 N N . ARG A 1 334 ? 19.275 -19.646 -6.022 1.00 90.81 334 ARG A N 1
ATOM 2590 C CA . ARG A 1 334 ? 19.614 -20.141 -7.354 1.00 90.81 334 ARG A CA 1
ATOM 2591 C C . ARG A 1 334 ? 21.100 -19.969 -7.580 1.00 90.81 334 ARG A C 1
ATOM 2593 O O . ARG A 1 334 ? 21.577 -18.847 -7.761 1.00 90.81 334 ARG A O 1
ATOM 2600 N N . ARG A 1 335 ? 21.821 -21.093 -7.625 1.00 88.94 335 ARG A N 1
ATOM 2601 C CA . ARG A 1 335 ? 23.287 -21.142 -7.761 1.00 88.94 335 ARG A CA 1
ATOM 2602 C C . ARG A 1 335 ? 23.975 -20.468 -6.563 1.00 88.94 335 ARG A C 1
ATOM 2604 O O . ARG A 1 335 ? 24.938 -19.720 -6.751 1.00 88.94 335 ARG A O 1
ATOM 2611 N N . GLY A 1 336 ? 23.466 -20.711 -5.352 1.00 88.19 336 GLY A N 1
ATOM 2612 C CA . GLY A 1 336 ? 23.998 -20.140 -4.107 1.00 88.19 336 GLY A CA 1
ATOM 2613 C C . GLY A 1 336 ? 23.815 -18.622 -3.955 1.00 88.19 336 GLY A C 1
ATOM 2614 O O . GLY A 1 336 ? 24.682 -17.944 -3.397 1.00 88.19 336 GLY A O 1
ATOM 2615 N N . ARG A 1 337 ? 22.740 -18.057 -4.522 1.00 88.00 337 ARG A N 1
ATOM 2616 C CA . ARG A 1 337 ? 22.321 -16.656 -4.331 1.00 88.00 337 ARG A CA 1
ATOM 2617 C C . ARG A 1 337 ? 20.820 -16.581 -4.112 1.00 88.00 337 ARG A C 1
ATOM 2619 O O . ARG A 1 337 ? 20.070 -17.133 -4.915 1.00 88.00 337 ARG A O 1
ATOM 2626 N N . TRP A 1 338 ? 20.392 -15.819 -3.113 1.00 89.69 338 TRP A N 1
ATOM 2627 C CA . TRP A 1 338 ? 18.982 -15.511 -2.898 1.00 89.69 338 TRP A CA 1
ATOM 2628 C C . TRP A 1 338 ? 18.425 -14.656 -4.035 1.00 89.69 338 TRP A C 1
ATOM 2630 O O . TRP A 1 338 ? 19.033 -13.673 -4.464 1.00 89.69 338 TRP A O 1
ATOM 2640 N N . ASN A 1 339 ? 17.270 -15.063 -4.548 1.00 88.81 339 ASN A N 1
ATOM 2641 C CA . ASN A 1 339 ? 16.514 -14.356 -5.568 1.00 88.81 339 ASN A CA 1
ATOM 2642 C C . ASN A 1 339 ? 15.056 -14.223 -5.108 1.00 88.81 339 ASN A C 1
ATOM 2644 O O . ASN A 1 339 ? 14.527 -15.126 -4.457 1.00 88.81 339 ASN A O 1
ATOM 2648 N N . PHE A 1 340 ? 14.413 -13.117 -5.481 1.00 88.62 340 PHE A N 1
ATOM 2649 C CA . PHE A 1 340 ? 12.958 -13.075 -5.605 1.00 88.62 340 PHE A CA 1
ATOM 2650 C C . PHE A 1 340 ? 12.567 -13.742 -6.919 1.00 88.62 340 PHE A C 1
ATOM 2652 O O . PHE A 1 340 ? 13.238 -13.517 -7.934 1.00 88.62 340 PHE A O 1
ATOM 2659 N N . PHE A 1 341 ? 11.485 -14.507 -6.904 1.00 91.06 341 PHE A N 1
ATOM 2660 C CA . PHE A 1 341 ? 10.841 -15.080 -8.074 1.00 91.06 341 PHE A CA 1
ATOM 2661 C C . PHE A 1 341 ? 9.381 -14.655 -8.099 1.00 91.06 341 PHE A C 1
ATOM 2663 O O . PHE A 1 341 ? 8.692 -14.703 -7.081 1.00 91.06 341 PHE A O 1
ATOM 2670 N N . HIS A 1 342 ? 8.927 -14.299 -9.290 1.00 89.44 342 HIS A N 1
ATOM 2671 C CA . HIS A 1 342 ? 7.528 -14.086 -9.607 1.00 89.44 342 HIS A CA 1
ATOM 2672 C C . HIS A 1 342 ? 7.236 -14.931 -10.842 1.00 89.44 342 HIS A C 1
ATOM 2674 O O . HIS A 1 342 ? 7.982 -14.886 -11.828 1.00 89.44 342 HIS A O 1
ATOM 2680 N N . VAL A 1 343 ? 6.175 -15.722 -10.754 1.00 90.81 343 VAL A N 1
ATOM 2681 C CA . VAL A 1 343 ? 5.716 -16.646 -11.786 1.00 90.81 343 VAL A CA 1
ATOM 2682 C C . VAL A 1 343 ? 4.256 -16.349 -12.065 1.00 90.81 343 VAL A C 1
ATOM 2684 O O . VAL A 1 343 ? 3.447 -16.254 -11.145 1.00 90.81 343 VAL A O 1
ATOM 2687 N N . GLU A 1 344 ? 3.923 -16.235 -13.339 1.00 88.38 344 GLU A N 1
ATOM 2688 C CA . GLU A 1 344 ? 2.591 -15.923 -13.818 1.00 88.38 344 GLU A CA 1
ATOM 2689 C C . GLU A 1 344 ? 2.082 -17.027 -14.751 1.00 88.38 344 GLU A C 1
ATOM 2691 O O . GLU A 1 344 ? 2.836 -17.594 -15.542 1.00 88.38 344 GLU A O 1
ATOM 2696 N N . VAL A 1 345 ? 0.779 -17.303 -14.692 1.00 86.12 345 VAL A N 1
ATOM 2697 C CA . VAL A 1 345 ? 0.052 -18.098 -15.683 1.00 86.12 345 VAL A CA 1
ATOM 2698 C C . VAL A 1 345 ? -1.124 -17.279 -16.192 1.00 86.12 345 VAL A C 1
ATOM 2700 O O . VAL A 1 345 ? -1.996 -16.897 -15.413 1.00 86.12 345 VAL A O 1
ATOM 2703 N N . ASN A 1 346 ? -1.188 -17.037 -17.500 1.00 82.38 346 ASN A N 1
ATOM 2704 C CA . ASN A 1 346 ? -2.313 -16.313 -18.098 1.00 82.38 346 ASN A CA 1
ATOM 2705 C C . ASN A 1 346 ? -3.477 -17.242 -18.499 1.00 82.38 346 ASN A C 1
ATOM 2707 O O . ASN A 1 346 ? -3.389 -18.467 -18.428 1.00 82.38 346 ASN A O 1
ATOM 2711 N N . SER A 1 347 ? -4.565 -16.656 -19.005 1.00 79.44 347 SER A N 1
ATOM 2712 C CA . SER A 1 347 ? -5.805 -17.358 -19.396 1.00 79.44 347 SER A CA 1
ATOM 2713 C C . SER A 1 347 ? -5.664 -18.388 -20.526 1.00 79.44 347 SER A C 1
ATOM 2715 O O . SER A 1 347 ? -6.613 -19.111 -20.825 1.00 79.44 347 SER A O 1
ATOM 2717 N N . ARG A 1 348 ? -4.495 -18.474 -21.174 1.00 78.12 348 ARG A N 1
ATOM 2718 C CA . ARG A 1 348 ? -4.159 -19.520 -22.156 1.00 78.12 348 ARG A CA 1
ATOM 2719 C C . ARG A 1 348 ? -3.315 -20.645 -21.554 1.00 78.12 348 ARG A C 1
ATOM 2721 O O . ARG A 1 348 ? -2.884 -21.520 -22.299 1.00 78.12 348 ARG A O 1
ATOM 2728 N N . GLY A 1 349 ? -3.043 -20.590 -20.250 1.00 76.75 349 GLY A N 1
ATOM 2729 C CA . GLY A 1 349 ? -2.148 -21.507 -19.553 1.00 76.75 349 GLY A CA 1
ATOM 2730 C C . GLY A 1 349 ? -0.664 -21.298 -19.869 1.00 76.75 349 GLY A C 1
ATOM 2731 O O . GLY A 1 349 ? 0.163 -22.126 -19.501 1.00 76.75 349 GLY A O 1
ATOM 2732 N N . ALA A 1 350 ? -0.310 -20.214 -20.566 1.00 79.75 350 ALA A N 1
ATOM 2733 C CA . ALA A 1 350 ? 1.079 -19.882 -20.848 1.00 79.75 350 ALA A CA 1
ATOM 2734 C C . ALA A 1 350 ? 1.747 -19.362 -19.573 1.00 79.75 350 ALA A C 1
ATOM 2736 O O . ALA A 1 350 ? 1.245 -18.411 -18.969 1.00 79.75 350 ALA A O 1
ATOM 2737 N N . VAL A 1 351 ? 2.863 -19.990 -19.197 1.00 82.00 351 VAL A N 1
ATOM 2738 C CA . VAL A 1 351 ? 3.636 -19.628 -18.007 1.00 82.00 351 VAL A CA 1
ATOM 2739 C C . VAL A 1 351 ? 4.770 -18.673 -18.373 1.00 82.00 351 VAL A C 1
ATOM 2741 O O . VAL A 1 351 ? 5.522 -18.914 -19.322 1.00 82.00 351 VAL A O 1
ATOM 2744 N N . SER A 1 352 ? 4.894 -17.596 -17.607 1.00 80.44 352 SER A N 1
ATOM 2745 C CA . SER A 1 352 ? 5.995 -16.633 -17.645 1.00 80.44 352 SER A CA 1
ATOM 2746 C C . SER A 1 352 ? 6.594 -16.477 -16.251 1.00 80.44 352 SER A C 1
ATOM 2748 O O . SER A 1 352 ? 5.946 -16.731 -15.239 1.00 80.44 352 SER A O 1
ATOM 2750 N N . TRP A 1 353 ? 7.868 -16.101 -16.175 1.00 83.62 353 TRP A N 1
ATOM 2751 C CA . TRP A 1 353 ? 8.519 -15.822 -14.901 1.00 83.62 353 TRP A CA 1
ATOM 2752 C C . TRP A 1 353 ? 9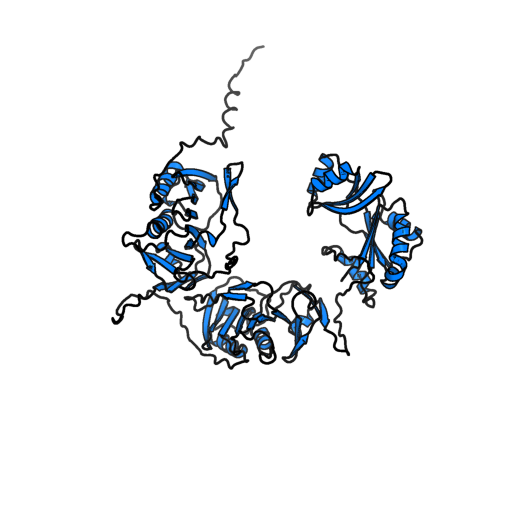.684 -14.860 -15.085 1.00 83.62 353 TRP A C 1
ATOM 2754 O O . TRP A 1 353 ? 10.344 -14.829 -16.126 1.00 83.62 353 TRP A O 1
ATOM 2764 N N . TYR A 1 354 ? 10.002 -14.126 -14.026 1.00 82.62 354 TYR A N 1
ATOM 2765 C CA . TYR A 1 354 ? 11.281 -13.439 -13.908 1.00 82.62 354 TYR A CA 1
ATOM 2766 C C . TYR A 1 354 ? 11.813 -13.561 -12.477 1.00 82.62 354 TYR A C 1
ATOM 2768 O O . TYR A 1 354 ? 11.246 -14.216 -11.605 1.00 82.62 354 TYR A O 1
ATOM 2776 N N . SER A 1 355 ? 13.003 -13.009 -12.257 1.00 82.38 355 SER A N 1
ATOM 2777 C CA . SER A 1 355 ? 13.663 -13.066 -10.954 1.00 82.38 355 SER A CA 1
ATOM 2778 C C . SER A 1 355 ? 14.669 -11.940 -10.783 1.00 82.38 355 SER A C 1
ATOM 2780 O O . SER A 1 355 ? 15.271 -11.479 -11.758 1.00 82.38 355 SER A O 1
ATOM 2782 N N . SER A 1 356 ? 14.892 -11.530 -9.537 1.00 78.81 356 SER A N 1
ATOM 2783 C CA . SER A 1 356 ? 15.877 -10.508 -9.175 1.00 78.81 356 SER A CA 1
ATOM 2784 C C . SER A 1 356 ? 16.744 -10.971 -8.004 1.00 78.81 356 SER A C 1
ATOM 2786 O O . SER A 1 356 ? 16.249 -11.625 -7.091 1.00 78.81 356 SER A O 1
ATOM 2788 N N . GLU A 1 357 ? 18.048 -10.669 -8.028 1.00 80.44 357 GLU A N 1
ATOM 2789 C CA . GLU A 1 357 ? 18.934 -10.991 -6.899 1.00 80.44 357 GLU A CA 1
ATOM 2790 C C . GLU A 1 357 ? 18.557 -10.158 -5.669 1.00 80.44 357 GLU A C 1
ATOM 2792 O O . GLU A 1 357 ? 18.348 -8.946 -5.767 1.00 80.44 357 GLU A O 1
ATOM 2797 N N . SER A 1 358 ? 18.524 -10.808 -4.507 1.00 75.38 358 SER A N 1
ATOM 2798 C CA . SER A 1 358 ? 18.113 -10.205 -3.243 1.00 75.38 358 SER A CA 1
ATOM 2799 C C . SER A 1 358 ? 19.164 -10.364 -2.159 1.00 75.38 358 SER A C 1
ATOM 2801 O O . SER A 1 358 ? 19.926 -11.330 -2.122 1.00 75.38 358 SER A O 1
ATOM 2803 N N . THR A 1 359 ? 19.192 -9.383 -1.262 1.00 67.19 359 THR A N 1
ATOM 2804 C CA . THR A 1 359 ? 20.011 -9.392 -0.049 1.00 67.19 359 THR A CA 1
ATOM 2805 C C . THR A 1 359 ? 19.274 -9.956 1.164 1.00 67.19 359 THR A C 1
ATOM 2807 O O . THR A 1 359 ? 19.929 -10.250 2.162 1.00 67.19 359 THR A O 1
ATOM 2810 N N . ASP A 1 360 ? 17.951 -10.125 1.090 1.00 62.72 360 ASP A N 1
ATOM 2811 C CA . ASP A 1 360 ? 17.151 -10.681 2.181 1.00 62.72 360 ASP A CA 1
ATOM 2812 C C . ASP A 1 360 ? 17.155 -12.212 2.103 1.00 62.72 360 ASP A C 1
ATOM 2814 O O . ASP A 1 360 ? 16.396 -12.827 1.360 1.00 62.72 360 ASP A O 1
ATOM 2818 N N . SER A 1 361 ? 18.054 -12.824 2.877 1.00 54.44 361 SER A N 1
ATOM 2819 C CA . SER A 1 361 ? 18.319 -14.269 2.891 1.00 54.44 361 SER A CA 1
ATOM 2820 C C . SER A 1 361 ? 17.568 -15.036 3.989 1.00 54.44 361 SER A C 1
ATOM 2822 O O . SER A 1 361 ? 18.021 -16.095 4.423 1.00 54.44 361 SER A O 1
ATOM 2824 N N . SER A 1 362 ? 16.489 -14.472 4.537 1.00 54.78 362 SER A N 1
ATOM 2825 C CA . SER A 1 362 ? 15.691 -15.130 5.576 1.00 54.78 362 SER A CA 1
ATOM 2826 C C . SER A 1 362 ? 14.254 -14.617 5.593 1.00 54.78 362 SER A C 1
ATOM 2828 O O . SER A 1 362 ? 13.975 -13.560 6.163 1.00 54.78 362 SER A O 1
ATOM 2830 N N . GLN A 1 363 ? 13.331 -15.396 5.035 1.00 65.12 363 GLN A N 1
ATOM 2831 C CA . GLN A 1 363 ? 11.917 -15.306 5.392 1.00 65.12 363 GLN A CA 1
ATOM 2832 C C . GLN A 1 363 ? 11.522 -16.647 6.013 1.00 65.12 363 GLN A C 1
ATOM 2834 O O . GLN A 1 363 ? 11.653 -17.689 5.377 1.00 65.12 363 GLN A O 1
ATOM 2839 N N . GLU A 1 364 ? 11.104 -16.622 7.282 1.00 76.62 364 GLU A N 1
ATOM 2840 C CA . GLU A 1 364 ? 10.506 -17.773 7.970 1.00 76.62 364 GLU A CA 1
ATOM 2841 C C . GLU A 1 364 ? 9.098 -18.001 7.394 1.00 76.62 364 GLU A C 1
ATOM 2843 O O . GLU A 1 364 ? 8.094 -17.609 7.989 1.00 76.62 364 GLU A O 1
ATOM 2848 N N . ALA A 1 365 ? 9.048 -18.576 6.195 1.00 88.31 365 ALA A N 1
ATOM 2849 C CA . ALA A 1 365 ? 7.840 -18.863 5.433 1.00 88.31 365 ALA A CA 1
ATOM 2850 C C . ALA A 1 365 ? 7.786 -20.360 5.073 1.00 88.31 365 ALA A C 1
ATOM 2852 O O . ALA A 1 365 ? 8.843 -20.990 4.973 1.00 88.31 365 ALA A O 1
ATOM 2853 N N . PRO A 1 366 ? 6.585 -20.937 4.889 1.00 91.75 366 PRO A N 1
ATOM 2854 C CA . PRO A 1 366 ? 6.425 -22.310 4.426 1.00 91.75 366 PRO A CA 1
ATOM 2855 C C . PRO A 1 366 ? 6.973 -22.478 3.007 1.00 91.75 366 PRO A C 1
ATOM 2857 O O . PRO A 1 366 ? 7.141 -21.509 2.254 1.00 91.75 366 PRO A O 1
ATOM 2860 N N . HIS A 1 367 ? 7.223 -23.726 2.631 1.00 95.00 367 HIS A N 1
ATOM 2861 C CA . HIS A 1 367 ? 7.617 -24.054 1.271 1.00 95.00 367 HIS A CA 1
ATOM 2862 C C . HIS A 1 367 ? 6.404 -23.865 0.338 1.00 95.00 367 HIS A C 1
ATOM 2864 O O . HIS A 1 367 ? 5.319 -24.336 0.680 1.00 95.00 367 HIS A O 1
ATOM 2870 N N . PRO A 1 368 ? 6.527 -23.225 -0.845 1.00 95.44 368 PRO A N 1
ATOM 2871 C CA . PRO A 1 368 ? 5.372 -22.890 -1.683 1.00 95.44 368 PRO A CA 1
ATOM 2872 C C . PRO A 1 368 ? 4.415 -24.056 -1.945 1.00 95.44 368 PRO A C 1
ATOM 2874 O O . PRO A 1 368 ? 3.213 -23.903 -1.748 1.00 95.44 368 PRO A O 1
ATOM 2877 N N . LEU A 1 369 ? 4.941 -25.241 -2.279 1.00 94.62 369 LEU A N 1
ATOM 2878 C CA . LEU A 1 369 ? 4.139 -26.447 -2.533 1.00 94.62 369 LEU A CA 1
ATOM 2879 C C . LEU A 1 369 ? 3.193 -26.836 -1.376 1.00 94.62 369 LEU A C 1
ATOM 2881 O O . LEU A 1 369 ? 2.140 -27.409 -1.636 1.00 94.62 369 LEU A O 1
ATOM 2885 N N . GLU A 1 370 ? 3.532 -26.509 -0.122 1.00 91.94 370 GLU A N 1
ATOM 2886 C CA . GLU A 1 370 ? 2.686 -26.790 1.049 1.00 91.94 370 GLU A CA 1
ATOM 2887 C C . GLU A 1 370 ? 1.380 -25.984 0.978 1.00 91.94 370 GLU A C 1
ATOM 2889 O O . GLU A 1 370 ? 0.297 -26.538 1.130 1.00 91.94 370 GLU A O 1
ATOM 2894 N N . LEU A 1 371 ? 1.464 -24.686 0.664 1.00 92.81 371 LEU A N 1
ATOM 2895 C CA . LEU A 1 371 ? 0.286 -23.824 0.523 1.00 92.81 371 LEU A CA 1
ATOM 2896 C C . LEU A 1 371 ? -0.448 -24.047 -0.802 1.00 92.81 371 LEU A C 1
ATOM 2898 O O . LEU A 1 371 ? -1.675 -23.974 -0.843 1.00 92.81 371 LEU A O 1
ATOM 2902 N N . LEU A 1 372 ? 0.280 -24.342 -1.882 1.00 95.25 372 LEU A N 1
ATOM 2903 C CA . LEU A 1 372 ? -0.317 -24.627 -3.188 1.00 95.25 372 LEU A CA 1
ATOM 2904 C C . LEU A 1 372 ? -1.201 -25.881 -3.130 1.00 95.25 372 LEU A C 1
ATOM 2906 O O . LEU A 1 372 ? -2.358 -25.811 -3.539 1.00 95.25 372 LEU A O 1
ATOM 2910 N N . GLY A 1 373 ? -0.715 -26.979 -2.539 1.00 92.25 373 GLY A N 1
ATOM 2911 C CA . GLY A 1 373 ? -1.494 -28.213 -2.372 1.00 92.25 373 GLY A CA 1
ATOM 2912 C C . GLY A 1 373 ? -2.711 -28.073 -1.443 1.00 92.25 373 GLY A C 1
ATOM 2913 O O . GLY A 1 373 ? -3.678 -28.824 -1.565 1.00 92.25 373 GLY A O 1
ATOM 2914 N N . GLU A 1 374 ? -2.712 -27.095 -0.536 1.00 92.06 374 GLU A N 1
ATOM 2915 C CA . GLU A 1 374 ? -3.886 -26.747 0.276 1.00 92.06 374 GLU A CA 1
ATOM 2916 C C . GLU A 1 374 ? -4.909 -25.934 -0.536 1.00 92.06 374 GLU A C 1
ATOM 2918 O O . GLU A 1 374 ? -6.104 -26.212 -0.483 1.00 92.06 374 GLU A O 1
ATOM 2923 N N . VAL A 1 375 ? -4.471 -24.992 -1.378 1.00 93.31 375 VAL A N 1
ATOM 2924 C CA . VAL A 1 375 ? -5.380 -24.256 -2.279 1.00 93.31 375 VAL A CA 1
ATOM 2925 C C . VAL A 1 375 ? -6.019 -25.182 -3.327 1.00 93.31 375 VAL A C 1
ATOM 2927 O O . VAL A 1 375 ? -7.207 -25.040 -3.614 1.00 93.31 375 VAL A O 1
ATOM 2930 N N . GLU A 1 376 ? -5.288 -26.172 -3.852 1.00 92.44 376 GLU A N 1
ATOM 2931 C CA . GLU A 1 376 ? -5.825 -27.180 -4.788 1.00 92.44 376 GLU A CA 1
ATOM 2932 C C . GLU A 1 376 ? -6.934 -28.056 -4.188 1.00 92.44 376 GLU A C 1
ATOM 2934 O O . GLU A 1 376 ? -7.814 -28.528 -4.910 1.00 92.44 376 GLU A O 1
ATOM 2939 N N . GLN A 1 377 ? -6.928 -28.269 -2.869 1.00 90.38 377 GLN A N 1
ATOM 2940 C CA . GLN A 1 377 ? -7.962 -29.049 -2.186 1.00 90.38 377 GLN A CA 1
ATOM 2941 C C . GLN A 1 377 ? -9.319 -28.324 -2.122 1.00 90.38 377 GLN A C 1
ATOM 2943 O O . GLN A 1 377 ? -10.340 -28.965 -1.855 1.00 90.38 377 GLN A O 1
ATOM 2948 N N . VAL A 1 378 ? -9.373 -27.011 -2.378 1.00 88.88 378 VAL A N 1
ATOM 2949 C CA . VAL A 1 378 ? -10.625 -26.244 -2.364 1.00 88.88 378 VAL A CA 1
ATOM 2950 C C . VAL A 1 378 ? -11.507 -26.631 -3.554 1.00 88.88 378 VAL A C 1
ATOM 2952 O O . VAL A 1 378 ? -11.246 -26.289 -4.707 1.00 88.88 378 VAL A O 1
ATOM 2955 N N . ARG A 1 379 ? -12.636 -27.290 -3.277 1.00 87.19 379 ARG A N 1
ATOM 2956 C CA . ARG A 1 379 ? -13.578 -27.748 -4.310 1.00 87.19 379 ARG A CA 1
ATOM 2957 C C . ARG A 1 379 ? -14.380 -26.598 -4.924 1.00 87.19 379 ARG A C 1
ATOM 2959 O O . ARG A 1 379 ? -15.528 -26.349 -4.562 1.00 87.19 379 ARG A O 1
ATOM 2966 N N . LEU A 1 380 ? -13.824 -25.960 -5.954 1.00 84.56 380 LEU A N 1
ATOM 2967 C CA . LEU A 1 380 ? -14.432 -24.837 -6.692 1.00 84.56 380 LEU A CA 1
ATOM 2968 C C . LEU A 1 380 ? -15.846 -25.106 -7.257 1.00 84.56 380 LEU A C 1
ATOM 2970 O O . LEU A 1 380 ? -16.580 -24.158 -7.551 1.00 84.56 380 LEU A O 1
ATOM 2974 N N . ARG A 1 381 ? -16.231 -26.384 -7.417 1.00 83.38 381 ARG A N 1
ATOM 2975 C CA . ARG A 1 381 ? -17.586 -26.835 -7.814 1.00 83.38 381 ARG A CA 1
ATOM 2976 C C . ARG A 1 381 ? -18.633 -26.680 -6.714 1.00 83.38 381 ARG A C 1
ATOM 2978 O O . ARG A 1 381 ? -19.806 -26.520 -7.032 1.00 83.38 381 ARG A O 1
ATOM 2985 N N . GLU A 1 382 ? -18.225 -26.766 -5.452 1.00 82.81 382 GLU A N 1
ATOM 2986 C CA . GLU A 1 382 ? -19.118 -26.718 -4.288 1.00 82.81 382 GLU A CA 1
ATOM 2987 C C . GLU A 1 382 ? -19.353 -25.268 -3.814 1.00 82.81 382 GLU A C 1
ATOM 2989 O O . GLU A 1 382 ? -20.307 -24.994 -3.090 1.00 82.81 382 GLU A O 1
ATOM 2994 N N . LEU A 1 383 ? -18.542 -24.314 -4.291 1.00 83.56 383 LEU A N 1
ATOM 2995 C CA . LEU A 1 383 ? -18.693 -22.886 -4.011 1.00 83.56 383 LEU A CA 1
ATOM 2996 C C . LEU A 1 383 ? -19.878 -22.293 -4.791 1.00 83.56 383 LEU A C 1
ATOM 2998 O O . LEU A 1 383 ? -19.820 -22.137 -6.012 1.00 83.56 383 LEU A O 1
ATOM 3002 N N . THR A 1 384 ? -20.943 -21.929 -4.074 1.00 75.06 384 THR A N 1
ATOM 3003 C CA . THR A 1 384 ? -22.242 -21.485 -4.625 1.00 75.06 384 THR A CA 1
ATOM 3004 C C . THR A 1 384 ? -22.333 -19.992 -4.965 1.00 75.06 384 THR A C 1
ATOM 3006 O O . THR A 1 384 ? -23.343 -19.546 -5.506 1.00 75.06 384 THR A O 1
ATOM 3009 N N . PHE A 1 385 ? -21.299 -19.206 -4.664 1.00 72.00 385 PHE A N 1
ATOM 3010 C CA . PHE A 1 385 ? -21.247 -17.756 -4.876 1.00 72.00 385 PHE A CA 1
ATOM 3011 C C . PHE A 1 385 ? -20.270 -17.384 -6.005 1.00 72.00 385 PHE A C 1
ATOM 3013 O O . PHE A 1 385 ? -19.467 -18.201 -6.450 1.00 72.00 385 PHE A O 1
ATOM 3020 N N . GLY A 1 386 ? -20.337 -16.140 -6.488 1.00 66.38 386 GLY A N 1
ATOM 3021 C CA . GLY A 1 386 ? -19.432 -15.639 -7.531 1.00 66.38 386 GLY A CA 1
ATOM 3022 C C . GLY A 1 386 ? -19.728 -16.211 -8.917 1.00 66.38 386 GLY A C 1
ATOM 3023 O O . GLY A 1 386 ? -18.856 -16.818 -9.529 1.00 66.38 386 GLY A O 1
ATOM 3024 N N . GLU A 1 387 ? -20.952 -16.034 -9.422 1.00 76.62 387 GLU A N 1
ATOM 3025 C CA . GLU A 1 387 ? -21.341 -16.450 -10.785 1.00 76.62 387 GLU A CA 1
ATOM 3026 C C . GLU A 1 387 ? -20.484 -15.778 -11.878 1.00 76.62 387 GLU A C 1
ATOM 3028 O O . GLU A 1 387 ? -20.217 -16.370 -12.918 1.00 76.62 387 GLU A O 1
ATOM 3033 N N . GLU A 1 388 ? -19.984 -14.568 -11.611 1.00 79.38 388 GLU A N 1
ATOM 3034 C CA . GLU A 1 388 ? -19.074 -13.802 -12.479 1.00 79.38 388 GLU A CA 1
ATOM 3035 C C . GLU A 1 388 ? -17.595 -14.221 -12.336 1.00 79.38 388 GLU A C 1
ATOM 3037 O O . GLU A 1 388 ? -16.712 -13.662 -12.989 1.00 79.38 388 GLU A O 1
ATOM 3042 N N . GLY A 1 389 ? -17.312 -15.207 -11.482 1.00 87.56 389 GLY A N 1
ATOM 3043 C CA . GLY A 1 389 ? -15.969 -15.667 -11.150 1.00 87.56 389 GLY A CA 1
ATOM 3044 C C . GLY A 1 389 ? -15.616 -15.524 -9.670 1.00 87.56 389 GLY A C 1
ATOM 3045 O O . GLY A 1 389 ? -16.347 -14.926 -8.870 1.00 87.56 389 GLY A O 1
ATOM 3046 N N . LEU A 1 390 ? -14.452 -16.064 -9.319 1.00 90.69 390 LEU A N 1
ATOM 3047 C CA . LEU A 1 390 ? -13.856 -15.991 -7.985 1.00 90.69 390 LEU A CA 1
ATOM 3048 C C . LEU A 1 390 ? -12.487 -15.315 -8.063 1.00 90.69 390 LEU A C 1
ATOM 3050 O O . LEU A 1 390 ? -11.846 -15.322 -9.114 1.00 90.69 390 LEU A O 1
ATOM 3054 N N . TYR A 1 391 ? -12.018 -14.808 -6.931 1.00 90.38 391 TYR A N 1
ATOM 3055 C CA . TYR A 1 391 ? -10.588 -14.692 -6.675 1.00 90.38 391 TYR A CA 1
ATOM 3056 C C . TYR A 1 391 ? -10.212 -15.594 -5.495 1.00 90.38 391 TYR A C 1
ATOM 3058 O O . TYR A 1 391 ? -11.048 -15.872 -4.628 1.00 90.38 391 TYR A O 1
ATOM 3066 N N . ILE A 1 392 ? -8.959 -16.037 -5.480 1.00 93.00 392 ILE A N 1
ATOM 3067 C CA . ILE A 1 392 ? -8.307 -16.647 -4.322 1.00 93.00 392 ILE A CA 1
ATOM 3068 C C . ILE A 1 392 ? -7.024 -15.862 -4.061 1.00 93.00 392 ILE A C 1
ATOM 3070 O O . ILE A 1 392 ? -6.290 -15.549 -4.997 1.00 93.00 392 ILE A O 1
ATOM 3074 N N . GLU A 1 393 ? -6.755 -15.549 -2.802 1.00 94.12 393 GLU A N 1
ATOM 3075 C CA . GLU A 1 393 ? -5.534 -14.878 -2.365 1.00 94.12 393 GLU A CA 1
ATOM 3076 C C . GLU A 1 393 ? -4.970 -15.575 -1.126 1.00 94.12 393 GLU A C 1
ATOM 3078 O O . GLU A 1 393 ? -5.706 -15.880 -0.187 1.00 94.12 393 GLU A O 1
ATOM 3083 N N . VAL A 1 394 ? -3.662 -15.817 -1.121 1.00 94.31 394 VAL A N 1
ATOM 3084 C CA . VAL A 1 394 ? -2.913 -16.324 0.029 1.00 94.31 394 VAL A CA 1
ATOM 3085 C C . VAL A 1 394 ? -1.767 -15.360 0.294 1.00 94.31 394 VAL A C 1
ATOM 3087 O O . VAL A 1 394 ? -0.776 -15.346 -0.436 1.00 94.31 394 VAL A O 1
ATOM 3090 N N . ASP A 1 395 ? -1.903 -14.556 1.345 1.00 88.44 395 ASP A N 1
ATOM 3091 C CA . ASP A 1 395 ? -0.907 -13.564 1.753 1.00 88.44 395 ASP A CA 1
ATOM 3092 C C . ASP A 1 395 ? -0.549 -13.707 3.239 1.00 88.44 395 ASP A C 1
ATOM 3094 O O . ASP A 1 395 ? -1.283 -14.299 4.036 1.00 88.44 395 ASP A O 1
ATOM 3098 N N . LYS A 1 396 ? 0.610 -13.169 3.617 1.00 87.56 396 LYS A N 1
ATOM 3099 C CA . LYS A 1 396 ? 1.158 -13.251 4.974 1.00 87.56 396 LYS A CA 1
ATOM 3100 C C . LYS A 1 396 ? 0.469 -12.280 5.934 1.00 87.56 396 LYS A C 1
ATOM 3102 O O . LYS A 1 396 ? 0.656 -11.066 5.868 1.00 87.56 396 LYS A O 1
ATOM 3107 N N . VAL A 1 397 ? -0.238 -12.817 6.924 1.00 81.81 397 VAL A N 1
ATOM 3108 C CA . VAL A 1 397 ? -0.840 -12.029 8.011 1.00 81.81 397 VAL A CA 1
ATOM 3109 C C . VAL A 1 397 ? -0.124 -12.259 9.341 1.00 81.81 397 VAL A C 1
ATOM 3111 O O . VAL A 1 397 ? 0.351 -13.355 9.641 1.00 81.81 397 VAL A O 1
ATOM 3114 N N . TRP A 1 398 ? -0.074 -11.218 10.172 1.00 78.38 398 TRP A N 1
ATOM 3115 C CA . TRP A 1 398 ? 0.561 -11.239 11.493 1.00 78.38 398 TRP A CA 1
ATOM 3116 C C . TRP A 1 398 ? -0.483 -10.916 12.563 1.00 78.38 398 TRP A C 1
ATOM 3118 O O . TRP A 1 398 ? -1.200 -9.929 12.428 1.00 78.38 398 TRP A O 1
ATOM 3128 N N . ARG A 1 399 ? -0.537 -11.705 13.648 1.00 75.12 399 ARG A N 1
ATOM 3129 C CA . ARG A 1 399 ? -1.413 -11.471 14.819 1.00 75.12 399 ARG A CA 1
ATOM 3130 C C . ARG A 1 399 ? -2.876 -11.149 14.472 1.00 75.12 399 ARG A C 1
ATOM 3132 O O . ARG A 1 399 ? -3.419 -10.128 14.894 1.00 75.12 399 ARG A O 1
ATOM 3139 N N . ALA A 1 400 ? -3.499 -12.012 13.681 1.00 77.50 400 ALA A N 1
ATOM 3140 C CA . ALA A 1 400 ? -4.850 -11.796 13.182 1.00 77.50 400 ALA A CA 1
ATOM 3141 C C . ALA A 1 400 ? -5.930 -12.444 14.074 1.00 77.50 400 ALA A C 1
ATOM 3143 O O . ALA A 1 400 ? -5.683 -13.435 14.765 1.00 77.50 400 ALA A O 1
ATOM 3144 N N . SER A 1 401 ? -7.143 -11.893 14.036 1.00 79.69 401 SER A N 1
ATOM 3145 C CA . SER A 1 401 ? -8.349 -12.463 14.647 1.00 79.69 401 SER A CA 1
ATOM 3146 C C . SER A 1 401 ? -9.492 -12.329 13.648 1.00 79.69 401 SER A C 1
ATOM 3148 O O . SER A 1 401 ? -9.718 -11.235 13.138 1.00 79.69 401 SER A O 1
ATOM 3150 N N . TYR A 1 402 ? -10.205 -13.421 13.389 1.00 81.31 402 TYR A N 1
ATOM 3151 C CA . TYR A 1 402 ? -11.311 -13.485 12.437 1.00 81.31 402 TYR A CA 1
ATOM 3152 C C . TYR A 1 402 ? -12.544 -14.005 13.167 1.00 81.31 402 TYR A C 1
ATOM 3154 O O . TYR A 1 402 ? -12.535 -15.126 13.670 1.00 81.31 402 TYR A O 1
ATOM 3162 N N . ASP A 1 403 ? -13.577 -13.171 13.255 1.00 75.75 403 ASP A N 1
ATOM 3163 C CA . ASP A 1 403 ? -14.853 -13.502 13.887 1.00 75.75 403 ASP A CA 1
ATOM 3164 C C . ASP A 1 403 ? -15.917 -13.665 12.796 1.00 75.75 403 ASP A C 1
ATOM 3166 O O . ASP A 1 403 ? -16.331 -12.684 12.166 1.00 75.75 403 ASP A O 1
ATOM 3170 N N . GLY A 1 404 ? -16.336 -14.914 12.588 1.00 67.25 404 GLY A N 1
ATOM 3171 C CA . GLY A 1 404 ? -17.347 -15.329 11.618 1.00 67.25 404 GLY A CA 1
ATOM 3172 C C . GLY A 1 404 ? -18.722 -14.716 11.866 1.00 67.25 404 GLY A C 1
ATOM 3173 O O . GLY A 1 404 ? -19.547 -14.667 10.961 1.00 67.25 404 GLY A O 1
ATOM 3174 N N . ARG A 1 405 ? -18.976 -14.186 13.069 1.00 68.44 405 ARG A N 1
ATOM 3175 C CA . ARG A 1 405 ? -20.233 -13.499 13.402 1.00 68.44 405 ARG A CA 1
ATOM 3176 C C . ARG A 1 405 ? -20.234 -12.028 13.007 1.00 68.44 405 ARG A C 1
ATOM 3178 O O . ARG A 1 405 ? -21.301 -11.417 13.008 1.00 68.44 405 ARG A O 1
ATOM 3185 N N . LEU A 1 406 ? -19.059 -11.433 12.776 1.00 55.16 406 LEU A N 1
ATOM 3186 C CA . LEU A 1 406 ? -18.929 -9.981 12.659 1.00 55.16 406 LEU A CA 1
ATOM 3187 C C . LEU A 1 406 ? -18.882 -9.482 11.215 1.00 55.16 406 LEU A C 1
ATOM 3189 O O . LEU A 1 406 ? -19.650 -8.577 10.910 1.00 55.16 406 LEU A O 1
ATOM 3193 N N . ASN A 1 407 ? -17.988 -9.993 10.352 1.00 51.84 407 ASN A N 1
ATOM 3194 C CA . ASN A 1 407 ? -17.778 -9.375 9.024 1.00 51.84 407 ASN A CA 1
ATOM 3195 C C . ASN A 1 407 ? -17.350 -10.292 7.858 1.00 51.84 407 ASN A C 1
ATOM 3197 O O . ASN A 1 407 ? -17.523 -9.875 6.720 1.00 51.84 407 ASN A O 1
ATOM 3201 N N . ASN A 1 408 ? -16.798 -11.488 8.085 1.00 68.88 408 ASN A N 1
ATOM 3202 C CA . ASN A 1 408 ? -16.442 -12.443 7.022 1.00 68.88 408 ASN A CA 1
ATOM 3203 C C . ASN A 1 408 ? -16.672 -13.858 7.547 1.00 68.88 408 ASN A C 1
ATOM 3205 O O . ASN A 1 408 ? -16.226 -14.138 8.659 1.00 68.88 408 ASN A O 1
ATOM 3209 N N . ASP A 1 409 ? -17.278 -14.747 6.757 1.00 84.69 409 ASP A N 1
ATOM 3210 C CA . ASP A 1 409 ? -17.350 -16.162 7.130 1.00 84.69 409 ASP A CA 1
ATOM 3211 C C . ASP A 1 409 ? -15.924 -16.730 7.272 1.00 84.69 409 ASP A C 1
ATOM 3213 O O . ASP A 1 409 ? -14.989 -16.328 6.565 1.00 84.69 409 ASP A O 1
ATOM 3217 N N . VAL A 1 410 ? -15.742 -17.671 8.195 1.00 89.69 410 VAL A N 1
ATOM 3218 C CA . VAL A 1 410 ? -14.448 -18.311 8.452 1.00 89.69 410 VAL A CA 1
ATOM 3219 C C . VAL A 1 410 ? -14.618 -19.819 8.344 1.00 89.69 410 VAL A C 1
ATOM 3221 O O . VAL A 1 410 ? -15.621 -20.361 8.800 1.00 89.69 410 VAL A O 1
ATOM 3224 N N . PHE A 1 411 ? -13.645 -20.508 7.753 1.00 91.94 411 PHE A N 1
ATOM 3225 C CA . PHE A 1 411 ? -13.683 -21.958 7.570 1.00 91.94 411 PHE A CA 1
ATOM 3226 C C . PHE A 1 411 ? -12.343 -22.612 7.921 1.00 91.94 411 PHE A C 1
ATOM 3228 O O . PHE A 1 411 ? -11.281 -22.006 7.770 1.00 91.94 411 PHE A O 1
ATOM 3235 N N . VAL A 1 412 ? -12.385 -23.882 8.322 1.00 93.50 412 VAL A N 1
ATOM 3236 C CA . VAL A 1 412 ? -11.243 -24.795 8.208 1.00 93.50 412 VAL A CA 1
ATOM 3237 C C . VAL A 1 412 ? -11.384 -25.625 6.936 1.00 93.50 412 VAL A C 1
ATOM 3239 O O . VAL A 1 412 ? -12.465 -26.137 6.638 1.00 93.50 412 VAL A O 1
ATOM 3242 N N . LEU A 1 413 ? -10.290 -25.767 6.192 1.00 92.50 413 LEU A N 1
ATOM 3243 C CA . LEU A 1 413 ? -10.170 -26.744 5.120 1.00 92.50 413 LEU A CA 1
ATOM 3244 C C . LEU A 1 413 ? -9.789 -28.096 5.722 1.00 92.50 413 LEU A C 1
ATOM 3246 O O . LEU A 1 413 ? -8.751 -28.223 6.371 1.00 92.50 413 LEU A O 1
ATOM 3250 N N . LYS A 1 414 ? -10.636 -29.103 5.509 1.00 87.69 414 LYS A N 1
ATOM 3251 C CA . LYS A 1 414 ? -10.424 -30.471 5.984 1.00 87.69 414 LYS A CA 1
ATOM 3252 C C . LYS A 1 414 ? -10.865 -31.471 4.922 1.00 87.69 414 LYS A C 1
ATOM 3254 O O . LYS A 1 414 ? -12.031 -31.479 4.530 1.00 87.69 414 LYS A O 1
ATOM 3259 N N . ASP A 1 415 ? -9.943 -32.303 4.438 1.00 84.62 415 ASP A N 1
ATOM 3260 C CA . ASP A 1 415 ? -10.197 -33.301 3.384 1.00 84.62 415 ASP A CA 1
ATOM 3261 C C . ASP A 1 415 ? -10.885 -32.690 2.130 1.00 84.62 415 ASP A C 1
ATOM 3263 O O . ASP A 1 415 ? -11.837 -33.237 1.552 1.00 84.62 415 ASP A O 1
ATOM 3267 N N . GLY A 1 416 ? -10.452 -31.482 1.746 1.00 81.88 416 GLY A N 1
ATOM 3268 C CA . GLY A 1 416 ? -11.042 -30.673 0.671 1.00 81.88 416 GLY A CA 1
ATOM 3269 C C . GLY A 1 416 ? -12.459 -30.138 0.930 1.00 81.88 416 GLY A C 1
ATOM 3270 O O . GLY A 1 416 ? -13.126 -29.695 -0.002 1.00 81.88 416 GLY A O 1
ATOM 3271 N N . SER A 1 417 ? -12.947 -30.208 2.168 1.00 85.19 417 SER A N 1
ATOM 3272 C CA . SER A 1 417 ? -14.261 -29.706 2.591 1.00 85.19 417 SER A CA 1
ATOM 3273 C C . SER A 1 417 ? -14.084 -28.463 3.465 1.00 85.19 417 SER A C 1
ATOM 3275 O O . SER A 1 417 ? -13.171 -28.416 4.288 1.00 85.19 417 SER A O 1
ATOM 3277 N N . LEU A 1 418 ? -14.956 -27.464 3.308 1.00 89.25 418 LEU A N 1
ATOM 3278 C CA . LEU A 1 418 ? -14.959 -26.258 4.140 1.00 89.25 418 LEU A CA 1
ATOM 3279 C C . LEU A 1 418 ? -15.906 -26.456 5.329 1.00 89.25 418 LEU A C 1
ATOM 3281 O O . LEU A 1 418 ? -17.119 -26.532 5.140 1.00 89.25 418 LEU A O 1
ATOM 3285 N N . LEU A 1 419 ? -15.363 -26.544 6.544 1.00 89.25 419 LEU A N 1
ATOM 3286 C CA . LEU A 1 419 ? -16.152 -26.621 7.779 1.00 89.25 419 LEU A CA 1
ATOM 3287 C C . LEU A 1 419 ? -16.184 -25.239 8.445 1.00 89.25 419 LEU A C 1
ATOM 3289 O O . LEU A 1 419 ? -15.117 -24.645 8.615 1.00 89.25 419 LEU A O 1
ATOM 3293 N N . PRO A 1 420 ? -17.362 -24.699 8.798 1.00 88.25 420 PRO A N 1
ATOM 3294 C CA . PRO A 1 420 ? -17.476 -23.329 9.278 1.00 88.25 420 PRO A CA 1
ATOM 3295 C C . PRO A 1 420 ? -16.923 -23.162 10.701 1.00 88.25 420 PRO A C 1
ATOM 3297 O O . PRO A 1 420 ? -17.007 -24.049 11.556 1.00 88.25 420 PRO A O 1
ATOM 3300 N N . LEU A 1 421 ? -16.346 -21.988 10.936 1.00 85.50 421 LEU A N 1
ATOM 3301 C CA . LEU A 1 421 ? -15.785 -21.537 12.199 1.00 85.50 421 LEU A CA 1
ATOM 3302 C C . LEU A 1 421 ? -16.506 -20.262 12.634 1.00 85.50 421 LEU A C 1
ATOM 3304 O O . LEU A 1 421 ? -16.667 -19.321 11.862 1.00 85.50 421 LEU A O 1
ATOM 3308 N N . GLU A 1 422 ? -16.900 -20.210 13.901 1.00 84.62 422 GLU A N 1
ATOM 3309 C CA . GLU A 1 422 ? -17.451 -19.000 14.509 1.00 84.62 422 GLU A CA 1
ATOM 3310 C C . GLU A 1 422 ? -16.347 -17.969 14.776 1.00 84.62 422 GLU A C 1
ATOM 3312 O O . GLU A 1 422 ? -16.570 -16.772 14.619 1.00 84.62 422 GLU A O 1
ATOM 3317 N N . LEU A 1 423 ? -15.151 -18.410 15.187 1.00 81.19 423 LEU A N 1
ATOM 3318 C CA . LEU A 1 423 ? -14.077 -17.508 15.607 1.00 81.19 423 LEU A CA 1
ATOM 3319 C C . LEU A 1 423 ? -12.709 -18.206 15.620 1.00 81.19 423 LEU A C 1
ATOM 3321 O O . LEU A 1 423 ? -12.561 -19.296 16.170 1.00 81.19 423 LEU A O 1
ATOM 3325 N N . VAL A 1 424 ? -11.686 -17.535 15.084 1.00 84.50 424 VAL A N 1
ATOM 3326 C CA . VAL A 1 424 ? -10.270 -17.917 15.215 1.00 84.50 424 VAL A CA 1
ATOM 3327 C C . VAL A 1 424 ? -9.407 -16.710 15.597 1.00 84.50 424 VAL A C 1
ATOM 3329 O O . VAL A 1 424 ? -9.597 -15.605 15.088 1.00 84.50 424 VAL A O 1
ATOM 3332 N N . ARG A 1 425 ? -8.438 -16.900 16.500 1.00 82.69 425 ARG A N 1
ATOM 3333 C CA . ARG A 1 425 ? -7.523 -15.842 16.978 1.00 82.69 425 ARG A CA 1
ATOM 3334 C C . ARG A 1 425 ? -6.087 -16.352 16.996 1.00 82.69 425 ARG A C 1
ATOM 3336 O O . ARG A 1 425 ? -5.850 -17.477 17.421 1.00 82.69 425 ARG A O 1
ATOM 3343 N N . PHE A 1 426 ? -5.122 -15.520 16.612 1.00 81.31 426 PHE A N 1
ATOM 3344 C CA . PHE A 1 426 ? -3.690 -15.827 16.660 1.00 81.31 426 PHE A CA 1
ATOM 3345 C C . PHE A 1 426 ? -2.916 -14.735 17.414 1.00 81.31 426 PHE A C 1
ATOM 3347 O O . PHE A 1 426 ? -2.800 -13.611 16.934 1.00 81.31 426 PHE A O 1
ATOM 3354 N N . SER A 1 427 ? -2.295 -15.068 18.548 1.00 73.38 427 SER A N 1
ATOM 3355 C CA . SER A 1 427 ? -1.329 -14.187 19.241 1.00 73.38 427 SER A CA 1
ATOM 3356 C C . SER A 1 427 ? 0.131 -14.415 18.838 1.00 73.38 427 SER A C 1
ATOM 3358 O O . SER A 1 427 ? 1.012 -13.648 19.244 1.00 73.38 427 SER A O 1
ATOM 3360 N N . SER A 1 428 ? 0.408 -15.455 18.045 1.00 74.56 428 SER A N 1
ATOM 3361 C CA . SER A 1 428 ? 1.764 -15.772 17.593 1.00 74.56 428 SER A CA 1
ATOM 3362 C C . SER A 1 428 ? 2.392 -14.613 16.816 1.00 74.56 428 SER A C 1
ATOM 3364 O O . SER A 1 428 ? 1.727 -13.893 16.074 1.00 74.56 428 SER A O 1
ATOM 3366 N N . ALA A 1 429 ? 3.704 -14.448 16.988 1.00 72.75 429 ALA A N 1
ATOM 3367 C CA . ALA A 1 429 ? 4.512 -13.562 16.158 1.00 72.75 429 ALA A CA 1
ATOM 3368 C C . ALA A 1 429 ? 5.005 -14.243 14.869 1.00 72.75 429 ALA A C 1
ATOM 3370 O O . ALA A 1 429 ? 5.660 -13.577 14.081 1.00 72.75 429 ALA A O 1
ATOM 3371 N N . LYS A 1 430 ? 4.713 -15.535 14.654 1.00 82.44 430 LYS A N 1
ATOM 3372 C CA . LYS A 1 430 ? 4.894 -16.192 13.351 1.00 82.44 430 LYS A CA 1
ATOM 3373 C C . LYS A 1 430 ? 3.830 -15.698 12.356 1.00 82.44 430 LYS A C 1
ATOM 3375 O O . LYS A 1 430 ? 2.696 -15.464 12.790 1.00 82.44 430 LYS A O 1
ATOM 3380 N N . PRO A 1 431 ? 4.143 -15.603 11.053 1.00 84.94 431 PRO A N 1
ATOM 3381 C CA . PRO A 1 431 ? 3.138 -15.322 10.036 1.00 84.94 431 PRO A CA 1
ATOM 3382 C C . PRO A 1 431 ? 2.117 -16.469 9.915 1.00 84.94 431 PRO A C 1
ATOM 3384 O O . PRO A 1 431 ? 2.337 -17.603 10.363 1.00 84.94 431 PRO A O 1
ATOM 3387 N N . ARG A 1 432 ? 0.973 -16.152 9.308 1.00 88.31 432 ARG A N 1
ATOM 3388 C CA . ARG A 1 432 ? -0.052 -17.093 8.838 1.00 88.31 432 ARG A CA 1
ATOM 3389 C C . ARG A 1 432 ? -0.336 -16.815 7.372 1.00 88.31 432 ARG A C 1
ATOM 3391 O O . ARG A 1 432 ? -0.178 -15.681 6.935 1.00 88.31 432 ARG A O 1
ATOM 3398 N N . TYR A 1 433 ? -0.810 -17.835 6.671 1.00 92.06 433 TYR A N 1
ATOM 3399 C CA . TYR A 1 433 ? -1.112 -17.785 5.243 1.00 92.06 433 TYR A CA 1
ATOM 3400 C C . TYR A 1 433 ? -2.563 -18.240 5.019 1.00 92.06 433 TYR A C 1
ATOM 3402 O O . TYR A 1 433 ? -2.794 -19.343 4.527 1.00 92.06 433 TYR A O 1
ATOM 3410 N N . PRO A 1 434 ? -3.555 -17.458 5.490 1.00 92.81 434 PRO A N 1
ATOM 3411 C CA . PRO A 1 434 ? -4.961 -17.744 5.239 1.00 92.81 434 PRO A CA 1
ATOM 3412 C C . PRO A 1 434 ? -5.261 -17.730 3.741 1.00 92.81 434 PRO A C 1
ATOM 3414 O O . PRO A 1 434 ? -4.770 -16.869 3.013 1.00 92.81 434 PRO A O 1
ATOM 3417 N N . ILE A 1 435 ? -6.135 -18.633 3.309 1.00 94.62 435 ILE A N 1
ATOM 3418 C CA . ILE A 1 435 ? -6.663 -18.661 1.949 1.00 94.62 435 ILE A CA 1
ATOM 3419 C C . ILE A 1 435 ? -7.945 -17.826 1.945 1.00 94.62 435 ILE A C 1
ATOM 3421 O O . ILE A 1 435 ? -8.981 -18.248 2.458 1.00 94.62 435 ILE A O 1
ATOM 3425 N N . THR A 1 436 ? -7.884 -16.619 1.396 1.00 92.38 436 THR A N 1
ATOM 3426 C CA . THR A 1 436 ? -9.053 -15.751 1.229 1.00 92.38 436 THR A CA 1
ATOM 3427 C C . THR A 1 436 ? -9.721 -16.065 -0.101 1.00 92.38 436 THR A C 1
ATOM 3429 O O . THR A 1 436 ? -9.051 -16.104 -1.130 1.00 92.38 436 THR A O 1
ATOM 3432 N N . ILE A 1 437 ? -11.036 -16.284 -0.096 1.00 91.69 437 ILE A N 1
ATOM 3433 C CA . ILE A 1 437 ? -11.819 -16.568 -1.305 1.00 91.69 437 ILE A CA 1
ATOM 3434 C C . ILE A 1 437 ? -12.991 -15.599 -1.371 1.00 91.69 437 ILE A C 1
ATOM 3436 O O . ILE A 1 437 ? -13.754 -15.476 -0.416 1.00 91.69 437 ILE A O 1
ATOM 3440 N N . GLY A 1 438 ? -13.175 -14.932 -2.506 1.00 89.19 438 GLY A N 1
ATOM 3441 C CA . GLY A 1 438 ? -14.275 -13.988 -2.685 1.00 89.19 438 GLY A CA 1
ATOM 3442 C C . GLY A 1 438 ? -14.760 -13.890 -4.126 1.00 89.19 438 GLY A C 1
ATOM 3443 O O . GLY A 1 438 ? -14.232 -14.528 -5.038 1.00 89.19 438 GLY A O 1
ATOM 3444 N N . LYS A 1 439 ? -15.808 -13.091 -4.345 1.00 86.06 439 LYS A N 1
ATOM 3445 C CA . LYS A 1 439 ? -16.307 -12.805 -5.700 1.00 86.06 439 LYS A CA 1
ATOM 3446 C C . LYS A 1 439 ? -15.257 -12.032 -6.498 1.00 86.06 439 LYS A C 1
ATOM 3448 O O . LYS A 1 439 ? -14.679 -11.085 -5.973 1.00 86.06 439 LYS A O 1
ATOM 3453 N N . ARG A 1 440 ? -15.090 -12.350 -7.787 1.00 75.25 440 ARG A N 1
ATOM 3454 C CA . ARG A 1 440 ? -14.136 -11.664 -8.682 1.00 75.25 440 ARG A CA 1
ATOM 3455 C C . ARG A 1 440 ? -14.284 -10.134 -8.710 1.00 75.25 440 ARG A C 1
ATOM 3457 O O . ARG A 1 440 ? -13.286 -9.457 -8.884 1.00 75.25 440 ARG A O 1
ATOM 3464 N N . GLY A 1 441 ? -15.493 -9.598 -8.526 1.00 60.66 441 GLY A N 1
ATOM 3465 C CA . GLY A 1 441 ? -15.747 -8.151 -8.454 1.00 60.66 441 GLY A CA 1
ATOM 3466 C C . GLY A 1 441 ? -15.571 -7.504 -7.070 1.00 60.66 441 GLY A C 1
ATOM 3467 O O . GLY A 1 441 ? -15.862 -6.321 -6.937 1.00 60.66 441 GLY A O 1
ATOM 3468 N N . TYR A 1 442 ? -15.156 -8.243 -6.029 1.00 54.12 442 TYR A N 1
ATOM 3469 C CA . TYR A 1 442 ? -14.881 -7.657 -4.704 1.00 54.12 442 TYR A CA 1
ATOM 3470 C C . TYR A 1 442 ? -13.635 -6.784 -4.731 1.00 54.12 442 TYR A C 1
ATOM 3472 O O . TYR A 1 442 ? -13.627 -5.662 -4.231 1.00 54.12 442 TYR A O 1
ATOM 3480 N N . HIS A 1 443 ? -12.592 -7.315 -5.353 1.00 45.38 443 HIS A N 1
ATOM 3481 C CA . HIS A 1 443 ? -11.458 -6.530 -5.761 1.00 45.38 443 HIS A CA 1
ATOM 3482 C C . HIS A 1 443 ? -11.690 -6.098 -7.197 1.00 45.38 443 HIS A C 1
ATOM 3484 O O . HIS A 1 443 ? -11.985 -6.939 -8.045 1.00 45.38 443 HIS A O 1
ATOM 3490 N N . ASN A 1 444 ? -11.501 -4.815 -7.506 1.00 37.31 444 ASN A N 1
ATOM 3491 C CA . ASN A 1 444 ? -11.237 -4.474 -8.899 1.00 37.31 444 ASN A CA 1
ATOM 3492 C C . ASN A 1 444 ? -9.920 -5.162 -9.248 1.00 37.31 444 ASN A C 1
ATOM 3494 O O . ASN A 1 444 ? -8.864 -4.728 -8.790 1.00 37.31 444 ASN A O 1
ATOM 3498 N N . VAL A 1 445 ? -9.999 -6.267 -9.994 1.00 40.41 445 VAL A N 1
ATOM 3499 C CA . VAL A 1 445 ? -8.828 -6.976 -10.508 1.00 40.41 445 VAL A CA 1
ATOM 3500 C C . VAL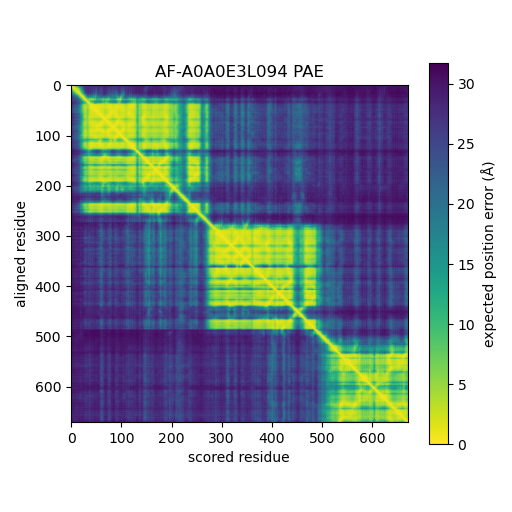 A 1 445 ? -8.251 -6.108 -11.613 1.00 40.41 445 VAL A C 1
ATOM 3502 O O . VAL A 1 445 ? -8.521 -6.312 -12.798 1.00 40.41 445 VAL A O 1
ATOM 3505 N N . LEU A 1 446 ? -7.485 -5.096 -11.212 1.00 37.28 446 LEU A N 1
ATOM 3506 C CA . LEU A 1 446 ? -6.657 -4.346 -12.131 1.00 37.28 446 LEU A CA 1
ATOM 3507 C C . LEU A 1 446 ? -5.517 -5.288 -12.525 1.00 37.28 446 LEU A C 1
ATOM 3509 O O . LEU A 1 446 ? -4.454 -5.284 -11.912 1.00 37.28 446 LEU A O 1
ATOM 3513 N N . VAL A 1 447 ? -5.767 -6.137 -13.527 1.00 41.06 447 VAL A N 1
ATOM 3514 C CA . VAL A 1 447 ? -4.704 -6.851 -14.237 1.00 41.06 447 VAL A CA 1
ATOM 3515 C C . VAL A 1 447 ? -3.958 -5.797 -15.045 1.00 41.06 447 VAL A C 1
ATOM 3517 O O . VAL A 1 447 ? -4.168 -5.630 -16.246 1.00 41.06 447 VAL A O 1
ATOM 3520 N N . LYS A 1 448 ? -3.090 -5.046 -14.364 1.00 37.94 448 LYS A N 1
ATOM 3521 C CA . LYS A 1 448 ? -1.934 -4.473 -15.029 1.00 37.94 448 LYS A CA 1
ATOM 3522 C C . LYS A 1 448 ? -1.064 -5.663 -15.383 1.00 37.94 448 LYS A C 1
ATOM 3524 O O . LYS A 1 448 ? -0.252 -6.086 -14.568 1.00 37.94 448 LYS A O 1
ATOM 3529 N N . GLU A 1 449 ? -1.246 -6.197 -16.593 1.00 35.00 449 GLU A N 1
ATOM 3530 C CA . GLU A 1 449 ? -0.141 -6.887 -17.250 1.00 35.00 449 GLU A CA 1
ATOM 3531 C C . GLU A 1 449 ? 1.020 -5.884 -17.215 1.00 35.00 449 GLU A C 1
ATOM 3533 O O . GLU A 1 449 ? 1.015 -4.864 -17.916 1.00 35.00 449 GLU A O 1
ATOM 3538 N N . ASN A 1 450 ? 1.980 -6.154 -16.336 1.00 35.91 450 ASN A N 1
ATOM 3539 C CA . ASN A 1 450 ? 3.300 -5.566 -16.303 1.00 35.91 450 ASN A CA 1
ATOM 3540 C C . ASN A 1 450 ? 4.019 -6.119 -17.545 1.00 35.91 450 ASN A C 1
ATOM 3542 O O . ASN A 1 450 ? 4.723 -7.139 -17.610 1.00 35.91 450 ASN A O 1
ATOM 3546 N N . LYS A 1 451 ? 3.629 -5.464 -18.633 1.00 34.31 451 LYS A N 1
ATOM 3547 C CA . LYS A 1 451 ? 3.987 -5.736 -20.002 1.00 34.31 451 LYS A CA 1
ATOM 3548 C C . LYS A 1 451 ? 5.441 -5.308 -20.193 1.00 34.31 451 LYS A C 1
ATOM 3550 O O . LYS A 1 451 ? 5.666 -4.260 -20.764 1.00 34.31 451 LYS A O 1
ATOM 3555 N N . THR A 1 452 ? 6.427 -6.096 -19.767 1.00 31.72 452 THR A N 1
ATOM 3556 C CA . THR A 1 452 ? 7.876 -6.056 -20.129 1.00 31.72 452 THR A CA 1
ATOM 3557 C C . THR A 1 452 ? 8.629 -7.124 -19.350 1.00 31.72 452 THR A C 1
ATOM 3559 O O . THR A 1 452 ? 9.479 -7.802 -19.922 1.00 31.72 452 THR A O 1
ATOM 3562 N N . THR A 1 453 ? 8.302 -7.306 -18.076 1.00 36.53 453 THR A N 1
ATOM 3563 C CA . THR A 1 453 ? 8.680 -8.499 -17.306 1.00 36.53 453 THR A CA 1
ATOM 3564 C C . THR A 1 453 ? 7.857 -9.720 -17.727 1.00 36.53 453 THR A C 1
ATOM 3566 O O . THR A 1 453 ? 8.340 -10.841 -17.582 1.00 36.53 453 THR A O 1
ATOM 3569 N N . GLY A 1 454 ? 6.678 -9.515 -18.336 1.00 34.81 454 GLY A N 1
ATOM 3570 C CA . GLY A 1 454 ? 5.740 -10.609 -18.625 1.00 34.81 454 GLY A CA 1
ATOM 3571 C C . GLY A 1 454 ? 5.127 -11.109 -17.323 1.00 34.81 454 GLY A C 1
ATOM 3572 O O . GLY A 1 454 ? 5.090 -12.311 -17.077 1.00 34.81 454 GLY A O 1
ATOM 3573 N N . GLU A 1 455 ? 4.804 -10.134 -16.485 1.00 35.59 455 GLU A N 1
ATOM 3574 C CA . GLU A 1 455 ? 4.390 -10.206 -15.095 1.00 35.59 455 GLU A CA 1
ATOM 3575 C C . GLU A 1 455 ? 3.014 -9.529 -15.026 1.00 35.59 455 GLU A C 1
ATOM 3577 O O . GLU A 1 455 ? 2.713 -8.668 -15.852 1.00 35.59 455 GLU A O 1
ATOM 3582 N N . SER A 1 456 ? 2.172 -9.857 -14.053 1.00 37.88 456 SER A N 1
ATOM 3583 C CA . SER A 1 456 ? 0.906 -9.152 -13.851 1.00 37.88 456 SER A CA 1
ATOM 3584 C C . SER A 1 456 ? 0.858 -8.646 -12.432 1.00 37.88 456 SER A C 1
ATOM 3586 O O . SER A 1 456 ? 0.679 -9.423 -11.495 1.00 37.88 456 SER A O 1
ATOM 3588 N N . ASP A 1 457 ? 0.976 -7.333 -12.268 1.00 38.47 457 ASP A N 1
ATOM 3589 C CA . ASP A 1 457 ? 0.790 -6.709 -10.969 1.00 38.47 457 ASP A CA 1
ATOM 3590 C C . ASP A 1 457 ? -0.711 -6.609 -10.686 1.00 38.47 457 ASP A C 1
ATOM 3592 O O . ASP A 1 457 ? -1.392 -5.633 -11.023 1.00 38.47 457 ASP A O 1
ATOM 3596 N N . ILE A 1 458 ? -1.248 -7.684 -10.103 1.00 44.22 458 ILE A N 1
ATOM 3597 C CA . ILE A 1 458 ? -2.639 -7.748 -9.669 1.00 44.22 458 ILE A CA 1
ATOM 3598 C C . ILE A 1 458 ? -2.800 -6.874 -8.423 1.00 44.22 458 ILE A C 1
ATOM 3600 O O . ILE A 1 458 ? -2.748 -7.341 -7.275 1.00 44.22 458 ILE A O 1
ATOM 3604 N N . THR A 1 459 ? -3.039 -5.587 -8.656 1.00 38.91 459 THR A N 1
ATOM 3605 C CA . THR A 1 459 ? -3.484 -4.668 -7.613 1.00 38.91 459 THR A CA 1
ATOM 3606 C C . THR A 1 459 ? -4.961 -4.926 -7.334 1.00 38.91 459 THR A C 1
ATOM 3608 O O . THR A 1 459 ? -5.849 -4.444 -8.037 1.00 38.91 459 THR A O 1
ATOM 3611 N N . PHE A 1 460 ? -5.225 -5.694 -6.281 1.00 41.34 460 PHE A N 1
ATOM 3612 C CA . PHE A 1 460 ? -6.560 -5.895 -5.739 1.00 41.34 460 PHE A CA 1
ATOM 3613 C C . PHE A 1 460 ? -6.991 -4.661 -4.930 1.00 41.34 460 PHE A C 1
ATOM 3615 O O . PHE A 1 460 ? -6.650 -4.518 -3.757 1.00 41.34 460 PHE A O 1
ATOM 3622 N N . LEU A 1 461 ? -7.758 -3.753 -5.541 1.00 38.56 461 LEU A N 1
ATOM 3623 C CA . LEU A 1 461 ? -8.355 -2.627 -4.808 1.00 38.56 461 LEU A CA 1
ATOM 3624 C C . LEU A 1 461 ? -9.554 -3.134 -3.989 1.00 38.56 461 LEU A C 1
ATOM 3626 O O . LEU A 1 461 ? -10.506 -3.611 -4.608 1.00 38.56 461 LEU A O 1
ATOM 3630 N N . PRO A 1 462 ? -9.559 -3.059 -2.642 1.00 36.62 462 PRO A N 1
ATOM 3631 C CA . PRO A 1 462 ? -10.671 -3.548 -1.830 1.00 36.62 462 PRO A CA 1
ATOM 3632 C C . PRO A 1 462 ? -11.939 -2.726 -2.086 1.00 36.62 462 PRO A C 1
ATOM 3634 O O . PRO A 1 462 ? -12.037 -1.560 -1.702 1.00 36.62 462 PRO A O 1
ATOM 3637 N N . GLY A 1 463 ? -12.924 -3.344 -2.736 1.00 40.34 463 GLY A N 1
ATOM 3638 C CA . GLY A 1 463 ? -14.272 -2.808 -2.835 1.00 40.34 463 GLY A CA 1
ATOM 3639 C C . GLY A 1 463 ? -14.977 -2.843 -1.480 1.00 40.34 463 GLY A C 1
ATOM 3640 O O . GLY A 1 463 ? -14.629 -3.614 -0.586 1.00 40.34 463 GLY A O 1
ATOM 3641 N N . LYS A 1 464 ? -16.007 -2.013 -1.316 1.00 38.41 464 LYS A N 1
ATOM 3642 C CA . LYS A 1 464 ? -16.904 -2.124 -0.161 1.00 38.41 464 LYS A CA 1
ATOM 3643 C C . LYS A 1 464 ? -17.869 -3.297 -0.372 1.00 38.41 464 LYS A C 1
ATOM 3645 O O . LYS A 1 464 ? -18.488 -3.399 -1.425 1.00 38.41 464 LYS A O 1
ATOM 3650 N N . GLU A 1 465 ? -18.034 -4.122 0.662 1.00 51.28 465 GLU A N 1
ATOM 3651 C CA . GLU A 1 465 ? -19.219 -4.974 0.881 1.00 51.28 465 GLU A CA 1
ATOM 3652 C C . GLU A 1 465 ? -19.527 -6.086 -0.153 1.00 51.28 465 GLU A C 1
ATOM 3654 O O . GLU A 1 465 ? -20.696 -6.410 -0.370 1.00 51.28 465 GLU A O 1
ATOM 3659 N N . ALA A 1 466 ? -18.531 -6.753 -0.753 1.00 54.66 466 ALA A N 1
ATOM 3660 C CA . ALA A 1 466 ? -18.799 -8.044 -1.409 1.00 54.66 466 ALA A CA 1
ATOM 3661 C C . ALA A 1 466 ? -18.398 -9.223 -0.500 1.00 54.66 466 ALA A C 1
ATOM 3663 O O . ALA A 1 466 ? -17.395 -9.136 0.206 1.00 54.66 466 ALA A O 1
ATOM 3664 N N . PRO A 1 467 ? -19.155 -10.339 -0.510 1.00 67.75 467 PRO A N 1
ATOM 3665 C CA . PRO A 1 467 ? -18.856 -11.482 0.340 1.00 67.75 467 PRO A CA 1
ATOM 3666 C C . PRO A 1 467 ? -17.533 -12.136 -0.069 1.00 67.75 467 PRO A C 1
ATOM 3668 O O . PRO A 1 467 ? -17.351 -12.569 -1.216 1.00 67.75 467 PRO A O 1
ATOM 3671 N N . SER A 1 468 ? -16.647 -12.216 0.917 1.00 85.62 468 SER A N 1
ATOM 3672 C CA . SER A 1 468 ? -15.432 -13.020 0.934 1.00 85.62 468 SER A CA 1
ATOM 3673 C C . SER A 1 468 ? -15.423 -13.844 2.217 1.00 85.62 468 SER A C 1
ATOM 3675 O O . SER A 1 468 ? -16.109 -13.505 3.183 1.00 85.62 468 SER A O 1
ATOM 3677 N N . PHE A 1 469 ? -14.662 -14.928 2.226 1.00 88.94 469 PHE A N 1
ATOM 3678 C CA . PHE A 1 469 ? -14.434 -15.714 3.424 1.00 88.94 469 PHE A CA 1
ATOM 3679 C C . PHE A 1 469 ? -12.976 -16.124 3.556 1.00 88.94 469 PHE A C 1
ATOM 3681 O O . PHE A 1 469 ? -12.224 -16.168 2.579 1.00 88.94 469 PHE A O 1
ATOM 3688 N N . THR A 1 470 ? -12.578 -16.423 4.787 1.00 91.94 470 THR A N 1
ATOM 3689 C CA . THR A 1 470 ? -11.203 -16.784 5.128 1.00 91.94 470 THR A CA 1
ATOM 3690 C C . THR A 1 470 ? -11.133 -18.256 5.510 1.00 91.94 470 THR A C 1
ATOM 3692 O O . THR A 1 470 ? -11.800 -18.696 6.444 1.00 91.94 470 THR A O 1
ATOM 3695 N N . VAL A 1 471 ? -10.310 -19.019 4.799 1.00 93.38 471 VAL A N 1
ATOM 3696 C CA . VAL A 1 471 ? -10.087 -20.444 5.041 1.00 93.38 471 VAL A CA 1
ATOM 3697 C C . VAL A 1 471 ? -8.712 -20.658 5.669 1.00 93.38 471 VAL A C 1
ATOM 3699 O O . VAL A 1 471 ? -7.715 -20.083 5.230 1.00 93.38 471 VAL A O 1
ATOM 3702 N N . PHE A 1 472 ? -8.650 -21.514 6.685 1.00 93.12 472 PHE A N 1
ATOM 3703 C CA . PHE A 1 472 ? -7.412 -21.951 7.325 1.00 93.12 472 PHE A CA 1
ATOM 3704 C C . PHE A 1 472 ? -7.181 -23.444 7.123 1.00 93.12 472 PHE A C 1
ATOM 3706 O O . PHE A 1 472 ? -8.119 -24.235 7.165 1.00 93.12 472 PHE A O 1
ATOM 3713 N N . THR A 1 473 ? -5.921 -23.835 6.968 1.00 91.06 473 THR A N 1
ATOM 3714 C CA . THR A 1 473 ? -5.504 -25.244 6.948 1.00 91.06 473 THR A CA 1
ATOM 3715 C C . THR A 1 473 ? -5.519 -25.820 8.371 1.00 91.06 473 THR A C 1
ATOM 3717 O O . THR A 1 473 ? -5.342 -25.071 9.341 1.00 91.06 473 THR A O 1
ATOM 3720 N N . GLU A 1 474 ? -5.691 -27.138 8.540 1.00 89.12 474 GLU A N 1
ATOM 3721 C CA . GLU A 1 474 ? -5.635 -27.760 9.881 1.00 89.12 474 GLU A CA 1
ATOM 3722 C C . GLU A 1 474 ? -4.290 -27.487 10.584 1.00 89.12 474 GLU A C 1
ATOM 3724 O O . GLU A 1 474 ? -4.252 -27.237 11.791 1.00 89.12 474 GLU A O 1
ATOM 3729 N N . GLU A 1 475 ? -3.187 -27.449 9.827 1.00 86.25 475 GLU A N 1
ATOM 3730 C CA . GLU A 1 475 ? -1.870 -27.073 10.346 1.00 86.25 475 GLU A CA 1
ATOM 3731 C C . GLU A 1 475 ? -1.840 -25.620 10.841 1.00 86.25 475 GLU A C 1
ATOM 3733 O O . GLU A 1 475 ? -1.392 -25.367 11.963 1.00 86.25 475 GLU A O 1
ATOM 3738 N N . SER A 1 476 ? -2.385 -24.672 10.071 1.00 85.56 476 SER A N 1
ATOM 3739 C CA . SER A 1 476 ? -2.469 -23.263 10.479 1.00 85.56 476 SER A CA 1
ATOM 3740 C C . SER A 1 476 ? -3.241 -23.097 11.790 1.00 85.56 476 SER A C 1
ATOM 3742 O O . SER A 1 476 ? -2.831 -22.322 12.657 1.00 85.56 476 SER A O 1
ATOM 3744 N N . LEU A 1 477 ? -4.337 -23.846 11.956 1.00 89.00 477 LEU A N 1
ATOM 3745 C CA . LEU A 1 477 ? -5.168 -23.823 13.162 1.00 89.00 477 LEU A CA 1
ATOM 3746 C C . LEU A 1 477 ? -4.551 -24.551 14.358 1.00 89.00 477 LEU A C 1
ATOM 3748 O O . LEU A 1 477 ? -4.887 -24.225 15.495 1.00 89.00 477 LEU A O 1
ATOM 3752 N N . SER A 1 478 ? -3.609 -25.473 14.144 1.00 86.12 478 SER A N 1
ATOM 3753 C CA . SER A 1 478 ? -2.875 -26.115 15.244 1.00 86.12 478 SER A CA 1
ATOM 3754 C C . SER A 1 478 ? -2.076 -25.110 16.092 1.00 86.12 478 SER A C 1
ATOM 3756 O O . SER A 1 478 ? -1.856 -25.329 17.285 1.00 86.12 478 SER A O 1
ATOM 3758 N N . GLU A 1 479 ? -1.699 -23.969 15.500 1.00 83.81 479 GLU A N 1
ATOM 3759 C CA . GLU A 1 479 ? -1.080 -22.835 16.188 1.00 83.81 479 GLU A CA 1
ATOM 3760 C C . GLU A 1 479 ? -2.055 -21.667 16.463 1.00 83.81 479 GLU A C 1
ATOM 3762 O O . GLU A 1 479 ? -1.611 -20.527 16.676 1.00 83.81 479 GLU A O 1
ATOM 3767 N N . ALA A 1 480 ? -3.368 -21.909 16.437 1.00 83.50 480 ALA A N 1
ATOM 3768 C CA . ALA A 1 480 ? -4.347 -20.936 16.896 1.00 83.50 480 ALA A CA 1
ATOM 3769 C C . ALA A 1 480 ? -4.206 -20.688 18.407 1.00 83.50 480 ALA A C 1
ATOM 3771 O O . ALA A 1 480 ? -3.816 -21.551 19.203 1.00 83.50 480 ALA A O 1
ATOM 3772 N N . GLU A 1 481 ? -4.523 -19.462 18.809 1.00 84.19 481 GLU A N 1
ATOM 3773 C CA . GLU A 1 481 ? -4.948 -19.208 20.172 1.00 84.19 481 GLU A CA 1
ATOM 3774 C C . GLU A 1 481 ? -6.378 -19.733 20.292 1.00 84.19 481 GLU A C 1
ATOM 3776 O O . GLU A 1 481 ? -6.574 -20.862 20.728 1.00 84.19 481 GLU A O 1
ATOM 3781 N N . LEU A 1 482 ? -7.356 -18.967 19.828 1.00 80.88 482 LEU A N 1
ATOM 3782 C CA . LEU A 1 482 ? -8.764 -19.334 19.893 1.00 80.88 482 LEU A CA 1
ATOM 3783 C C . LEU A 1 482 ? -9.192 -20.117 18.658 1.00 80.88 482 LEU A C 1
ATOM 3785 O O . LEU A 1 482 ? -8.829 -19.727 17.549 1.00 80.88 482 LEU A O 1
ATOM 3789 N N . LEU A 1 483 ? -10.032 -21.133 18.851 1.00 84.31 483 LEU A N 1
ATOM 3790 C CA . LEU A 1 483 ? -10.798 -21.758 17.780 1.00 84.31 483 LEU A CA 1
ATOM 3791 C C . LEU A 1 483 ? -12.185 -22.173 18.289 1.00 84.31 483 LEU A C 1
ATOM 3793 O O . LEU A 1 483 ? -12.294 -22.954 19.237 1.00 84.31 483 LEU A O 1
ATOM 3797 N N . VAL A 1 484 ? -13.227 -21.652 17.643 1.00 83.38 484 VAL A N 1
ATOM 3798 C CA . VAL A 1 484 ? -14.638 -21.964 17.900 1.00 83.38 484 VAL A CA 1
ATOM 3799 C C . VAL A 1 484 ? -15.273 -22.421 16.588 1.00 83.38 484 VAL A C 1
ATOM 3801 O O . VAL A 1 484 ? -15.200 -21.713 15.584 1.00 83.38 484 VAL A O 1
ATOM 3804 N N . TYR A 1 485 ? -15.875 -23.608 16.598 1.00 83.75 485 TYR A N 1
ATOM 3805 C CA . TYR A 1 485 ? -16.619 -24.176 15.470 1.00 83.75 485 TYR A CA 1
ATOM 3806 C C . TYR A 1 485 ? -18.086 -23.755 15.534 1.00 83.75 485 TYR A C 1
ATOM 3808 O O . TYR A 1 485 ? -18.622 -23.577 16.625 1.00 83.75 485 TYR A O 1
ATOM 3816 N N . THR A 1 486 ? -18.742 -23.637 14.383 1.0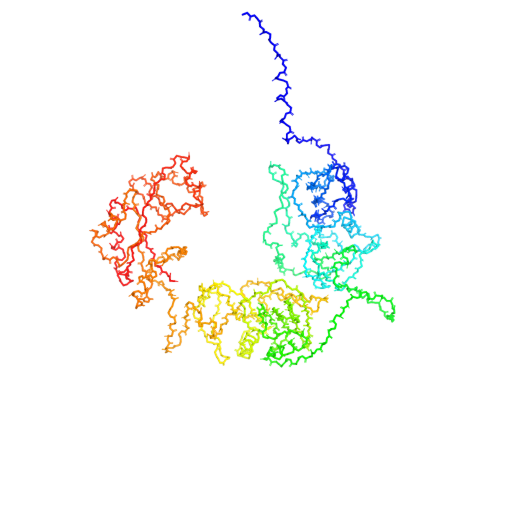0 75.12 486 THR A N 1
ATOM 3817 C CA . THR A 1 486 ? -20.190 -23.396 14.329 1.00 75.12 486 THR A CA 1
ATOM 3818 C C . THR A 1 486 ? -20.947 -24.680 14.699 1.00 75.12 486 THR A C 1
ATOM 3820 O O . THR A 1 486 ? -20.628 -25.747 14.178 1.00 75.12 486 THR A O 1
ATOM 3823 N N . GLU A 1 487 ? -21.925 -24.602 15.607 1.00 64.88 487 GLU A N 1
ATOM 3824 C CA . GLU A 1 487 ? -22.683 -25.774 16.078 1.00 64.88 487 GLU A CA 1
ATOM 3825 C C . GLU A 1 487 ? -23.626 -26.354 15.004 1.00 64.88 487 GLU A C 1
ATOM 3827 O O . GLU A 1 487 ? -24.630 -25.736 14.654 1.00 64.88 487 GLU A O 1
ATOM 3832 N N . ASP A 1 488 ? -23.365 -27.596 14.586 1.00 44.00 488 ASP A N 1
ATOM 3833 C CA . ASP A 1 488 ? -24.419 -28.596 14.356 1.00 44.00 488 ASP A CA 1
ATOM 3834 C C . ASP A 1 488 ? -24.554 -29.445 15.645 1.00 44.00 488 ASP A C 1
ATOM 3836 O O . ASP A 1 488 ? -23.571 -29.622 16.365 1.00 44.00 488 ASP A O 1
ATOM 3840 N N . GLU A 1 489 ? -25.753 -29.965 15.957 1.00 38.69 489 GLU A N 1
ATOM 3841 C CA . GLU A 1 489 ? -26.214 -30.365 17.316 1.00 38.69 489 GLU A CA 1
ATOM 3842 C C . GLU A 1 489 ? -25.372 -31.379 18.146 1.00 38.69 489 GLU A C 1
ATOM 3844 O O . GLU A 1 489 ? -25.719 -31.633 19.302 1.00 38.69 489 GLU A O 1
ATOM 3849 N N . GLU A 1 490 ? -24.272 -31.951 17.644 1.00 37.81 490 GLU A N 1
ATOM 3850 C CA . GLU A 1 490 ? -23.362 -32.788 18.443 1.00 37.81 490 GLU A CA 1
ATOM 3851 C C . GLU A 1 490 ? -21.875 -32.439 18.203 1.00 37.81 490 GLU A C 1
ATOM 3853 O O . GLU A 1 490 ? -21.355 -32.568 17.099 1.00 37.81 490 GLU A O 1
ATOM 3858 N N . THR A 1 491 ? -21.160 -32.127 19.296 1.00 34.44 491 THR A N 1
ATOM 3859 C CA . THR A 1 491 ? -19.699 -31.878 19.421 1.00 34.44 491 THR A CA 1
ATOM 3860 C C . THR A 1 491 ? -19.153 -30.472 19.117 1.00 34.44 491 THR A C 1
ATOM 3862 O O . THR A 1 491 ? -18.304 -30.272 18.249 1.00 34.44 491 THR A O 1
ATOM 3865 N N . VAL A 1 492 ? -19.464 -29.523 20.009 1.00 31.78 492 VAL A N 1
ATOM 3866 C CA . VAL A 1 492 ? -18.578 -28.376 20.278 1.00 31.78 492 VAL A CA 1
ATOM 3867 C C . VAL A 1 492 ? -17.185 -28.880 20.671 1.00 31.78 492 VAL A C 1
ATOM 3869 O O . VAL A 1 492 ? -16.980 -29.387 21.775 1.00 31.78 492 VAL A O 1
ATOM 3872 N N . THR A 1 493 ? -16.208 -28.713 19.781 1.00 35.50 493 THR A N 1
ATOM 3873 C CA . THR A 1 493 ? -14.786 -28.890 20.107 1.00 35.50 493 THR A CA 1
ATOM 3874 C C . THR A 1 493 ? -14.156 -27.516 20.299 1.00 35.50 493 THR A C 1
ATOM 3876 O O . THR A 1 493 ? -13.508 -26.981 19.402 1.00 35.50 493 THR A O 1
ATOM 3879 N N . VAL A 1 494 ? -14.345 -26.929 21.485 1.00 30.03 494 VAL A N 1
ATOM 3880 C CA . VAL A 1 494 ? -13.551 -25.768 21.908 1.00 30.03 494 VAL A CA 1
ATOM 3881 C C . VAL A 1 494 ? -12.098 -26.218 22.034 1.00 30.03 494 VAL A C 1
ATOM 3883 O O . VAL A 1 494 ? -11.743 -26.964 22.948 1.00 30.03 494 VAL A O 1
ATOM 3886 N N . CYS A 1 495 ? -11.240 -25.731 21.138 1.00 29.00 495 CYS A N 1
ATOM 3887 C CA . CYS A 1 495 ? -9.807 -25.673 21.401 1.00 29.00 495 CYS A CA 1
ATOM 3888 C C . CYS A 1 495 ? -9.579 -24.429 22.283 1.00 29.00 495 CYS A C 1
ATOM 3890 O O . CYS A 1 495 ? -9.769 -23.301 21.820 1.00 29.00 495 CYS A O 1
ATOM 3892 N N . PRO A 1 496 ? -9.271 -24.597 23.584 1.00 33.12 496 PRO A N 1
ATOM 3893 C CA . PRO A 1 496 ? -9.538 -23.557 24.569 1.00 33.12 496 PRO A CA 1
ATOM 3894 C C . PRO A 1 496 ? -8.452 -22.488 24.582 1.00 33.12 496 PRO A C 1
ATOM 3896 O O . PRO A 1 496 ? -7.344 -22.732 25.066 1.00 33.12 496 PRO A O 1
ATOM 3899 N N . ARG A 1 497 ? -8.800 -21.277 24.129 1.00 31.48 497 ARG A N 1
ATOM 3900 C CA . ARG A 1 497 ? -8.010 -20.052 24.358 1.00 31.48 497 ARG A CA 1
ATOM 3901 C C . ARG A 1 497 ? -8.818 -18.774 24.012 1.00 31.48 497 ARG A C 1
ATOM 3903 O O . ARG A 1 497 ? -8.493 -18.058 23.078 1.00 31.48 497 ARG A O 1
ATOM 3910 N N . ALA A 1 498 ? -9.833 -18.495 24.853 1.00 29.66 498 ALA A N 1
ATOM 3911 C CA . ALA A 1 498 ? -10.540 -17.205 25.094 1.00 29.66 498 ALA A CA 1
ATOM 3912 C C . ALA A 1 498 ? -11.970 -16.938 24.486 1.00 29.66 498 ALA A C 1
ATOM 3914 O O . ALA A 1 498 ? -12.085 -16.710 23.302 1.00 29.66 498 ALA A O 1
ATOM 3915 N N . GLY A 1 499 ? -13.056 -16.885 25.300 1.00 32.38 499 GLY A N 1
ATOM 3916 C CA . GLY A 1 499 ? -14.477 -16.532 24.945 1.00 32.38 499 GLY A CA 1
ATOM 3917 C C . GLY A 1 499 ? -14.780 -15.066 24.505 1.00 32.38 499 GLY A C 1
ATOM 3918 O O . GLY A 1 499 ? -13.940 -14.455 23.869 1.00 32.38 499 GLY A O 1
ATOM 3919 N N . TYR A 1 500 ? -15.912 -14.377 24.771 1.00 30.09 500 TYR A N 1
ATOM 3920 C CA . TYR A 1 500 ? -17.163 -14.632 25.535 1.00 30.09 500 TYR A CA 1
ATOM 3921 C C . TYR A 1 500 ? -18.397 -13.874 24.904 1.00 30.09 500 TYR A C 1
ATOM 3923 O O . TYR A 1 500 ? -18.456 -13.765 23.684 1.00 30.09 500 TYR A O 1
ATOM 3931 N N . MET A 1 501 ? -19.395 -13.384 25.691 1.00 26.58 501 MET A N 1
ATOM 3932 C CA . MET A 1 501 ? -20.804 -13.141 25.266 1.00 26.58 501 MET A CA 1
ATOM 3933 C C . MET A 1 501 ? -21.645 -12.200 26.199 1.00 26.58 501 MET A C 1
ATOM 3935 O O . MET A 1 501 ? -21.398 -12.178 27.393 1.00 26.58 501 MET A O 1
ATOM 3939 N N . LEU A 1 502 ? -22.678 -11.473 25.721 1.00 28.80 502 LEU A N 1
ATOM 3940 C CA . LEU A 1 502 ? -23.466 -10.432 26.460 1.00 28.80 502 LEU A CA 1
ATOM 3941 C C . LEU A 1 502 ? -24.753 -10.964 27.168 1.00 28.80 502 LEU A C 1
ATOM 3943 O O . LEU A 1 502 ? -25.481 -11.746 26.563 1.00 28.80 502 LEU A O 1
ATOM 3947 N N . ILE A 1 503 ? -25.088 -10.527 28.406 1.00 29.78 503 ILE A N 1
ATOM 3948 C CA . ILE A 1 503 ? -26.269 -11.003 29.188 1.00 29.78 503 ILE A CA 1
ATOM 3949 C C . ILE A 1 503 ? -27.012 -9.881 29.985 1.00 29.78 503 ILE A C 1
ATOM 3951 O O . ILE A 1 503 ? -26.383 -9.009 30.575 1.00 29.78 503 ILE A O 1
ATOM 3955 N N . ASN A 1 504 ? -28.357 -9.962 30.057 1.00 29.56 504 ASN A N 1
ATOM 3956 C CA . ASN A 1 504 ? -29.307 -9.266 30.968 1.00 29.56 504 ASN A CA 1
ATOM 3957 C C . ASN A 1 504 ? -29.347 -7.715 31.016 1.00 29.56 504 ASN A C 1
ATOM 3959 O O . ASN A 1 504 ? -29.162 -7.122 32.073 1.00 29.56 504 ASN A O 1
ATOM 3963 N N . ASN A 1 505 ? -29.757 -7.052 29.925 1.00 31.75 505 ASN A N 1
ATOM 3964 C CA . ASN A 1 505 ? -30.189 -5.631 29.900 1.00 31.75 505 ASN A CA 1
ATOM 3965 C C . ASN A 1 505 ? -29.179 -4.568 30.388 1.00 31.75 505 ASN A C 1
ATOM 3967 O O . ASN A 1 505 ? -29.542 -3.396 30.501 1.00 31.75 505 ASN A O 1
ATOM 3971 N N . ILE A 1 506 ? -27.920 -4.934 30.616 1.00 30.48 506 ILE A N 1
ATOM 3972 C CA . ILE A 1 506 ? -26.844 -3.980 30.878 1.00 30.48 506 ILE A CA 1
ATOM 3973 C C . ILE A 1 506 ? -26.145 -3.669 29.552 1.00 30.48 506 ILE A C 1
ATOM 3975 O O . ILE A 1 506 ? -25.763 -4.580 28.817 1.00 30.48 506 ILE A O 1
ATOM 3979 N N . THR A 1 507 ? -25.979 -2.385 29.231 1.00 30.22 507 THR A N 1
ATOM 3980 C CA . THR A 1 507 ? -25.163 -1.963 28.086 1.00 30.22 507 THR A CA 1
ATOM 3981 C C . THR A 1 507 ? -23.711 -2.325 28.361 1.00 30.22 507 THR A C 1
ATOM 3983 O O . THR A 1 507 ? -23.118 -1.801 29.299 1.00 30.22 507 THR A O 1
ATOM 3986 N N . VAL A 1 508 ? -23.131 -3.192 27.535 1.00 31.16 508 VAL A N 1
ATOM 3987 C CA . VAL A 1 508 ? -21.714 -3.549 27.633 1.00 31.16 508 VAL A CA 1
ATOM 3988 C C . VAL A 1 508 ? -20.928 -2.807 26.570 1.00 31.16 508 VAL A C 1
ATOM 3990 O O . VAL A 1 508 ? -21.235 -2.902 25.382 1.00 31.16 508 VAL A O 1
ATOM 3993 N N . VAL A 1 509 ? -19.889 -2.103 27.009 1.00 29.98 509 VAL A N 1
ATOM 3994 C CA . VAL A 1 509 ? -18.869 -1.528 26.136 1.00 29.98 509 VAL A CA 1
ATOM 3995 C C . VAL A 1 509 ? -17.702 -2.521 26.072 1.00 29.98 509 VAL A C 1
ATOM 3997 O O . VAL A 1 509 ? -17.151 -2.860 27.117 1.00 29.98 509 VAL A O 1
ATOM 4000 N N . PRO A 1 510 ? -17.316 -3.033 24.889 1.00 28.22 510 PRO A N 1
ATOM 4001 C CA . PRO A 1 510 ? -16.143 -3.889 24.764 1.00 28.22 510 PRO A CA 1
ATOM 4002 C C . PRO A 1 510 ? -14.866 -3.034 24.798 1.00 28.22 510 PRO A C 1
ATOM 4004 O O . PRO A 1 510 ? -14.372 -2.574 23.768 1.00 28.22 510 PRO A O 1
ATOM 4007 N N . THR A 1 511 ? -14.330 -2.810 25.997 1.00 34.34 511 THR A N 1
ATOM 4008 C CA . THR A 1 511 ? -13.121 -2.003 26.210 1.00 34.34 511 THR A CA 1
ATOM 4009 C C . THR A 1 511 ? -11.851 -2.823 25.927 1.00 34.34 511 THR A C 1
ATOM 4011 O O . THR A 1 511 ? -11.507 -3.753 26.659 1.00 34.34 511 THR A O 1
ATOM 4014 N N . LEU A 1 512 ? -11.114 -2.479 24.862 1.00 32.38 512 LEU A N 1
ATOM 4015 C CA . LEU A 1 512 ? -9.826 -3.107 24.528 1.00 32.38 512 LEU A CA 1
ATOM 4016 C C . LEU A 1 512 ? -8.739 -2.724 25.546 1.00 32.38 512 LEU A C 1
ATOM 4018 O O . LEU A 1 512 ? -8.191 -1.623 25.505 1.00 32.38 512 LEU A O 1
ATOM 4022 N N . VAL A 1 513 ? -8.380 -3.658 26.430 1.00 37.75 513 VAL A N 1
ATOM 4023 C CA . VAL A 1 513 ? -7.321 -3.463 27.434 1.00 37.75 513 VAL A CA 1
ATOM 4024 C C . VAL A 1 513 ? -5.927 -3.662 26.811 1.00 37.75 513 VAL A C 1
ATOM 4026 O O . VAL A 1 513 ? -5.631 -4.748 26.304 1.00 37.75 513 VAL A O 1
ATOM 4029 N N . PRO A 1 514 ? -5.013 -2.674 26.879 1.00 37.25 514 PRO A N 1
ATOM 4030 C CA . PRO A 1 514 ? -3.648 -2.824 26.380 1.00 37.25 514 PRO A CA 1
ATOM 4031 C C . PRO A 1 514 ? -2.853 -3.950 27.060 1.00 37.25 514 PRO A C 1
ATOM 4033 O O . PRO A 1 514 ? -2.913 -4.155 28.272 1.00 37.25 514 PRO A O 1
ATOM 4036 N N . TYR A 1 515 ? -2.006 -4.611 26.263 1.00 32.12 515 TYR A N 1
ATOM 4037 C CA . TYR A 1 515 ? -1.285 -5.878 26.512 1.00 32.12 515 TYR A CA 1
ATOM 4038 C C . TYR A 1 515 ? -0.543 -6.043 27.866 1.00 32.12 515 TYR A C 1
ATOM 4040 O O . TYR A 1 515 ? -0.100 -7.140 28.204 1.00 32.12 515 TYR A O 1
ATOM 4048 N N . SER A 1 516 ? -0.361 -4.976 28.651 1.00 37.28 516 SER A N 1
ATOM 4049 C CA . SER A 1 516 ? 0.455 -4.963 29.877 1.00 37.28 516 SER A CA 1
ATOM 4050 C C . SER A 1 516 ? -0.266 -5.398 31.165 1.00 37.28 516 SER A C 1
ATOM 4052 O O . SER A 1 516 ? 0.405 -5.693 32.162 1.00 37.28 516 SER A O 1
ATOM 4054 N N . GLU A 1 517 ? -1.603 -5.446 31.169 1.00 50.38 517 GLU A N 1
ATOM 4055 C CA . GLU A 1 517 ? -2.411 -5.761 32.366 1.00 50.38 517 GLU A CA 1
ATOM 4056 C C . GLU A 1 517 ? -2.799 -7.246 32.475 1.00 50.38 517 GLU A C 1
ATOM 4058 O O . GLU A 1 517 ? -3.153 -7.735 33.546 1.00 50.38 517 GLU A O 1
ATOM 4063 N N . ASN A 1 518 ? -2.624 -8.006 31.393 1.00 52.75 518 ASN A N 1
ATOM 4064 C CA . ASN A 1 518 ? -3.156 -9.361 31.245 1.00 52.75 518 ASN A CA 1
ATOM 4065 C C . ASN A 1 518 ? -2.542 -10.423 32.189 1.00 52.75 518 ASN A C 1
ATOM 4067 O O . ASN A 1 518 ? -3.103 -11.501 32.360 1.00 52.75 518 ASN A O 1
ATOM 4071 N N . ARG A 1 519 ? -1.387 -10.166 32.821 1.00 43.81 519 ARG A N 1
ATOM 4072 C CA . ARG A 1 519 ? -0.593 -11.220 33.490 1.00 43.81 519 ARG A CA 1
ATOM 4073 C C . ARG A 1 519 ? -1.223 -11.796 34.766 1.00 43.81 519 ARG A C 1
ATOM 4075 O O . ARG A 1 519 ? -1.156 -13.002 34.969 1.00 43.81 519 ARG A O 1
ATOM 4082 N N . THR A 1 520 ? -1.815 -10.968 35.627 1.00 52.25 520 THR A N 1
ATOM 4083 C CA . THR A 1 520 ? -2.490 -11.461 36.849 1.00 52.25 520 THR A CA 1
ATOM 4084 C C . THR A 1 520 ? -3.795 -12.172 36.492 1.00 52.25 520 THR A C 1
ATOM 4086 O O . THR A 1 520 ? -4.120 -13.207 37.067 1.00 52.25 520 THR A O 1
ATOM 4089 N N . ARG A 1 521 ? -4.495 -11.639 35.484 1.00 55.12 521 ARG A N 1
ATOM 4090 C CA . ARG A 1 521 ? -5.741 -12.168 34.931 1.00 55.12 521 ARG A CA 1
ATOM 4091 C C . ARG A 1 521 ? -5.545 -13.557 34.302 1.00 55.12 521 ARG A C 1
ATOM 4093 O O . ARG A 1 521 ? -6.272 -14.481 34.648 1.00 55.12 521 ARG A O 1
ATOM 4100 N N . TYR A 1 522 ? -4.501 -13.742 33.487 1.00 50.56 522 TYR A N 1
ATOM 4101 C CA . TYR A 1 522 ? -4.141 -15.054 32.932 1.00 50.56 522 TYR A CA 1
ATOM 4102 C C . TYR A 1 522 ? -3.815 -16.101 34.000 1.00 50.56 522 TYR A C 1
ATOM 4104 O O . TYR A 1 522 ? -4.244 -17.242 33.862 1.00 50.56 522 TYR A O 1
ATOM 4112 N N . ASN A 1 523 ? -3.096 -15.733 35.067 1.00 50.44 523 ASN A N 1
ATOM 4113 C CA . ASN A 1 523 ? -2.790 -16.678 36.144 1.00 50.44 523 ASN A CA 1
ATOM 4114 C C . ASN A 1 523 ? -4.068 -17.191 36.832 1.00 50.44 523 ASN A C 1
ATOM 4116 O O . ASN A 1 523 ? -4.164 -18.382 37.101 1.00 50.44 523 ASN A O 1
ATOM 4120 N N . TYR A 1 524 ? -5.061 -16.323 37.064 1.00 56.56 524 TYR A N 1
ATOM 4121 C CA . TYR A 1 524 ? -6.310 -16.726 37.714 1.00 56.56 524 TYR A CA 1
ATOM 4122 C C . TYR A 1 524 ? -7.126 -17.722 36.869 1.00 56.56 524 TYR A C 1
ATOM 4124 O O . TYR A 1 524 ? -7.562 -18.745 37.396 1.00 56.56 524 TYR A O 1
ATOM 4132 N N . TYR A 1 525 ? -7.288 -17.480 35.560 1.00 57.22 525 TYR A N 1
ATOM 4133 C CA . TYR A 1 525 ? -7.997 -18.423 34.675 1.00 57.22 525 TYR A CA 1
ATOM 4134 C C . TYR A 1 525 ? -7.202 -19.701 34.391 1.00 57.22 525 TYR A C 1
ATOM 4136 O O . TYR A 1 525 ? -7.800 -20.744 34.153 1.00 57.22 525 TYR A O 1
ATOM 4144 N N . ALA A 1 526 ? -5.867 -19.650 34.439 1.00 52.81 526 ALA A N 1
ATOM 4145 C CA . ALA A 1 526 ? -5.039 -20.853 34.370 1.00 52.81 526 ALA A CA 1
ATOM 4146 C C . ALA A 1 526 ? -5.226 -21.766 35.599 1.00 52.81 526 ALA A C 1
ATOM 4148 O O . ALA A 1 526 ? -4.995 -22.969 35.502 1.00 52.81 526 ALA A O 1
ATOM 4149 N N . GLU A 1 527 ? -5.653 -21.206 36.736 1.00 49.59 527 GLU A N 1
ATOM 4150 C CA . GLU A 1 527 ? -5.989 -21.945 37.960 1.00 49.59 527 GLU A CA 1
ATOM 4151 C C . GLU A 1 527 ? -7.473 -22.373 38.030 1.00 49.59 527 GLU A C 1
ATOM 4153 O O . GLU A 1 527 ? -7.778 -23.306 38.769 1.00 49.59 527 GLU A O 1
ATOM 4158 N N . HIS A 1 528 ? -8.367 -21.748 37.246 1.00 55.66 528 HIS A N 1
ATOM 4159 C CA . HIS A 1 528 ? -9.823 -22.004 37.220 1.00 55.66 528 HIS A CA 1
ATOM 4160 C C . HIS A 1 528 ? -10.371 -22.111 35.774 1.00 55.66 528 HIS A C 1
ATOM 4162 O O . HIS A 1 528 ? -11.183 -21.277 35.348 1.00 55.66 528 HIS A O 1
ATOM 4168 N N . PRO A 1 529 ? -9.892 -23.080 34.966 1.00 51.84 529 PRO A N 1
ATOM 4169 C CA . PRO A 1 529 ? -10.227 -23.189 33.543 1.00 51.84 529 PRO A CA 1
ATOM 4170 C C . PRO A 1 529 ? -11.689 -23.573 33.266 1.00 51.84 529 PRO A C 1
ATOM 4172 O O . PRO A 1 529 ? -12.173 -23.339 32.164 1.00 51.84 529 PRO A O 1
ATOM 4175 N N . GLU A 1 530 ? -12.405 -24.133 34.244 1.00 54.34 530 GLU A N 1
ATOM 4176 C CA . GLU A 1 530 ? -13.801 -24.583 34.137 1.00 54.34 530 GLU A CA 1
ATOM 4177 C C . GLU A 1 530 ? -14.844 -23.455 34.006 1.00 54.34 530 GLU A C 1
ATOM 4179 O O . GLU A 1 530 ? -16.042 -23.724 33.923 1.00 54.34 530 GLU A O 1
ATOM 4184 N N . ARG A 1 531 ? -14.413 -22.188 33.999 1.00 57.09 531 ARG A N 1
ATOM 4185 C CA . ARG A 1 531 ? -15.288 -21.017 33.861 1.00 57.09 531 ARG A CA 1
ATOM 4186 C C . ARG A 1 531 ? -15.308 -20.520 32.414 1.00 57.09 531 ARG A C 1
ATOM 4188 O O . ARG A 1 531 ? -14.374 -19.856 31.951 1.00 57.09 531 ARG A O 1
ATOM 4195 N N . GLU A 1 532 ? -16.392 -20.836 31.708 1.00 53.09 532 GLU A N 1
ATOM 4196 C CA . GLU A 1 532 ? -16.609 -20.513 30.284 1.00 53.09 532 GLU A CA 1
ATOM 4197 C C . GLU A 1 532 ? -17.445 -19.241 30.039 1.00 53.09 532 GLU A C 1
ATOM 4199 O O . GLU A 1 532 ? -17.598 -18.812 28.898 1.00 53.09 532 GLU A O 1
ATOM 4204 N N . VAL A 1 533 ? -17.950 -18.601 31.097 1.00 54.00 533 VAL A N 1
ATOM 4205 C CA . VAL A 1 533 ? -18.962 -17.527 31.041 1.00 54.00 533 VAL A CA 1
ATOM 4206 C C . VAL A 1 533 ? -18.303 -16.130 31.138 1.00 54.00 533 VAL A C 1
ATOM 4208 O O . VAL A 1 533 ? -17.369 -15.989 31.925 1.00 54.00 533 VAL A O 1
ATOM 4211 N N . PRO A 1 534 ? -18.761 -15.095 30.393 1.00 57.72 534 PRO A N 1
ATOM 4212 C CA . PRO A 1 534 ? -18.272 -13.699 30.451 1.00 57.72 534 PRO A CA 1
ATOM 4213 C C . PRO A 1 534 ? -18.047 -13.162 31.865 1.00 57.72 534 PRO A C 1
ATOM 4215 O O . PRO A 1 534 ? -19.020 -12.892 32.563 1.00 57.72 534 PRO A O 1
ATOM 4218 N N . ASP A 1 535 ? -16.792 -12.939 32.273 1.00 69.62 535 ASP A N 1
ATOM 4219 C CA . ASP A 1 535 ? -16.517 -12.398 33.607 1.00 69.62 535 ASP A CA 1
ATOM 4220 C C . ASP A 1 535 ? -17.123 -11.007 33.754 1.00 69.62 535 ASP A C 1
ATOM 4222 O O . ASP A 1 535 ? -16.805 -10.071 33.012 1.00 69.62 535 ASP A O 1
ATOM 4226 N N . ALA A 1 536 ? -17.975 -10.873 34.756 1.00 75.38 536 ALA A N 1
ATOM 4227 C CA . ALA A 1 536 ? -18.659 -9.637 35.037 1.00 75.38 536 ALA A CA 1
ATOM 4228 C C . ALA A 1 536 ? -17.807 -8.828 36.033 1.00 75.38 536 ALA A 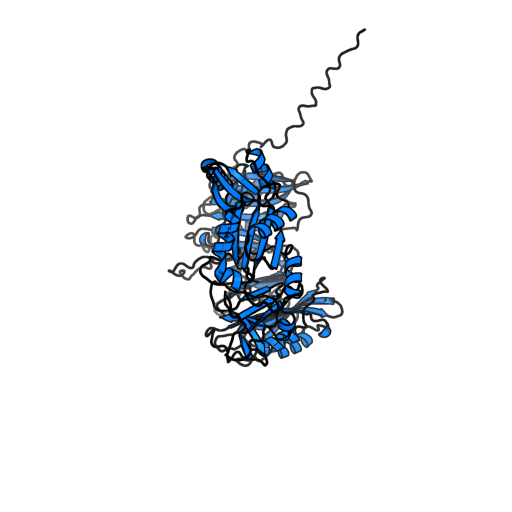C 1
ATOM 4230 O O . ALA A 1 536 ? -17.463 -9.291 37.127 1.00 75.38 536 ALA A O 1
ATOM 4231 N N . VAL A 1 537 ? -17.395 -7.635 35.607 1.00 83.12 537 VAL A N 1
ATOM 4232 C CA . VAL A 1 537 ? -16.448 -6.771 36.313 1.00 83.12 537 VAL A CA 1
ATOM 4233 C C . VAL A 1 537 ? -17.168 -5.543 36.828 1.00 83.12 537 VAL A C 1
ATOM 4235 O O . VAL A 1 537 ? -17.811 -4.812 36.080 1.00 83.12 537 VAL A O 1
ATOM 4238 N N . ILE A 1 538 ? -17.010 -5.296 38.122 1.00 86.81 538 ILE A N 1
ATOM 4239 C CA . ILE A 1 538 ? -17.337 -4.016 38.727 1.00 86.81 538 ILE A CA 1
ATOM 4240 C C . ILE A 1 538 ? -16.034 -3.238 38.870 1.00 86.81 538 ILE A C 1
ATOM 4242 O O . ILE A 1 538 ? -15.163 -3.609 39.660 1.00 86.81 538 ILE A O 1
ATOM 4246 N N . GLU A 1 539 ? -15.894 -2.155 38.122 1.00 88.19 539 GLU A N 1
ATOM 4247 C CA . GLU A 1 539 ? -14.832 -1.188 38.348 1.00 88.19 539 GLU A CA 1
ATOM 4248 C C . GLU A 1 539 ? -15.252 -0.207 39.446 1.00 88.19 539 GLU A C 1
ATOM 4250 O O . GLU A 1 539 ? -16.353 0.335 39.453 1.00 88.19 539 GLU A O 1
ATOM 4255 N N . ILE A 1 540 ? -14.359 0.004 40.408 1.00 88.75 540 ILE A N 1
ATOM 4256 C CA . ILE A 1 540 ? -14.587 0.805 41.605 1.00 88.75 540 ILE A CA 1
ATOM 4257 C C . ILE A 1 540 ? -13.475 1.847 41.683 1.00 88.75 540 ILE A C 1
ATOM 4259 O O . ILE A 1 540 ? -12.312 1.522 41.941 1.00 88.75 540 ILE A O 1
ATOM 4263 N N . THR A 1 541 ? -13.822 3.113 41.469 1.00 87.50 541 THR A N 1
ATOM 4264 C CA . THR A 1 541 ? -12.870 4.229 41.518 1.00 87.50 541 THR A CA 1
ATOM 4265 C C . THR A 1 541 ? -12.920 4.901 42.885 1.00 87.50 541 THR A C 1
ATOM 4267 O O . THR A 1 541 ? -13.958 5.414 43.302 1.00 87.50 541 THR A O 1
ATOM 4270 N N . PHE A 1 542 ? -11.788 4.952 43.581 1.00 87.62 542 PHE A N 1
ATOM 4271 C CA . PHE A 1 542 ? -11.642 5.536 44.914 1.00 87.62 542 PHE A CA 1
ATOM 4272 C C . PHE A 1 542 ? -11.086 6.964 44.883 1.00 87.62 542 PHE A C 1
ATOM 4274 O O . PHE A 1 542 ? -10.382 7.374 43.953 1.00 87.62 542 PHE A O 1
ATOM 4281 N N . LYS A 1 543 ? -11.375 7.714 45.953 1.00 84.75 543 LYS A N 1
ATOM 4282 C CA . LYS A 1 543 ? -10.846 9.063 46.206 1.00 84.75 543 LYS A CA 1
ATOM 4283 C C . LYS A 1 543 ? -9.329 9.084 46.369 1.00 84.75 543 LYS A C 1
ATOM 4285 O O . LYS A 1 543 ? -8.676 8.070 46.614 1.00 84.75 543 LYS A O 1
ATOM 4290 N N . ASP A 1 544 ? -8.765 10.285 46.258 1.00 78.50 544 ASP A N 1
ATOM 4291 C CA . ASP A 1 544 ? -7.335 10.479 46.445 1.00 78.50 544 ASP A CA 1
ATOM 4292 C C . ASP A 1 544 ? -6.901 10.072 47.855 1.00 78.50 544 ASP A C 1
ATOM 4294 O O . ASP A 1 544 ? -7.578 10.353 48.845 1.00 78.50 544 ASP A O 1
ATOM 4298 N N . ASN A 1 545 ? -5.709 9.480 47.930 1.00 80.06 545 ASN A N 1
ATOM 4299 C CA . ASN A 1 545 ? -5.064 8.964 49.142 1.00 80.06 545 ASN A CA 1
ATOM 4300 C C . ASN A 1 545 ? -5.636 7.649 49.707 1.00 80.06 545 ASN A C 1
ATOM 4302 O O . ASN A 1 545 ? -5.073 7.164 50.683 1.00 80.06 545 ASN A O 1
ATOM 4306 N N . VAL A 1 546 ? -6.655 7.032 49.093 1.00 85.25 546 VAL A N 1
ATOM 4307 C CA . VAL A 1 546 ? -7.018 5.638 49.411 1.00 85.25 546 VAL A CA 1
ATOM 4308 C C . VAL A 1 546 ? -5.934 4.707 48.860 1.00 85.25 546 VAL A C 1
ATOM 4310 O O . VAL A 1 546 ? -5.650 4.709 47.661 1.00 85.25 546 VAL A O 1
ATOM 4313 N N . SER A 1 547 ? -5.298 3.921 49.728 1.00 86.44 547 SER A N 1
ATOM 4314 C CA . SER A 1 547 ? -4.341 2.888 49.320 1.00 86.44 547 SER A CA 1
ATOM 4315 C C . SER A 1 547 ? -5.046 1.584 48.930 1.00 86.44 547 SER A C 1
ATOM 4317 O O . SER A 1 547 ? -6.161 1.315 49.367 1.00 86.44 547 SER A O 1
ATOM 4319 N N . LEU A 1 548 ? -4.390 0.726 48.137 1.00 84.19 548 LEU A N 1
ATOM 4320 C CA . LEU A 1 548 ? -4.974 -0.559 47.725 1.00 84.19 548 LEU A CA 1
ATOM 4321 C C . LEU A 1 548 ? -5.424 -1.449 48.912 1.00 84.19 548 LEU A C 1
ATOM 4323 O O . LEU A 1 548 ? -6.522 -1.993 48.833 1.00 84.19 548 LEU A O 1
ATOM 4327 N N . PRO A 1 549 ? -4.676 -1.569 50.032 1.00 88.75 549 PRO A N 1
ATOM 4328 C CA . PRO A 1 549 ? -5.163 -2.288 51.213 1.00 88.75 549 PRO A CA 1
ATOM 4329 C C . PRO A 1 549 ? -6.416 -1.670 51.854 1.00 88.75 549 PRO A C 1
ATOM 4331 O O . PRO A 1 549 ? -7.268 -2.405 52.344 1.00 88.75 549 PRO A O 1
ATOM 4334 N N . GLU A 1 550 ? -6.548 -0.340 51.846 1.00 89.44 550 GLU A N 1
ATOM 4335 C CA . GLU A 1 550 ? -7.743 0.348 52.357 1.00 89.44 550 GLU A CA 1
ATOM 4336 C C . GLU A 1 550 ? -8.937 0.151 51.418 1.00 89.44 550 GLU A C 1
ATOM 4338 O O . GLU A 1 550 ? -10.023 -0.162 51.894 1.00 89.44 550 GLU A O 1
ATOM 4343 N N . ALA A 1 551 ? -8.731 0.239 50.099 1.00 89.94 551 ALA A N 1
ATOM 4344 C CA . ALA A 1 551 ? -9.750 -0.049 49.090 1.00 89.94 551 ALA A CA 1
ATOM 4345 C C . ALA A 1 551 ? -10.305 -1.477 49.224 1.00 89.94 551 ALA A C 1
ATOM 4347 O O . ALA A 1 551 ? -11.518 -1.661 49.287 1.00 89.94 551 ALA A O 1
ATOM 4348 N N . VAL A 1 552 ? -9.427 -2.481 49.351 1.00 87.88 552 VAL A N 1
ATOM 4349 C CA . VAL A 1 552 ? -9.833 -3.873 49.620 1.00 87.88 552 VAL A CA 1
ATOM 4350 C C . VAL A 1 552 ? -10.597 -3.967 50.945 1.00 87.88 552 VAL A C 1
ATOM 4352 O O . VAL A 1 552 ? -11.651 -4.590 50.992 1.00 87.88 552 VAL A O 1
ATOM 4355 N N . GLY A 1 553 ? -10.127 -3.293 52.001 1.00 89.25 553 GLY A N 1
ATOM 4356 C CA . GLY A 1 553 ? -10.814 -3.253 53.295 1.00 89.25 553 GLY A CA 1
ATOM 4357 C C . GLY A 1 553 ? -12.222 -2.646 53.241 1.00 89.25 553 GLY A C 1
ATOM 4358 O O . GLY A 1 553 ? -13.116 -3.156 53.912 1.00 89.25 553 GLY A O 1
ATOM 4359 N N . ILE A 1 554 ? -12.431 -1.601 52.432 1.00 90.69 554 ILE A N 1
ATOM 4360 C CA . ILE A 1 554 ? -13.746 -0.984 52.192 1.00 90.69 554 ILE A CA 1
ATOM 4361 C C . ILE A 1 554 ? -14.664 -1.979 51.470 1.00 90.69 554 ILE A C 1
ATOM 4363 O O . ILE A 1 554 ? -15.730 -2.297 51.987 1.00 90.69 554 ILE A O 1
ATOM 4367 N N . ILE A 1 555 ? -14.214 -2.546 50.344 1.00 89.44 555 ILE A N 1
ATOM 4368 C CA . ILE A 1 555 ? -14.977 -3.525 49.544 1.00 89.44 555 ILE A CA 1
ATOM 4369 C C . ILE A 1 555 ? -15.414 -4.719 50.406 1.00 89.44 555 ILE A C 1
ATOM 4371 O O . ILE A 1 555 ? -16.582 -5.104 50.387 1.00 89.44 555 ILE A O 1
ATOM 4375 N N . SER A 1 556 ? -14.506 -5.268 51.221 1.00 87.38 556 SER A N 1
ATOM 4376 C CA . SER A 1 556 ? -14.811 -6.365 52.149 1.00 87.38 556 SER A CA 1
ATOM 4377 C C . SER A 1 556 ? -15.778 -5.970 53.277 1.00 87.38 556 SER A C 1
ATOM 4379 O O . SER A 1 556 ? -16.458 -6.836 53.827 1.00 87.38 556 SER A O 1
ATOM 4381 N N . ALA A 1 557 ? -15.848 -4.689 53.655 1.00 88.75 557 ALA A N 1
ATOM 4382 C CA . ALA A 1 557 ? -16.722 -4.200 54.721 1.00 88.75 557 ALA A CA 1
ATOM 4383 C C . ALA A 1 557 ? -18.155 -3.887 54.249 1.00 88.75 557 ALA A C 1
ATOM 4385 O O . ALA A 1 557 ? -19.083 -3.986 55.055 1.00 88.75 557 ALA A O 1
ATOM 4386 N N . SER A 1 558 ? -18.364 -3.581 52.962 1.00 86.69 558 SER A N 1
ATOM 4387 C CA . SER A 1 558 ? -19.670 -3.191 52.395 1.00 86.69 558 SER A CA 1
ATOM 4388 C C . SER A 1 558 ? -20.733 -4.309 52.357 1.00 86.69 558 SER A C 1
ATOM 4390 O O . SER A 1 558 ? -21.846 -4.091 51.874 1.00 86.69 558 SER A O 1
ATOM 4392 N N . ASN A 1 559 ? -20.434 -5.507 52.884 1.00 86.06 559 ASN A N 1
ATOM 4393 C CA . ASN A 1 559 ? -21.356 -6.650 52.988 1.00 86.06 559 ASN A CA 1
ATOM 4394 C C . ASN A 1 559 ? -22.030 -7.003 51.643 1.00 86.06 559 ASN A C 1
ATOM 4396 O O . ASN A 1 559 ? -23.248 -7.203 51.540 1.00 86.06 559 ASN A O 1
ATOM 4400 N N . ILE A 1 560 ? -21.211 -7.009 50.598 1.00 87.12 560 ILE A N 1
ATOM 4401 C CA . ILE A 1 560 ? -21.477 -7.540 49.259 1.00 87.12 560 ILE A CA 1
ATOM 4402 C C . ILE A 1 560 ? -20.919 -8.974 49.172 1.00 87.12 560 ILE A C 1
ATOM 4404 O O . ILE A 1 560 ? -20.135 -9.353 50.047 1.00 87.12 560 ILE A O 1
ATOM 4408 N N . PRO A 1 561 ? -21.301 -9.788 48.170 1.00 87.31 561 PRO A N 1
ATOM 4409 C CA . PRO A 1 561 ? -20.579 -11.020 47.859 1.00 87.31 561 PRO A CA 1
ATOM 4410 C C . PRO A 1 561 ? -19.078 -10.742 47.718 1.00 87.31 561 PRO A C 1
ATOM 4412 O O . PRO A 1 561 ? -18.685 -9.655 47.301 1.00 87.31 561 PRO A O 1
ATOM 4415 N N . GLU A 1 562 ? -18.229 -11.700 48.076 1.00 85.31 562 GLU A N 1
ATOM 4416 C CA . GLU A 1 562 ? -16.783 -11.517 47.943 1.00 85.31 562 GLU A CA 1
ATOM 4417 C C . GLU A 1 562 ? -16.384 -11.689 46.462 1.00 85.31 562 GLU A C 1
ATOM 4419 O O . GLU A 1 562 ? -16.634 -12.760 45.899 1.00 85.31 562 GLU A O 1
ATOM 4424 N N . PRO A 1 563 ? -15.798 -10.671 45.798 1.00 86.12 563 PRO A N 1
ATOM 4425 C CA . PRO A 1 563 ? -15.247 -10.843 44.457 1.00 86.12 563 PRO A CA 1
ATOM 4426 C C . PRO A 1 563 ? -14.091 -11.840 44.513 1.00 86.12 563 PRO A C 1
ATOM 4428 O O . PRO A 1 563 ? -13.203 -11.723 45.359 1.00 86.12 563 PRO A O 1
ATOM 4431 N N . TYR A 1 564 ? -14.055 -12.804 43.593 1.00 79.94 564 TYR A N 1
ATOM 4432 C CA . TYR A 1 564 ? -12.991 -13.813 43.596 1.00 79.94 564 TYR A CA 1
ATOM 4433 C C . TYR A 1 564 ? -11.636 -13.256 43.148 1.00 79.94 564 TYR A C 1
ATOM 4435 O O . TYR A 1 564 ? -10.603 -13.876 43.401 1.00 79.94 564 TYR A O 1
ATOM 4443 N N . LEU A 1 565 ? -11.626 -12.100 42.475 1.00 80.88 565 LEU A N 1
ATOM 4444 C CA . LEU A 1 565 ? -10.410 -11.380 42.130 1.00 80.88 565 LEU A CA 1
ATOM 4445 C C . LEU A 1 565 ? -10.611 -9.870 42.291 1.00 80.88 565 LEU A C 1
ATOM 4447 O O . LEU A 1 565 ? -11.577 -9.295 41.794 1.00 80.88 565 LEU A O 1
ATOM 4451 N N . LEU A 1 566 ? -9.647 -9.237 42.959 1.00 83.44 566 LEU A N 1
ATOM 4452 C CA . LEU A 1 566 ? -9.519 -7.790 43.106 1.00 83.44 566 LEU A CA 1
ATOM 4453 C C . LEU A 1 566 ? -8.146 -7.357 42.601 1.00 83.44 566 LEU A C 1
ATOM 4455 O O . LEU A 1 566 ? -7.128 -7.872 43.069 1.00 83.44 566 LEU A O 1
ATOM 4459 N N . PHE A 1 567 ? -8.091 -6.396 41.679 1.00 84.00 567 PHE A N 1
ATOM 4460 C CA . PHE A 1 567 ? -6.817 -5.821 41.243 1.00 84.00 567 PHE A CA 1
ATOM 4461 C C . PHE A 1 567 ? -6.926 -4.351 40.825 1.00 84.00 567 PHE A C 1
ATOM 4463 O O . PHE A 1 567 ? -7.982 -3.867 40.441 1.00 84.00 567 PHE A O 1
ATOM 4470 N N . GLN A 1 568 ? -5.809 -3.631 40.909 1.00 83.81 568 GLN A N 1
ATOM 4471 C CA . GLN A 1 568 ? -5.713 -2.221 40.530 1.00 83.81 568 GLN A CA 1
ATOM 4472 C C . GLN A 1 568 ? -5.488 -2.058 39.013 1.00 83.81 568 GLN A C 1
ATOM 4474 O O . GLN A 1 568 ? -4.493 -2.576 38.493 1.00 83.81 568 GLN A O 1
ATOM 4479 N N . ARG A 1 569 ? -6.344 -1.271 38.343 1.00 79.06 569 ARG A N 1
ATOM 4480 C CA . ARG A 1 569 ? -6.148 -0.767 36.967 1.00 79.06 569 ARG A CA 1
ATOM 4481 C C . ARG A 1 569 ? -4.958 0.207 36.960 1.00 79.06 569 ARG A C 1
ATOM 4483 O O . ARG A 1 569 ? -4.768 0.979 37.903 1.00 79.06 569 ARG A O 1
ATOM 4490 N N . ARG A 1 570 ? -4.091 0.136 35.946 1.00 67.50 570 ARG A N 1
ATOM 4491 C CA . ARG A 1 570 ? -2.816 0.888 35.881 1.00 67.50 570 ARG A CA 1
ATOM 4492 C C . ARG A 1 570 ? -2.912 2.216 35.143 1.00 67.50 570 ARG A C 1
ATOM 4494 O O . ARG A 1 570 ? -1.941 2.980 35.165 1.00 67.50 570 ARG A O 1
ATOM 4501 N N . PHE A 1 571 ? -4.040 2.488 34.496 1.00 64.81 571 PHE A N 1
ATOM 4502 C CA . PHE A 1 571 ? -4.316 3.799 33.926 1.00 64.81 571 PHE A CA 1
ATOM 4503 C C . PHE A 1 571 ? -4.320 4.860 35.027 1.00 64.81 571 PHE A C 1
ATOM 4505 O O . PHE A 1 571 ? -4.646 4.601 36.187 1.00 64.81 571 PHE A O 1
ATOM 4512 N N . ARG A 1 572 ? -3.826 6.050 34.682 1.00 64.00 572 ARG A N 1
ATOM 4513 C CA . ARG A 1 572 ? -3.832 7.183 35.603 1.00 64.00 572 ARG A CA 1
ATOM 4514 C C . ARG A 1 572 ? -5.093 7.973 35.366 1.00 64.00 572 ARG A C 1
ATOM 4516 O O . ARG A 1 572 ? -5.064 8.991 34.678 1.00 64.00 572 ARG A O 1
ATOM 4523 N N . ASP A 1 573 ? -6.157 7.506 35.983 1.00 75.56 573 ASP A N 1
ATOM 4524 C CA . ASP A 1 573 ? -7.394 8.253 36.004 1.00 75.56 573 ASP A CA 1
ATOM 4525 C C . ASP A 1 573 ? -7.227 9.396 37.023 1.00 75.56 573 ASP A C 1
ATOM 4527 O O . ASP A 1 573 ? -6.592 9.272 38.085 1.00 75.56 573 ASP A O 1
ATOM 4531 N N . TYR A 1 574 ? -7.723 10.571 36.656 1.00 81.25 574 TYR A N 1
ATOM 4532 C CA . TYR A 1 574 ? -7.703 11.757 37.500 1.00 81.25 574 TYR A CA 1
ATOM 4533 C C . TYR A 1 574 ? -9.139 12.167 37.758 1.00 81.25 574 TYR A C 1
ATOM 4535 O O . TYR A 1 574 ? -9.886 12.402 36.815 1.00 81.25 574 TYR A O 1
ATOM 4543 N N . TYR A 1 575 ? -9.527 12.325 39.020 1.00 82.12 575 TYR A N 1
ATOM 4544 C CA . TYR A 1 575 ? -10.805 12.948 39.321 1.00 82.12 575 TYR A CA 1
ATOM 4545 C C . TYR A 1 575 ? -10.668 14.461 39.463 1.00 82.12 575 TYR A C 1
ATOM 4547 O O . TYR A 1 575 ? -9.685 14.987 40.001 1.00 82.12 575 TYR A O 1
ATOM 4555 N N . ILE A 1 576 ? -11.709 15.153 39.015 1.00 79.31 576 ILE A N 1
ATOM 4556 C CA . ILE A 1 576 ? -11.935 16.574 39.258 1.00 79.31 576 ILE A CA 1
ATOM 4557 C C . ILE A 1 576 ? -13.210 16.766 40.080 1.00 79.31 576 ILE A C 1
ATOM 4559 O O . ILE A 1 576 ? -14.148 15.976 40.002 1.00 79.31 576 ILE A O 1
ATOM 4563 N N . ASN A 1 577 ? -13.233 17.815 40.904 1.00 80.69 577 ASN A N 1
ATOM 4564 C CA . ASN A 1 577 ? -14.397 18.214 41.699 1.00 80.69 577 ASN A CA 1
ATOM 4565 C C . ASN A 1 577 ? -14.698 19.693 41.438 1.00 80.69 577 ASN A C 1
ATOM 4567 O O . ASN A 1 577 ? -14.227 20.594 42.144 1.00 80.69 577 ASN A O 1
ATOM 4571 N N . VAL A 1 578 ? -15.473 19.922 40.389 1.00 77.50 578 VAL A N 1
ATOM 4572 C CA . VAL A 1 578 ? -15.709 21.228 39.771 1.00 77.50 578 VAL A CA 1
ATOM 4573 C C . VAL A 1 578 ? -17.199 21.576 39.804 1.00 77.50 578 VAL A C 1
ATOM 4575 O O . VAL A 1 578 ? -18.045 20.751 40.150 1.00 77.50 578 VAL A O 1
ATOM 4578 N N . SER A 1 579 ? -17.549 22.821 39.506 1.00 79.31 579 SER A N 1
ATOM 4579 C CA . SER A 1 579 ? -18.931 23.190 39.189 1.00 79.31 579 SER A CA 1
ATOM 4580 C C . SER A 1 579 ? -19.356 22.626 37.825 1.00 79.31 579 SER A C 1
ATOM 4582 O O . SER A 1 579 ? -18.520 22.215 37.022 1.00 79.31 579 SER A O 1
ATOM 4584 N N . ALA A 1 580 ? -20.664 22.625 37.548 1.00 79.06 580 ALA A N 1
ATOM 4585 C CA . ALA A 1 580 ? -21.197 22.238 36.237 1.00 79.06 580 ALA A CA 1
ATOM 4586 C C . ALA A 1 580 ? -20.615 23.100 35.101 1.00 79.06 580 ALA A C 1
ATOM 4588 O O . ALA A 1 580 ? -20.251 22.598 34.045 1.00 79.06 580 ALA A O 1
ATOM 4589 N N . GLU A 1 581 ? -20.493 24.405 35.351 1.00 80.06 581 GLU A N 1
ATOM 4590 C CA . GLU A 1 581 ? -20.005 25.402 34.394 1.00 80.06 581 GLU A CA 1
ATOM 4591 C C . GLU A 1 581 ? -18.519 25.186 34.061 1.00 80.06 581 GLU A C 1
ATOM 4593 O O . GLU A 1 581 ? -18.120 25.265 32.901 1.00 80.06 581 GLU A O 1
ATOM 4598 N N . GLU A 1 582 ? -17.706 24.850 35.068 1.00 79.75 582 GLU A N 1
ATOM 4599 C CA . GLU A 1 582 ? -16.300 24.464 34.893 1.00 79.75 582 GLU A CA 1
ATOM 4600 C C . GLU A 1 582 ? -16.155 23.104 34.187 1.00 79.75 582 GLU A C 1
ATOM 4602 O O . GLU A 1 582 ? -15.261 22.950 33.359 1.00 79.75 582 GLU A O 1
ATOM 4607 N N . TYR A 1 583 ? -17.025 22.126 34.466 1.00 81.44 583 TYR A N 1
ATOM 4608 C CA . TYR A 1 583 ? -17.002 20.821 33.792 1.00 81.44 583 TYR A CA 1
ATOM 4609 C C . TYR A 1 583 ? -17.289 20.944 32.288 1.00 81.44 583 TYR A C 1
ATOM 4611 O O . TYR A 1 583 ? -16.490 20.487 31.471 1.00 81.44 583 TYR A O 1
ATOM 4619 N N . GLU A 1 584 ? -18.369 21.638 31.920 1.00 83.19 584 GLU A N 1
ATOM 4620 C CA . GLU A 1 584 ? -18.720 21.909 30.520 1.00 83.19 584 GLU A CA 1
ATOM 4621 C C . GLU A 1 584 ? -17.648 22.747 29.808 1.00 83.19 584 GLU A C 1
ATOM 4623 O O . GLU A 1 584 ? -17.361 22.534 28.628 1.00 83.19 584 GLU A O 1
ATOM 4628 N N . TYR A 1 585 ? -16.995 23.672 30.523 1.00 83.75 585 TYR A N 1
ATOM 4629 C CA . TYR A 1 585 ? -15.835 24.384 29.993 1.00 83.75 585 TYR A CA 1
ATOM 4630 C C . TYR A 1 585 ? -14.683 23.423 29.662 1.00 83.75 585 TYR A C 1
ATOM 4632 O O . TYR A 1 585 ? -14.163 23.475 28.548 1.00 83.75 585 TYR A O 1
ATOM 4640 N N . ILE A 1 586 ? -14.317 22.520 30.580 1.00 79.62 586 ILE A N 1
ATOM 4641 C CA . ILE A 1 586 ? -13.240 21.537 30.376 1.00 79.62 586 ILE A CA 1
ATOM 4642 C C . ILE A 1 586 ? -13.566 20.610 29.198 1.00 79.62 586 ILE A C 1
ATOM 4644 O O . ILE A 1 586 ? -12.750 20.491 28.288 1.00 79.62 586 ILE A O 1
ATOM 4648 N N . LYS A 1 587 ? -14.770 20.025 29.168 1.00 82.25 587 LYS A N 1
ATOM 4649 C CA . LYS A 1 587 ? -15.249 19.129 28.095 1.00 82.25 587 LYS A CA 1
ATOM 4650 C C . LYS A 1 587 ? -15.232 19.802 26.718 1.00 82.25 587 LYS A C 1
ATOM 4652 O O . LYS A 1 587 ? -14.939 19.167 25.710 1.00 82.25 587 LYS A O 1
ATOM 4657 N N . LYS A 1 588 ? -15.481 21.116 26.674 1.00 83.81 588 LYS A N 1
ATOM 4658 C CA . LYS A 1 588 ? -15.412 21.927 25.452 1.00 83.81 588 LYS A CA 1
ATOM 4659 C C . LYS A 1 588 ? -13.986 22.279 25.008 1.00 83.81 588 LYS A C 1
ATOM 4661 O O . LYS A 1 588 ? -13.765 22.397 23.805 1.00 83.81 588 LYS A O 1
ATOM 4666 N N . GLN A 1 589 ? -13.046 22.504 25.931 1.00 80.94 589 GLN A N 1
ATOM 4667 C CA . GLN A 1 589 ? -11.644 22.783 25.572 1.00 80.94 589 GLN A CA 1
ATOM 4668 C C . GLN A 1 589 ? -10.862 21.506 25.225 1.00 80.94 589 GLN A C 1
ATOM 4670 O O . GLN A 1 589 ? -9.944 21.563 24.410 1.00 80.94 589 GLN A O 1
ATOM 4675 N N . TYR A 1 590 ? -11.236 20.365 25.813 1.00 79.94 590 TYR A N 1
ATOM 4676 C CA . TYR A 1 590 ? -10.522 19.091 25.703 1.00 79.94 590 TYR A CA 1
ATOM 4677 C C . TYR A 1 590 ? -11.458 17.948 25.265 1.00 79.94 590 TYR A C 1
ATOM 4679 O O . TYR A 1 590 ? -11.747 17.057 26.060 1.00 79.94 590 TYR A O 1
ATOM 4687 N N . PRO A 1 591 ? -11.956 17.956 24.015 1.00 76.56 591 PRO A N 1
ATOM 4688 C CA . PRO A 1 591 ? -12.802 16.879 23.509 1.00 76.56 591 PRO A CA 1
ATOM 4689 C C . PRO A 1 591 ? -12.039 15.548 23.391 1.00 76.56 591 PRO A C 1
ATOM 4691 O O . PRO A 1 591 ? -10.805 15.499 23.379 1.00 76.56 591 PRO A O 1
ATOM 4694 N N . GLU A 1 592 ? -12.784 14.456 23.233 1.00 70.19 592 GLU A N 1
ATOM 4695 C CA . GLU A 1 592 ? -12.228 13.165 22.820 1.00 70.19 592 GLU A CA 1
ATOM 4696 C C . GLU A 1 592 ? -11.454 13.291 21.486 1.00 70.19 592 GLU A C 1
ATOM 4698 O O . GLU A 1 592 ? -11.820 14.110 20.635 1.00 70.19 592 GLU A O 1
ATOM 4703 N N . PRO A 1 593 ? -10.370 12.515 21.279 1.00 55.62 593 PRO A N 1
ATOM 4704 C CA . PRO A 1 593 ? -9.867 11.430 22.130 1.00 55.62 593 PRO A CA 1
ATOM 4705 C C . PRO A 1 593 ? -8.879 11.884 23.225 1.00 55.62 593 PRO A C 1
ATOM 4707 O O . PRO A 1 593 ? -8.229 11.048 23.848 1.00 55.62 593 PRO A O 1
ATOM 4710 N N . TYR A 1 594 ? -8.705 13.192 23.454 1.00 63.03 594 TYR A N 1
ATOM 4711 C CA . TYR A 1 594 ? -7.660 13.708 24.353 1.00 63.03 594 TYR A CA 1
ATOM 4712 C C . TYR A 1 594 ? -7.969 13.510 25.847 1.00 63.03 594 TYR A C 1
ATOM 4714 O O . TYR A 1 594 ? -7.057 13.443 26.679 1.00 63.03 594 TYR A O 1
ATOM 4722 N N . VAL A 1 595 ? -9.253 13.429 26.196 1.00 71.50 595 VAL A N 1
ATOM 4723 C CA . VAL A 1 595 ? -9.744 13.119 27.542 1.00 71.50 595 VAL A CA 1
ATOM 4724 C C . VAL A 1 595 ? -10.992 12.245 27.409 1.00 71.50 595 VAL A C 1
ATOM 4726 O O . VAL A 1 595 ? -11.935 12.643 26.732 1.00 71.50 595 VAL A O 1
ATOM 4729 N N . SER A 1 596 ? -10.996 11.075 28.051 1.00 73.00 596 SER A N 1
ATOM 4730 C CA . SER A 1 596 ? -12.211 10.272 28.268 1.00 73.00 596 SER A CA 1
ATOM 4731 C C . SER A 1 596 ? -12.928 10.748 29.532 1.00 73.00 596 SER A C 1
ATOM 4733 O O . SER A 1 596 ? -12.269 11.089 30.519 1.00 73.00 596 SER A O 1
ATOM 4735 N N . TYR A 1 597 ? -14.261 10.757 29.511 1.00 75.25 597 TYR A N 1
ATOM 4736 C CA . TYR A 1 597 ? -15.124 11.256 30.586 1.00 75.25 597 TYR A CA 1
ATOM 4737 C C . TYR A 1 597 ? -16.027 10.122 31.103 1.00 75.25 597 TYR A C 1
ATOM 4739 O O . TYR A 1 597 ? -17.159 9.967 30.653 1.00 75.25 597 TYR A O 1
ATOM 4747 N N . GLU A 1 598 ? -15.522 9.308 32.037 1.00 61.97 598 GLU A N 1
ATOM 4748 C CA . GLU A 1 598 ? -16.098 7.978 32.337 1.00 61.97 598 GLU A CA 1
ATOM 4749 C C . GLU A 1 598 ? -17.250 7.987 33.369 1.00 61.97 598 GLU A C 1
ATOM 4751 O O . GLU A 1 598 ? -18.030 7.039 33.428 1.00 61.97 598 GLU A O 1
ATOM 4756 N N . ALA A 1 599 ? -17.414 9.045 34.177 1.00 60.94 599 ALA A N 1
ATOM 4757 C CA . ALA A 1 599 ? -18.501 9.125 35.164 1.00 60.94 599 ALA A CA 1
ATOM 4758 C C . ALA A 1 599 ? -18.936 10.564 35.486 1.00 60.94 599 ALA A C 1
ATOM 4760 O O . ALA A 1 599 ? -18.096 11.443 35.663 1.00 60.94 599 ALA A O 1
ATOM 4761 N N . GLU A 1 600 ? -20.244 10.784 35.664 1.00 62.00 600 GLU A N 1
ATOM 4762 C CA . GLU A 1 600 ? -20.831 12.067 36.079 1.00 62.00 600 GLU A CA 1
ATOM 4763 C C . GLU A 1 600 ? -21.732 11.869 37.312 1.00 62.00 600 GLU A C 1
ATOM 4765 O O . GLU A 1 600 ? -22.820 11.301 37.209 1.00 62.00 600 GLU A O 1
ATOM 4770 N N . LYS A 1 601 ? -21.318 12.355 38.497 1.00 62.22 601 LYS A N 1
ATOM 4771 C CA . LYS A 1 601 ? -22.189 12.372 39.693 1.00 62.22 601 LYS A CA 1
ATOM 4772 C C . LYS A 1 601 ? -22.346 13.771 40.303 1.00 62.22 601 LYS A C 1
ATOM 4774 O O . LYS A 1 601 ? -21.354 14.355 40.755 1.00 62.22 601 LYS A O 1
ATOM 4779 N N . PRO A 1 602 ? -23.583 14.311 40.393 1.00 58.41 602 PRO A N 1
ATOM 4780 C CA . PRO A 1 602 ? -23.856 15.585 41.050 1.00 58.41 602 PRO A CA 1
ATOM 4781 C C . PRO A 1 602 ? -23.894 15.416 42.578 1.00 58.41 602 PRO A C 1
ATOM 4783 O O . PRO A 1 602 ? -24.944 15.214 43.191 1.00 58.41 602 PRO A O 1
ATOM 4786 N N . VAL A 1 603 ? -22.740 15.542 43.233 1.00 57.22 603 VAL A N 1
ATOM 4787 C CA . VAL A 1 603 ? -22.631 15.454 44.694 1.00 57.22 603 VAL A CA 1
ATOM 4788 C C . VAL A 1 603 ? -22.811 16.843 45.309 1.00 57.22 603 VAL A C 1
ATOM 4790 O O . VAL A 1 603 ? -21.903 17.673 45.308 1.00 57.22 603 VAL A O 1
ATOM 4793 N N . LYS A 1 604 ? -24.000 17.101 45.873 1.00 54.12 604 LYS A N 1
ATOM 4794 C CA . LYS A 1 604 ? -24.335 18.337 46.621 1.00 54.12 604 LYS A CA 1
ATOM 4795 C C . LYS A 1 604 ? -24.041 19.638 45.843 1.00 54.12 604 LYS A C 1
ATOM 4797 O O . LYS A 1 604 ? -23.578 20.618 46.420 1.00 54.12 604 LYS A O 1
ATOM 4802 N N . GLY A 1 605 ? -24.327 19.647 44.538 1.00 55.88 605 GLY A N 1
ATOM 4803 C CA . GLY A 1 605 ? -24.163 20.823 43.671 1.00 55.88 605 GLY A CA 1
ATOM 4804 C C . GLY A 1 605 ? -22.764 21.007 43.070 1.00 55.88 605 GLY A C 1
ATOM 4805 O O . GLY A 1 605 ? -22.505 22.048 42.472 1.00 55.88 605 GLY A O 1
ATOM 4806 N N . ARG A 1 606 ? -21.870 20.020 43.202 1.00 59.56 606 ARG A N 1
ATOM 4807 C CA . ARG A 1 606 ? -20.615 19.932 42.439 1.00 59.56 606 ARG A CA 1
ATOM 4808 C C . ARG A 1 606 ? -20.619 18.662 41.594 1.00 59.56 606 ARG A C 1
ATOM 4810 O O . ARG A 1 606 ? -21.204 17.659 42.000 1.00 59.56 606 ARG A O 1
ATOM 4817 N N . PHE A 1 607 ? -19.972 18.717 40.439 1.00 66.38 607 PHE A N 1
ATOM 4818 C CA . PHE A 1 607 ? -19.755 17.570 39.570 1.00 66.38 607 PHE A CA 1
ATOM 4819 C C . PHE A 1 607 ? -18.438 16.907 39.962 1.00 66.38 607 PHE A C 1
ATOM 4821 O O . PHE A 1 607 ? -17.390 17.557 40.024 1.00 66.38 607 PHE A O 1
ATOM 4828 N N . VAL A 1 608 ? -18.510 15.610 40.253 1.00 68.38 608 VAL A N 1
ATOM 4829 C CA . VAL A 1 608 ? -17.329 14.754 40.334 1.00 68.38 608 VAL A CA 1
ATOM 4830 C C . VAL A 1 608 ? -17.257 13.981 39.028 1.00 68.38 608 VAL A C 1
ATOM 4832 O O . VAL A 1 608 ? -18.220 13.294 38.684 1.00 68.38 608 VAL A O 1
ATOM 4835 N N . ALA A 1 609 ? -16.139 14.131 38.320 1.00 74.06 609 ALA A N 1
ATOM 4836 C CA . ALA A 1 609 ? -15.879 13.442 37.064 1.00 74.06 609 ALA A CA 1
ATOM 4837 C C . ALA A 1 609 ? -14.517 12.751 37.099 1.00 74.06 609 ALA A C 1
ATOM 4839 O O . ALA A 1 609 ? -13.559 13.309 37.643 1.00 74.06 609 ALA A O 1
ATOM 4840 N N . VAL A 1 610 ? -14.457 11.551 36.524 1.00 74.56 610 VAL A N 1
ATOM 4841 C CA . VAL A 1 610 ? -13.231 10.769 36.321 1.00 74.56 610 VAL A CA 1
ATOM 4842 C C . VAL A 1 610 ? -12.754 10.998 34.889 1.00 74.56 610 VAL A C 1
ATOM 4844 O O . VAL A 1 610 ? -13.539 10.868 33.951 1.00 74.56 610 VAL A O 1
ATOM 4847 N N . LEU A 1 611 ? -11.489 11.395 34.750 1.00 79.69 611 LEU A N 1
ATOM 4848 C CA . LEU A 1 611 ? -10.849 11.761 33.493 1.00 79.69 611 LEU A CA 1
ATOM 4849 C C . LEU A 1 611 ? -9.672 10.830 33.191 1.00 79.69 611 LEU A C 1
ATOM 4851 O O . LEU A 1 611 ? -8.680 10.833 33.931 1.00 79.69 611 LEU A O 1
ATOM 4855 N N . SER A 1 612 ? -9.729 10.133 32.060 1.00 77.62 612 SER A N 1
ATOM 4856 C CA . SER A 1 612 ? -8.600 9.363 31.518 1.00 77.62 612 SER A CA 1
ATOM 4857 C C . SER A 1 612 ? -7.913 10.235 30.460 1.00 77.62 612 SER A C 1
ATOM 4859 O O . SER A 1 612 ? -8.445 10.448 29.371 1.00 77.62 612 SER A O 1
ATOM 4861 N N . ILE A 1 613 ? -6.778 10.847 30.819 1.00 75.81 613 ILE A N 1
ATOM 4862 C CA . ILE A 1 613 ? -6.158 11.957 30.066 1.00 75.81 613 ILE A CA 1
ATOM 4863 C C . ILE A 1 613 ? -4.976 11.452 29.228 1.00 75.81 613 ILE A C 1
ATOM 4865 O O . ILE A 1 613 ? -3.980 10.978 29.781 1.00 75.81 613 ILE A O 1
ATOM 4869 N N . HIS A 1 614 ? -5.039 11.634 27.905 1.00 69.38 614 HIS A N 1
ATOM 4870 C CA . HIS A 1 614 ? -4.009 11.181 26.966 1.00 69.38 614 HIS A CA 1
ATOM 4871 C C . HIS A 1 614 ? -3.676 12.245 25.898 1.00 69.38 614 HIS A C 1
ATOM 4873 O O . HIS A 1 614 ? -4.579 12.863 25.339 1.00 69.38 614 HIS A O 1
ATOM 4879 N N . PRO A 1 615 ? -2.394 12.455 25.536 1.00 70.44 615 PRO A N 1
ATOM 4880 C CA . PRO A 1 615 ? -1.166 12.047 26.236 1.00 70.44 615 PRO A CA 1
ATOM 4881 C C . PRO A 1 615 ? -0.933 12.797 27.570 1.00 70.44 615 PRO A C 1
ATOM 4883 O O . PRO A 1 615 ? -1.579 13.802 27.858 1.00 70.44 615 PRO A O 1
ATOM 4886 N N . GLU A 1 616 ? 0.033 12.334 28.382 1.00 72.00 616 GLU A N 1
ATOM 4887 C CA . GLU A 1 616 ? 0.308 12.854 29.743 1.00 72.00 616 GLU A CA 1
ATOM 4888 C C . GLU A 1 616 ? 0.646 14.361 29.781 1.00 72.00 616 GLU A C 1
ATOM 4890 O O . GLU A 1 616 ? 0.396 15.022 30.785 1.00 72.00 616 GLU A O 1
ATOM 4895 N N . GLU A 1 617 ? 1.124 14.956 28.682 1.00 77.75 617 GLU A N 1
ATOM 4896 C CA . GLU A 1 617 ? 1.325 16.413 28.580 1.00 77.75 617 GLU A CA 1
ATOM 4897 C C . GLU A 1 617 ? 0.040 17.238 28.800 1.00 77.75 617 GLU A C 1
ATOM 4899 O O . GLU A 1 617 ? 0.115 18.373 29.275 1.00 77.75 617 GLU A O 1
ATOM 4904 N N . ASN A 1 618 ? -1.143 16.673 28.533 1.00 77.62 618 ASN A N 1
ATOM 4905 C CA . ASN A 1 618 ? -2.423 17.337 28.783 1.00 77.62 618 ASN A CA 1
ATOM 4906 C C . ASN A 1 618 ? -2.715 17.487 30.290 1.00 77.62 618 ASN A C 1
ATOM 4908 O O . ASN A 1 618 ? -3.361 18.453 30.693 1.00 77.62 618 ASN A O 1
ATOM 4912 N N . VAL A 1 619 ? -2.155 16.618 31.145 1.00 80.12 619 VAL A N 1
ATOM 4913 C CA . VAL A 1 619 ? -2.259 16.718 32.615 1.00 80.12 619 VAL A CA 1
ATOM 4914 C C . VAL A 1 619 ? -1.611 18.008 33.127 1.00 80.12 619 VAL A C 1
ATOM 4916 O O . VAL A 1 619 ? -2.142 18.653 34.031 1.00 80.12 619 VAL A O 1
ATOM 4919 N N . GLU A 1 620 ? -0.471 18.413 32.560 1.00 83.38 620 GLU A N 1
ATOM 4920 C CA . GLU A 1 620 ? 0.209 19.648 32.969 1.00 83.38 620 GLU A CA 1
ATOM 4921 C C . GLU A 1 620 ? -0.453 20.904 32.384 1.00 83.38 620 GLU A C 1
ATOM 4923 O O . GLU A 1 620 ? -0.500 21.920 33.077 1.00 83.38 620 GLU A O 1
ATOM 4928 N N . LYS A 1 621 ? -1.039 20.837 31.177 1.00 82.06 621 LYS A N 1
ATOM 4929 C CA . LYS A 1 621 ? -1.854 21.934 30.610 1.00 82.06 621 LYS A CA 1
ATOM 4930 C C . LYS A 1 621 ? -3.054 22.249 31.513 1.00 82.06 621 LYS A C 1
ATOM 4932 O O . LYS A 1 621 ? -3.190 23.376 31.981 1.00 82.06 621 LYS A O 1
ATOM 4937 N N . LEU A 1 622 ? -3.835 21.227 31.875 1.00 80.81 622 LEU A N 1
ATOM 4938 C CA . LEU A 1 622 ? -4.992 21.357 32.773 1.00 80.81 622 LEU A CA 1
ATOM 4939 C C . LEU A 1 622 ? -4.605 21.956 34.143 1.00 80.81 622 LEU A C 1
ATOM 4941 O O . LEU A 1 622 ? -5.290 22.841 34.657 1.00 80.81 622 LEU A O 1
ATOM 4945 N N . LYS A 1 623 ? -3.470 21.543 34.728 1.00 85.38 623 LYS A N 1
ATOM 4946 C CA . LYS A 1 623 ? -2.959 22.144 35.977 1.00 85.38 623 LYS A CA 1
ATOM 4947 C C . LYS A 1 623 ? -2.545 23.608 35.819 1.00 85.38 623 LYS A C 1
ATOM 4949 O O . LYS A 1 623 ? -2.762 24.391 36.742 1.00 85.38 623 LYS A O 1
ATOM 4954 N N . GLN A 1 624 ? -1.936 23.982 34.691 1.00 86.56 624 GLN A N 1
ATOM 4955 C CA . GLN A 1 624 ? -1.550 25.372 34.404 1.00 86.56 624 GLN A CA 1
ATOM 4956 C C . GLN A 1 624 ? -2.774 26.286 34.264 1.00 86.56 624 GLN A C 1
ATOM 4958 O O . GLN A 1 624 ? -2.716 27.446 34.668 1.00 86.56 624 GLN A O 1
ATOM 4963 N N . GLU A 1 625 ? -3.901 25.746 33.798 1.00 81.88 625 GLU A N 1
ATOM 4964 C CA . GLU A 1 625 ? -5.210 26.415 33.769 1.00 81.88 625 GLU A CA 1
ATOM 4965 C C . GLU A 1 625 ? -5.910 26.464 35.144 1.00 81.88 625 GLU A C 1
ATOM 4967 O O . GLU A 1 625 ? -7.013 26.989 35.271 1.00 81.88 625 GLU A O 1
ATOM 4972 N N . GLY A 1 626 ? -5.263 25.962 36.203 1.00 84.00 626 GLY A N 1
ATOM 4973 C CA . GLY A 1 626 ? -5.768 25.990 37.578 1.00 84.00 626 GLY A CA 1
ATOM 4974 C C . GLY A 1 626 ? -6.688 24.821 37.945 1.00 84.00 626 GLY A C 1
ATOM 4975 O O . GLY A 1 626 ? -7.194 24.772 39.070 1.00 84.00 626 GLY A O 1
ATOM 4976 N N . ILE A 1 627 ? -6.887 23.854 37.044 1.00 82.75 627 ILE A N 1
ATOM 4977 C CA . ILE A 1 627 ? -7.752 22.700 37.293 1.00 82.75 627 ILE A CA 1
ATOM 4978 C C . ILE A 1 627 ? -7.045 21.758 38.270 1.00 82.75 627 ILE A C 1
ATOM 4980 O O . ILE A 1 627 ? -5.963 21.224 38.015 1.00 82.75 627 ILE A O 1
ATOM 4984 N N . THR A 1 628 ? -7.668 21.548 39.429 1.00 84.88 628 THR A N 1
ATOM 4985 C CA . THR A 1 628 ? -7.118 20.685 40.481 1.00 84.88 628 THR A CA 1
ATOM 4986 C C . THR A 1 628 ? -7.366 19.215 40.145 1.00 84.88 628 THR A C 1
ATOM 4988 O O . THR A 1 628 ? -8.357 18.627 40.575 1.00 84.88 628 THR A O 1
ATOM 4991 N N . LEU A 1 629 ? -6.447 18.625 39.377 1.00 84.88 629 LEU A N 1
ATOM 4992 C CA . LEU A 1 629 ? -6.422 17.190 39.086 1.00 84.88 629 LEU A CA 1
ATOM 4993 C C . LEU A 1 629 ? -5.951 16.395 40.311 1.00 84.88 629 LEU A C 1
ATOM 4995 O O . LEU A 1 629 ? -4.840 16.602 40.808 1.00 84.88 629 LEU A O 1
ATOM 4999 N N . LYS A 1 630 ? -6.762 15.436 40.761 1.00 85.62 630 LYS A N 1
ATOM 5000 C CA . LYS A 1 630 ? -6.425 14.510 41.848 1.00 85.62 630 LYS A CA 1
ATOM 5001 C C . LYS A 1 630 ? -6.359 13.082 41.318 1.00 85.62 630 LYS A C 1
ATOM 5003 O O . LYS A 1 630 ? -7.277 12.642 40.641 1.00 85.62 630 LYS A O 1
ATOM 5008 N N . LYS A 1 631 ? -5.289 12.349 41.629 1.00 83.75 631 LYS A N 1
ATOM 5009 C CA . LYS A 1 631 ? -5.165 10.936 41.230 1.00 83.75 631 LYS A CA 1
ATOM 5010 C C . LYS A 1 631 ? -6.200 10.088 41.965 1.00 83.75 631 LYS A C 1
ATOM 5012 O O . LYS A 1 631 ? -6.317 10.223 43.184 1.00 83.75 631 LYS A O 1
ATOM 5017 N N . THR A 1 632 ? -6.893 9.217 41.246 1.00 85.06 632 THR A N 1
ATOM 5018 C CA . THR A 1 632 ? -7.731 8.167 41.835 1.00 85.06 632 THR A CA 1
ATOM 5019 C C . THR A 1 632 ? -6.947 6.868 42.000 1.00 85.06 632 THR A C 1
ATOM 5021 O O . THR A 1 632 ? -5.781 6.747 41.608 1.00 85.06 632 THR A O 1
ATOM 5024 N N . LEU A 1 633 ? -7.613 5.889 42.604 1.00 85.25 633 LEU A N 1
ATOM 5025 C CA . LEU A 1 633 ? -7.260 4.480 42.543 1.00 85.25 633 LEU A CA 1
ATOM 5026 C C . LEU A 1 633 ? -8.459 3.744 41.930 1.00 85.25 633 LEU A C 1
ATOM 5028 O O . LEU A 1 633 ? -9.508 3.698 42.561 1.00 85.25 633 LEU A O 1
ATOM 5032 N N . SER A 1 634 ? -8.315 3.183 40.731 1.00 87.75 634 SER A N 1
ATOM 5033 C CA . SER A 1 634 ? -9.346 2.348 40.096 1.00 87.75 634 SER A CA 1
ATOM 5034 C C . SER A 1 634 ? -9.047 0.868 40.372 1.00 87.75 634 SER A C 1
ATOM 5036 O O . SER A 1 634 ? -7.923 0.402 40.154 1.00 87.75 634 SER A O 1
ATOM 5038 N N . VAL A 1 635 ? -10.024 0.132 40.907 1.00 88.44 635 VAL A N 1
ATOM 5039 C CA . VAL A 1 635 ? -9.919 -1.291 41.273 1.00 88.44 635 VAL A CA 1
ATOM 5040 C C . VAL A 1 635 ? -11.008 -2.072 40.556 1.00 88.44 635 VAL A C 1
ATOM 5042 O O . VAL A 1 635 ? -12.176 -1.718 40.646 1.00 88.44 635 VAL A O 1
ATOM 5045 N N . TRP A 1 636 ? -10.641 -3.151 39.877 1.00 89.31 636 TRP A N 1
ATOM 5046 C CA . TRP A 1 636 ? -11.586 -4.083 39.271 1.00 89.31 636 TRP A CA 1
ATOM 5047 C C . TRP A 1 636 ? -11.881 -5.216 40.247 1.00 89.31 636 TRP A C 1
ATOM 5049 O O . TRP A 1 636 ? -10.968 -5.917 40.693 1.00 89.31 636 TRP A O 1
ATOM 5059 N N . ALA A 1 637 ? -13.160 -5.372 40.575 1.00 88.75 637 ALA A N 1
ATOM 5060 C CA . ALA A 1 637 ? -13.727 -6.462 41.349 1.00 88.75 637 ALA A CA 1
ATOM 5061 C C . ALA A 1 637 ? -14.446 -7.414 40.386 1.00 88.75 637 ALA A C 1
ATOM 5063 O O . ALA A 1 637 ? -15.450 -7.045 39.778 1.00 88.75 637 ALA A O 1
ATOM 5064 N N . ILE A 1 638 ? -13.909 -8.621 40.221 1.00 84.31 638 ILE A N 1
ATOM 5065 C CA . ILE A 1 638 ? -14.439 -9.622 39.292 1.00 84.31 638 ILE A CA 1
ATOM 5066 C C . ILE A 1 638 ? -15.298 -10.626 40.061 1.00 84.31 638 ILE A C 1
ATOM 5068 O O . ILE A 1 638 ? -14.864 -11.163 41.087 1.00 84.31 638 ILE A O 1
ATOM 5072 N N . TYR A 1 639 ? -16.501 -10.883 39.552 1.00 84.25 639 TYR A N 1
ATOM 5073 C CA . TYR A 1 639 ? -17.459 -11.811 40.144 1.00 84.25 639 TYR A CA 1
ATOM 5074 C C . TYR A 1 639 ? -17.896 -12.874 39.150 1.00 84.25 639 TYR A C 1
ATOM 5076 O O . TYR A 1 639 ? -17.765 -12.731 37.934 1.00 84.25 639 TYR A O 1
ATOM 5084 N N . ASP A 1 640 ? -18.459 -13.942 39.709 1.00 80.44 640 ASP A N 1
ATOM 5085 C CA . ASP A 1 640 ? -19.068 -14.995 38.919 1.00 80.44 640 ASP A CA 1
ATOM 5086 C C . ASP A 1 640 ? -20.309 -14.434 38.200 1.00 80.44 640 ASP A C 1
ATOM 5088 O O . ASP A 1 640 ? -21.080 -13.686 38.822 1.00 80.44 640 ASP A O 1
ATOM 5092 N N . PRO A 1 641 ? -20.534 -14.743 36.914 1.00 73.06 641 PRO A N 1
ATOM 5093 C CA . PRO A 1 641 ? -21.643 -14.154 36.171 1.00 73.06 641 PRO A CA 1
ATOM 5094 C C . PRO A 1 641 ? -23.017 -14.514 36.750 1.00 73.06 641 PRO A C 1
ATOM 5096 O O . PRO A 1 641 ? -23.942 -13.713 36.628 1.00 73.06 641 PRO A O 1
ATOM 5099 N N . GLU A 1 642 ? -23.158 -15.647 37.451 1.00 74.19 642 GLU A N 1
ATOM 5100 C CA . GLU A 1 642 ? -24.397 -15.982 38.172 1.00 74.19 642 GLU A CA 1
ATOM 5101 C C . GLU A 1 642 ? -24.668 -15.036 39.353 1.00 74.19 642 GLU A C 1
ATOM 5103 O O . GLU A 1 642 ? -25.820 -14.667 39.605 1.00 74.19 642 GLU A O 1
ATOM 5108 N N . VAL A 1 643 ? -23.618 -14.595 40.057 1.00 72.81 643 VAL A N 1
ATOM 5109 C CA . VAL A 1 643 ? -23.729 -13.610 41.146 1.00 72.81 643 VAL A CA 1
ATOM 5110 C C . VAL A 1 643 ? -24.173 -12.266 40.574 1.00 72.81 643 VAL A C 1
ATOM 5112 O O . VAL A 1 643 ? -25.083 -11.631 41.107 1.00 72.81 643 VAL A O 1
ATOM 5115 N N . LEU A 1 644 ? -23.585 -11.845 39.451 1.00 66.44 644 LEU A N 1
ATOM 5116 C CA . LEU A 1 644 ? -23.886 -10.539 38.871 1.00 66.44 644 LEU A CA 1
ATOM 5117 C C . LEU A 1 644 ? -25.222 -10.472 38.117 1.00 66.44 644 LEU A C 1
ATOM 5119 O O . LEU A 1 644 ? -25.867 -9.430 38.180 1.00 66.44 644 LEU A O 1
ATOM 5123 N N . GLN A 1 645 ? -25.722 -11.563 37.525 1.00 66.62 645 GLN A N 1
ATOM 5124 C CA . GLN A 1 645 ? -27.083 -11.594 36.959 1.00 66.62 645 GLN A CA 1
ATOM 5125 C C . GLN A 1 645 ? -28.195 -11.344 37.993 1.00 66.62 645 GLN A C 1
ATOM 5127 O O . GLN A 1 645 ? -29.278 -10.896 37.616 1.00 66.62 645 GLN A O 1
ATOM 5132 N N . ASN A 1 646 ? -27.950 -11.660 39.269 1.00 72.12 646 ASN A N 1
ATOM 5133 C CA . ASN A 1 646 ? -28.952 -11.598 40.336 1.00 72.12 646 ASN A CA 1
ATOM 5134 C C . ASN A 1 646 ? -28.726 -10.443 41.327 1.00 72.12 646 ASN A C 1
ATOM 5136 O O . ASN A 1 646 ? -29.684 -9.992 41.956 1.00 72.12 646 ASN A O 1
ATOM 5140 N N . GLU A 1 647 ? -27.483 -9.968 41.485 1.00 78.50 647 GLU A N 1
ATOM 5141 C CA . GLU A 1 647 ? -27.110 -9.024 42.549 1.00 78.50 647 GLU A CA 1
ATOM 5142 C C . GLU A 1 647 ? -26.366 -7.756 42.079 1.00 78.50 647 GLU A C 1
ATOM 5144 O O . GLU A 1 647 ? -26.051 -6.924 42.930 1.00 78.50 647 GLU A O 1
ATOM 5149 N N . SER A 1 648 ? -26.121 -7.542 40.775 1.00 78.56 648 SER A N 1
ATOM 5150 C CA . SER A 1 648 ? -25.399 -6.359 40.243 1.00 78.56 648 SER A CA 1
ATOM 5151 C C . SER A 1 648 ? -25.854 -5.034 40.853 1.00 78.56 648 SER A C 1
ATOM 5153 O O . SER A 1 648 ? -25.062 -4.341 41.495 1.00 78.56 648 SER A O 1
ATOM 5155 N N . ASP A 1 649 ? -27.143 -4.723 40.740 1.00 82.00 649 ASP A N 1
ATOM 5156 C CA . ASP A 1 649 ? -27.732 -3.494 41.264 1.00 82.00 649 ASP A CA 1
ATOM 5157 C C . ASP A 1 649 ? -27.558 -3.390 42.785 1.00 82.00 649 ASP A C 1
ATOM 5159 O O . ASP A 1 649 ? -27.316 -2.307 43.315 1.00 82.00 649 ASP A O 1
ATOM 5163 N N . ALA A 1 650 ? -27.657 -4.502 43.517 1.00 86.00 650 ALA A N 1
ATOM 5164 C CA . ALA A 1 650 ? -27.503 -4.513 44.969 1.00 86.00 650 ALA A CA 1
ATOM 5165 C C . ALA A 1 650 ? -26.046 -4.282 45.402 1.00 86.00 650 ALA A C 1
ATOM 5167 O O . ALA A 1 650 ? -25.813 -3.645 46.431 1.00 86.00 650 ALA A O 1
ATOM 5168 N N . ILE A 1 651 ? -25.076 -4.773 44.627 1.00 85.56 651 ILE A N 1
ATOM 5169 C CA . ILE A 1 651 ? -23.644 -4.561 44.861 1.00 85.56 651 ILE A CA 1
ATOM 5170 C C . ILE A 1 651 ? -23.267 -3.112 44.540 1.00 85.56 651 ILE A C 1
ATOM 5172 O O . ILE A 1 651 ? -22.680 -2.437 45.388 1.00 85.56 651 ILE A O 1
ATOM 5176 N N . ILE A 1 652 ? -23.681 -2.609 43.372 1.00 84.88 652 ILE A N 1
ATOM 5177 C CA . ILE A 1 652 ? -23.452 -1.224 42.942 1.00 84.88 652 ILE A CA 1
ATOM 5178 C C . ILE A 1 652 ? -24.051 -0.252 43.968 1.00 84.88 652 ILE A C 1
ATOM 5180 O O . ILE A 1 652 ? -23.319 0.550 44.541 1.00 84.88 652 ILE A O 1
ATOM 5184 N N . ASN A 1 653 ? -25.340 -0.377 44.309 1.00 86.44 653 ASN A N 1
ATOM 5185 C CA . ASN A 1 653 ? -25.997 0.525 45.267 1.00 86.44 653 ASN A CA 1
ATOM 5186 C C . ASN A 1 653 ? -25.355 0.526 46.672 1.00 86.44 653 ASN A C 1
ATOM 5188 O O . ASN A 1 653 ? -25.434 1.537 47.370 1.00 86.44 653 ASN A O 1
ATOM 5192 N N . LYS A 1 654 ? -24.735 -0.581 47.110 1.00 88.25 654 LYS A N 1
ATOM 5193 C CA . LYS A 1 654 ? -23.994 -0.635 48.384 1.00 88.25 654 LYS A CA 1
ATOM 5194 C C . LYS A 1 654 ? -22.658 0.099 48.287 1.00 88.25 654 LYS A C 1
ATOM 5196 O O . LYS A 1 654 ? -22.393 0.961 49.119 1.00 88.25 654 LYS A O 1
ATOM 5201 N N . LEU A 1 655 ? -21.853 -0.207 47.268 1.00 87.62 655 LEU A N 1
ATOM 5202 C CA . LEU A 1 655 ? -20.544 0.419 47.044 1.00 87.62 655 LEU A CA 1
ATOM 5203 C C . LEU A 1 655 ? -20.662 1.930 46.797 1.00 87.62 655 LEU A C 1
ATOM 5205 O O . LEU A 1 655 ? -19.868 2.711 47.312 1.00 87.62 655 LEU A O 1
ATOM 5209 N N . GLU A 1 656 ? -21.698 2.369 46.082 1.00 83.94 656 GLU A N 1
ATOM 5210 C CA . GLU A 1 656 ? -21.999 3.791 45.887 1.00 83.94 656 GLU A CA 1
ATOM 5211 C C . GLU A 1 656 ? -22.394 4.538 47.173 1.00 83.94 656 GLU A C 1
ATOM 5213 O O . GLU A 1 656 ? -22.383 5.771 47.199 1.00 83.94 656 GLU A O 1
ATOM 5218 N N . GLY A 1 657 ? -22.747 3.811 48.238 1.00 82.56 657 GLY A N 1
ATOM 5219 C CA . GLY A 1 657 ? -23.036 4.371 49.556 1.00 82.56 657 GLY A CA 1
ATOM 5220 C C . GLY A 1 657 ? -21.791 4.707 50.385 1.00 82.56 657 GLY A C 1
ATOM 5221 O O . GLY A 1 657 ? -21.908 5.460 51.356 1.00 82.56 657 GLY A O 1
ATOM 5222 N N . GLU A 1 658 ? -20.616 4.184 50.022 1.00 87.44 658 GLU A N 1
ATOM 5223 C CA . GLU A 1 658 ? -19.370 4.412 50.761 1.00 87.44 658 GLU A CA 1
ATOM 5224 C C . GLU A 1 658 ? -18.795 5.806 50.477 1.00 87.44 658 GLU A C 1
ATOM 5226 O O . GLU A 1 658 ? -18.763 6.284 49.341 1.00 87.44 658 GLU A O 1
ATOM 5231 N N . ASN A 1 659 ? -18.291 6.487 51.511 1.00 85.81 659 ASN A N 1
ATOM 5232 C CA . ASN A 1 659 ? -17.817 7.867 51.362 1.00 85.81 659 ASN A CA 1
ATOM 5233 C C . ASN A 1 659 ? -16.495 7.963 50.591 1.00 85.81 659 ASN A C 1
ATOM 5235 O O . ASN A 1 659 ? -16.124 9.053 50.158 1.00 85.81 659 ASN A O 1
ATOM 5239 N N . GLU A 1 660 ? -15.771 6.864 50.442 1.00 88.25 660 GLU A N 1
ATOM 5240 C CA . GLU A 1 660 ? -14.427 6.784 49.878 1.00 88.25 660 GLU A CA 1
ATOM 5241 C C . GLU A 1 660 ? -14.440 6.443 48.378 1.00 88.25 660 GLU A C 1
ATOM 5243 O O . GLU A 1 660 ? -13.439 6.661 47.691 1.00 88.25 660 GLU A O 1
ATOM 5248 N N . ILE A 1 661 ? -15.581 5.978 47.860 1.00 86.50 661 ILE A N 1
ATOM 5249 C CA . ILE A 1 661 ? -15.803 5.629 46.453 1.00 86.50 661 ILE A CA 1
ATOM 5250 C C . ILE A 1 661 ? -16.333 6.862 45.689 1.00 86.50 661 ILE A C 1
ATOM 5252 O O . ILE A 1 661 ? -17.036 7.719 46.232 1.00 86.50 661 ILE A O 1
ATOM 5256 N N . ILE A 1 662 ? -15.913 7.011 44.431 1.00 81.56 662 ILE A N 1
ATOM 5257 C CA . ILE A 1 662 ? -16.318 8.077 43.498 1.00 81.56 662 ILE A CA 1
ATOM 5258 C C . ILE A 1 662 ? -17.346 7.538 42.507 1.00 81.56 662 ILE A C 1
ATOM 5260 O O . ILE A 1 662 ? -18.430 8.105 42.356 1.00 81.56 662 ILE A O 1
ATOM 5264 N N . SER A 1 663 ? -16.989 6.449 41.838 1.00 83.31 663 SER A N 1
ATOM 5265 C CA . SER A 1 663 ? -17.770 5.808 40.789 1.00 83.31 663 SER A CA 1
ATOM 5266 C C . SER A 1 663 ? -17.683 4.300 40.933 1.00 83.31 663 SER A C 1
ATOM 5268 O O . SER A 1 663 ? -16.683 3.758 41.409 1.00 83.31 663 SER A O 1
ATOM 5270 N N . VAL A 1 664 ? -18.768 3.656 40.524 1.00 84.94 664 VAL A N 1
ATOM 5271 C CA . VAL A 1 664 ? -18.880 2.215 40.379 1.00 84.94 664 VAL A CA 1
ATOM 5272 C C . VAL A 1 664 ? -19.427 2.003 38.972 1.00 84.94 664 VAL A C 1
ATOM 5274 O O . VAL A 1 664 ? -20.555 2.404 38.691 1.00 84.94 664 VAL A O 1
ATOM 5277 N N . SER A 1 665 ? -18.603 1.474 38.078 1.00 82.12 665 SER A N 1
ATOM 5278 C CA . SER A 1 665 ? -18.968 1.092 36.713 1.00 82.12 665 SER A CA 1
ATOM 5279 C C . SER A 1 665 ? -19.093 -0.427 36.645 1.00 82.12 665 SER A C 1
ATOM 5281 O O . SER A 1 665 ? -18.472 -1.156 37.417 1.00 82.12 665 SER A O 1
ATOM 5283 N N . PHE A 1 666 ? -19.923 -0.915 35.730 1.00 81.38 666 PHE A N 1
ATOM 5284 C CA . PHE A 1 666 ? -20.051 -2.337 35.444 1.00 81.38 666 PHE A CA 1
ATOM 5285 C C . PHE A 1 666 ? -19.722 -2.567 33.974 1.00 81.38 666 PHE A C 1
ATOM 5287 O O . PHE A 1 666 ? -20.265 -1.889 33.103 1.00 81.38 666 PHE A O 1
ATOM 5294 N N . GLU A 1 667 ? -18.886 -3.563 33.713 1.00 76.50 667 GLU A N 1
ATOM 5295 C CA . GLU A 1 667 ? -18.561 -4.056 32.382 1.00 76.50 667 GLU A CA 1
ATOM 5296 C C . GLU A 1 667 ? -18.701 -5.585 32.390 1.00 76.50 667 GLU A C 1
ATOM 5298 O O . GLU A 1 667 ? -18.188 -6.252 33.290 1.00 76.50 667 GLU A O 1
ATOM 5303 N N . LEU A 1 668 ? -19.355 -6.179 31.385 1.00 70.19 668 LEU A N 1
ATOM 5304 C CA . LEU A 1 668 ? -19.074 -7.586 31.089 1.00 70.19 668 LEU A CA 1
ATOM 5305 C C . LEU A 1 668 ? -17.808 -7.612 30.244 1.00 70.19 668 LEU A C 1
ATOM 5307 O O . LEU A 1 668 ? -17.795 -7.075 29.137 1.00 70.19 668 LEU A O 1
ATOM 5311 N N . LEU A 1 669 ? -16.748 -8.244 30.738 1.00 62.44 669 LEU A N 1
ATOM 5312 C CA . LEU A 1 669 ? -15.580 -8.457 29.902 1.00 62.44 669 LEU A CA 1
ATOM 5313 C C . LEU A 1 669 ? -15.841 -9.627 28.962 1.00 62.44 669 LEU A C 1
ATOM 5315 O O . LEU A 1 669 ? -16.144 -10.741 29.392 1.00 62.44 669 LEU A O 1
ATOM 5319 N N . PHE A 1 670 ? -15.642 -9.375 27.671 1.00 56.88 670 PHE A N 1
ATOM 5320 C CA . PHE A 1 670 ? -15.519 -10.410 26.649 1.00 56.88 670 PHE A CA 1
ATOM 5321 C C . PHE A 1 670 ? -14.026 -10.747 26.446 1.00 56.88 670 PHE A C 1
ATOM 5323 O O . PHE A 1 670 ? -13.162 -9.921 26.757 1.00 56.88 670 PHE A O 1
ATOM 5330 N N . ARG A 1 671 ? -13.713 -12.018 26.150 1.00 54.16 671 ARG A N 1
ATOM 5331 C CA . ARG A 1 671 ? -12.369 -12.616 26.345 1.00 54.16 671 ARG A CA 1
ATOM 5332 C C . ARG A 1 671 ? -11.457 -12.410 25.124 1.00 54.16 671 ARG A C 1
ATOM 5334 O O . ARG A 1 671 ? -11.920 -12.066 24.016 1.00 54.16 671 ARG A O 1
#

Radius of gyration: 33.82 Å; Cα contacts (8 Å, |Δi|>4): 1299; chains: 1; bounding box: 74×91×101 Å

Secondary structure (DSSP, 8-state):
--------SSSSSSSS--SS-------EE---BTTB--HHHHHHHHHHHH---GGG-EEEEEEEEE-TTS-EEEEEEEEEEEETTEEEEEEEEEETT-EEEEEEEE--S-------HHHHHHHHHHHHTT-TTT--SS-TTS-EEEEEEEEEEEEEEETTTSEEEEEETTEEEEEEEEEEEEEEEEEEEEEE-TTS---EEEE-TTS-EEEE--TTTTT------SSPPPSS--SEEEEEEGGGTTTEEEEEE-----TT-------------------B--PPTT---HHHHHHHHHHHH---GGG-EEEEEEEEE-TTS-EEEEEEEEEEESSSSEEEEEEEEETT-BEEEEEEE-S--------HHHHHHHHHTS-TTT----TT-EEEEE--BSS-EEETTTTSEEEEEETTEEEEEEEEE---SS-B--EEEEETTTEEEEEEEETTTTEEEEEEEE-SS--EEEEEEHHHHHT-SEEEEPPPSS----BSS------TTPPPP-----TTSHHHHHHHHHH-TT--S--EEEEEEEPTT--HHHHHHHHHHS-PPPPSEEEE--S-EEEEEE-HHHHHHHHHHS-TTSEEEEEEEEETTEEEEEEEESSTHHHHHHHHTT---EE-EEEEEEE-HHHHHHHHHHHHHHHTTSTTEEEEEEEEPP-

Sequence (671 aa):
MRKQISVFLLLSAFLMFTGCAERPSEDLYLNSTAYELPLSELWALTVNETGVENESAELDQLVIRMQDSGTLEYVFLEFRGIKSGEWGHFQVRMDESGKVSWRESKVKGDFPKSNHPLPVLKVVETVGSGGSSGSGFFAPSRGLLVHADFLAGSIGYGGEPYDLYLFENGKAVPLDRIEFGSREPWCQIVFNSPGACNTTIKEDKKGVFNEVISSESSLTISEVNENGPEPGLPDHILVFLEDDLNKARCVEYAVEKTDGSSPLDLISTGCTEKTLETVALTPEPYELPLSELWDLTVNETGVENETAAFSNLKVSIGPQRSPEHILLEFWGERRGRWNFFHVEVNSRGAVSWYSSESTDSSQEAPHPLELLGEVEQVRLRELTFGEEGLYIEVDKVWRASYDGRLNNDVFVLKDGSLLPLELVRFSSAKPRYPITIGKRGYHNVLVKENKTTGESDITFLPGKEAPSFTVFTEESLSEAELLVYTEDEETVTVCPRAGYMLINNITVVPTLVPYSENRTRYNYYAEHPEREVPDAVIEITFKDNVSLPEAVGIISASNIPEPYLLFQRRFRDYYINVSAEEYEYIKKQYPEPYVSYEAEKPVKGRFVAVLSIHPEENVEKLKQEGITLKKTLSVWAIYDPEVLQNESDAIINKLEGENEIISVSFELLFR

Foldseek 3Di:
DDDDDDPDPPPPPPPPPPDDPPDPDDFDADDDDLQADPLVVVVVVVCVPVVFDQVFKAWAKWKWWWALQSQTAKIWTWIWGDHPRFIKIKIWMQGSRRTIDMDIDGDDDDDQGHDRVNQVSLVCRLQRNCPPVNPRQDDSRFIKIKMKHWDAAKDKDACPPEFEFECPPSDTFTFRMWIFHHRRIFIKIKIFGCVQAPWDFDQDPVRDGDIPRPPCPPRDGPDDDPPHDDPDHRRMYIYGYPVCVVRILATGTDDPPDPDDDDDDDDRPDLPPPDQPWDADDFDAQFDCLLVVVVVCCVVVVFPQVFKFFAKWKWWAFLRNTTQKIWGWIWTDHPRFIKTKIWMAHRRRTIAIDIDTDPPRDDPGDRSSVVSVLVRLARSVVDPDASRTKMKMWHWDAFDKDACVPAAWEFEQDSSDTFTWRIWTAPDRRIFTWIKMFHSVQFPQPQPCNPSSSHTPRPGDGHPDGHMHTYHYPVRRVRIQWTFGDDDPDDTPTPDHFFEDDDDPDDADADDDDPPPCPVVVVVCVVVVVAHYQWKKKKWKFFFPQDPVNVQVLLVPLPAPAQPDKDWDPQFKWKFWAAPVVVVVCCVVQPPPQWDWDDWDCDPRITITIIRGPPPVVVVVCVVVVTDTGTIIMMMRIHRVVSCNVCVVVSQVSSVPDPGTDDIDMHRHGD

Solvent-accessible surface area (backbone atoms only — not comparable to full-atom values): 38382 Å² total; per-residue (Å²): 135,94,82,83,87,78,98,78,84,80,79,80,83,81,81,82,86,80,77,89,70,83,72,83,72,75,87,40,72,48,92,60,54,65,58,46,66,60,46,67,56,52,48,55,48,48,36,67,74,72,51,39,43,68,98,50,35,25,40,62,39,39,42,37,38,29,40,46,81,38,40,53,55,33,40,39,41,31,32,35,24,34,39,96,88,41,52,33,35,37,44,37,38,31,42,62,81,26,41,50,49,73,50,80,46,84,60,88,80,89,73,86,68,48,56,49,51,65,67,59,38,50,51,52,40,56,56,67,45,29,52,97,85,78,72,38,87,67,68,67,79,50,24,38,31,38,40,37,46,72,50,64,43,73,54,57,41,38,47,68,85,29,49,35,26,38,40,44,100,92,40,78,43,55,26,45,24,35,18,35,62,24,87,60,45,37,61,46,34,38,43,30,40,51,88,79,52,81,75,46,78,42,66,45,103,84,62,52,76,41,73,47,69,56,91,66,67,78,82,54,89,76,77,86,56,95,73,69,81,81,88,86,75,69,68,38,36,40,39,34,50,56,89,39,53,86,40,35,64,20,55,37,69,48,77,78,87,63,92,86,67,84,92,75,89,76,86,80,72,46,65,71,70,83,66,79,73,65,50,70,50,83,66,49,67,50,45,64,62,47,57,59,49,44,59,48,46,38,67,73,72,52,42,43,68,98,53,32,21,42,55,38,38,41,36,37,27,34,55,76,41,27,58,42,33,37,38,44,33,32,37,26,29,43,93,90,38,36,26,44,36,43,37,29,29,44,64,80,23,43,36,35,60,52,72,46,84,47,86,79,83,77,68,98,43,61,45,49,65,64,59,33,56,54,59,51,36,53,52,56,80,76,56,90,67,39,75,78,4,33,32,39,38,31,47,75,44,66,57,51,71,51,44,30,84,77,82,38,48,30,28,38,46,53,98,47,37,79,45,60,26,39,32,41,29,31,81,49,90,59,69,43,69,44,42,36,40,31,30,38,78,29,26,53,71,43,68,42,50,24,49,66,69,53,39,61,57,66,51,64,48,83,51,83,90,56,74,40,34,43,32,33,47,62,71,63,55,73,64,38,43,19,40,36,60,56,86,60,102,76,78,88,65,69,49,86,47,68,60,54,66,92,76,87,95,61,83,63,65,88,76,87,75,67,88,85,66,50,66,67,58,52,53,53,43,74,77,48,70,90,66,78,69,31,46,32,32,38,38,39,30,28,40,65,90,60,46,72,73,54,51,51,52,49,59,70,64,60,76,52,85,82,51,86,42,76,48,72,57,85,72,73,39,27,33,37,81,36,44,63,70,55,47,56,50,48,52,69,77,44,46,74,86,40,32,44,81,82,45,85,46,79,60,92,81,29,34,41,35,40,31,46,58,44,60,68,71,53,60,55,52,44,44,74,75,66,46,70,75,36,57,48,40,42,32,39,35,33,39,58,48,74,56,46,76,76,37,45,69,64,44,47,61,44,54,70,68,41,91,57,47,75,48,71,48,70,36,51,46,62,86

pLDDT: mean 72.5, std 20.95, range [25.12, 97.12]